Protein 8ZNW (pdb70)

Secondary structure (DSSP, 8-state):
-PPTT-EEEEE--HHHH---TTSTTPPPBHHHHHHTSTTSSTTS--SSSTT-HHHHHHHHHHHHHHHT-SEEEEE--HHHH-TTSSSSPPHHHHHHHHHHHHHHHHTT-EEEEEEESS--BHHHHHTTGGGSTHHHHHHHHHHHHHHHHHTTT-SEEEEEB-HHHIIIIIIIS-SSTT----GGGGHHHHHHHHHHHHHHHHHHHHTT-SEE--BEE---EEESSS-HHHHHHHHHHHIIIIIHHHHHHHHSSPSTTTGGGS-S-HHHHHHHHT---S-EEEE----EEE----EEPPTTS-B-TTS-B--THHHHHHHHHHHHH-TT---EEEEEE---------TTS----HHHHHHHHHHHHHHHHHHTTT--EEEEEEE-SB----GGGTTS----SEEE-TTT--EEE-HHHHHHHHHHHHH-

Nearest PDB structures (foldseek):
  1np2-assembly2_B  TM=9.410E-01  e=2.659E-54  Thermus nonproteolyticus
  3zjk-assembly1_A  TM=9.354E-01  e=8.718E-53  Thermus thermophilus
  1ug6-assembly1_A  TM=9.437E-01  e=4.582E-52  Thermus thermophilus
  4bce-assembly2_B  TM=9.418E-01  e=5.137E-52  Thermus thermophilus 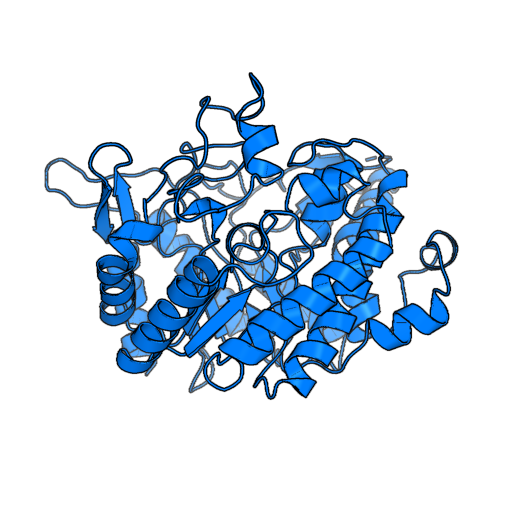HB8
  5n6s-assembly3_C  TM=9.343E-01  e=1.661E-49  Thermotoga maritima

B-factor: mean 19.06, std 11.12, range [1.97, 94.29]

Organism: NCBI:txid1709

Solvent-accessible surface area: 15293 Å² total; per-residue (Å²): 102,30,29,132,64,5,51,1,0,0,0,0,0,2,9,1,4,7,3,10,18,124,69,80,46,22,4,84,0,6,1,32,58,4,19,84,68,136,79,80,8,103,66,72,19,36,0,50,77,3,0,14,5,22,97,85,40,70,78,0,7,12,9,1,124,150,1,27,6,28,0,2,0,5,2,0,1,0,0,5,0,3,40,72,0,48,42,130,35,35,115,36,2,21,64,17,1,40,159,3,0,68,25,0,73,164,27,64,4,30,0,0,0,0,0,1,4,23,0,0,0,35,45,25,8,112,63,24,0,0,62,68,93,24,4,0,46,74,0,18,74,0,0,44,42,0,1,123,45,0,4,128,48,0,6,10,0,0,0,6,1,11,7,0,14,11,4,36,32,0,1,8,107,8,49,26,8,26,22,74,56,66,118,101,40,3,20,30,0,0,0,6,0,4,7,0,8,0,49,0,1,80,18,0,87,97,39,48,16,137,72,0,0,6,0,7,20,1,2,26,23,63,58,44,64,63,54,131,76,17,66,90,6,6,68,61,10,17,25,10,23,6,83,1,1,0,10,0,11,35,66,28,139,10,15,149,60,23,40,145,54,15,54,51,63,22,80,115,4,18,139,29,0,33,31,108,23,52,2,1,0,0,0,0,27,11,5,48,0,0,118,124,54,80,66,30,61,10,107,88,84,99,74,8,87,42,40,78,5,25,1,34,64,5,0,14,80,9,0,28,74,6,42,128,61,5,100,163,24,22,34,2,5,0,0,10,0,2,1,1,27,40,61,29,61,78,114,127,38,81,1,83,0,74,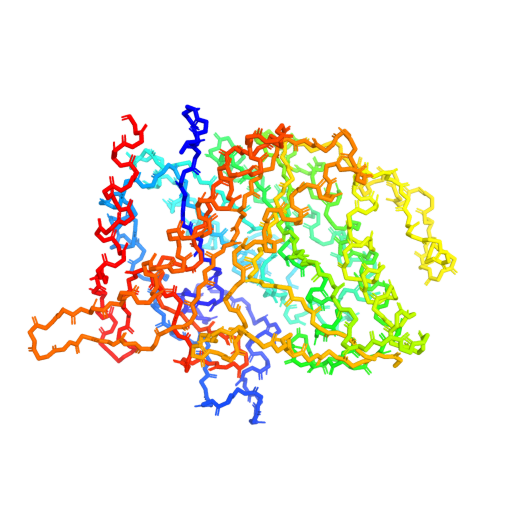46,2,14,80,5,1,79,39,0,12,33,4,0,16,83,0,38,88,155,63,5,70,1,113,0,0,0,0,9,0,1,0,0,3,0,22,15,18,38,0,44,70,25,41,6,0,0,0,11,0,50,40,138,84,22,85,18,28,53,1,131,0,10,86,46,0,7,82,38,3,143,88,56,162

Foldseek 3Di:
DDDFQFFEAFEDECLWAAACCPPLQQAAFLQNVQLPDPPLFPVSDGSNPWLNCNVVVVVVLVLRLLLVGQAYEYEQQCSQQPNLLDDHGRVVSLVSVLVSLVSNVVSNHAYEYEHDPPGHRVNCVVVPHLLDLVSLVSLLVSLLVNLQSCAVRHAEYAHYAALLCCQCCDACCQSFPPRHHPNCSSLQSSLSSLLSLLSSVVSNVVSNHHFYEHEHEAFQEAQQDDDCCRVVQSVVCNLSRPQQNCCLQQVLDHPPPSLVVYDDPSSVSSVSSNDDGQEYEYEYEYHWYWNCTDIDERPDADAAPVRHGLDLLRLLVGLVVCCVVRVPHHAYEHQEYWTFHDFAQDPVGAGAPVVRLVSVVSNVVSVVVNVVVPRRHRYYYYHHQEQTQPGSHGNRTGTHCWYADRVVSDTRRHVSSVVSSVVVVVSD

Sequence (428 aa):
GLPPGFLFGASTASYQIEGATTEDGRGPSIWDTFTAEPGRVVDGSSGAVTCDHYHRWPEDVALLRRLGVDGYRFSIAWPRIQPTGSGPANQAGLDFYDRLVDALLEAGIAPMATLYHWDLPQALEDGGGWLDRGTASRFAEYAAIMGDLLGDRVAHWCPVNEPNVVTLNGYGEGSLAPGKALEFGALPVAHHLLLGHGLAVQALRAAGARQVGTATNHAPVLPLSGSEADVTAASLFDALWNRLFADPVLLGRYPDGIADAMPGPVAEDLLTIAQPLDFYGLNYYNPQGVRPFDVAAVPGYPTTDFGWPVAPSGLTDLLVEMTERYPQIPPILITENGCSYGMGPDADGVVDDQPRIDYLDSHLGAVADAVARGVDVRGYYCWSLLDNFEWADGFTQRFGLVHVDYDTLVRTPKRSFDWYADVIRAHR

Structure (mmCIF, N/CA/C/O backbone):
data_8ZNW
#
_entry.id   8ZNW
#
_cell.length_a   87.080
_cell.length_b   72.354
_cell.length_c   78.381
_cell.angle_alpha   90.00
_cell.angle_beta   108.14
_cell.angle_gamma   90.00
#
_symmetry.space_group_name_H-M   'C 1 2 1'
#
loop_
_entity.id
_entity.type
_entity.pdbx_description
1 polymer Beta-glucosidase
2 non-polymer beta-D-glucopyranose
3 water water
#
loop_
_atom_site.group_PDB
_atom_site.id
_atom_site.type_symbol
_atom_site.label_atom_id
_atom_site.label_alt_id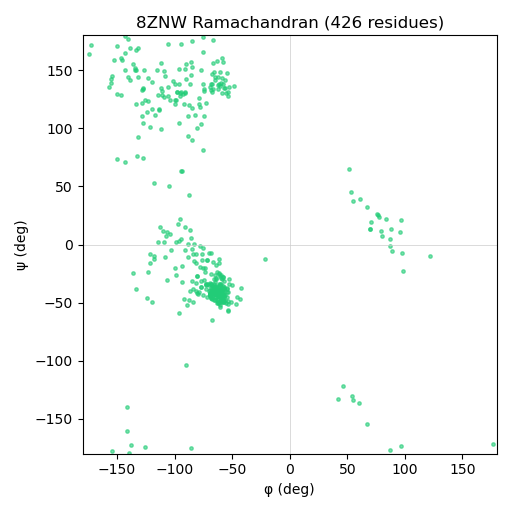
_atom_site.label_comp_id
_atom_site.label_asym_id
_atom_site.label_entity_id
_atom_site.label_seq_id
_atom_site.pdbx_PDB_ins_code
_atom_site.Cartn_x
_atom_site.Cartn_y
_atom_site.Cartn_z
_atom_site.occupancy
_atom_site.B_iso_or_equiv
_atom_site.auth_seq_id
_atom_site.auth_comp_id
_atom_site.auth_asym_id
_atom_site.auth_atom_id
_atom_site.pdbx_PDB_model_num
ATOM 1 N N . GLY A 1 8 ? 8.468 7.420 -4.164 1.00 29.20 8 GLY A N 1
ATOM 2 C CA . GLY A 1 8 ? 9.182 8.636 -4.647 1.00 28.42 8 GLY A CA 1
ATOM 3 C C . GLY A 1 8 ? 10.558 8.828 -3.994 1.00 24.58 8 GLY A C 1
ATOM 4 O O . GLY A 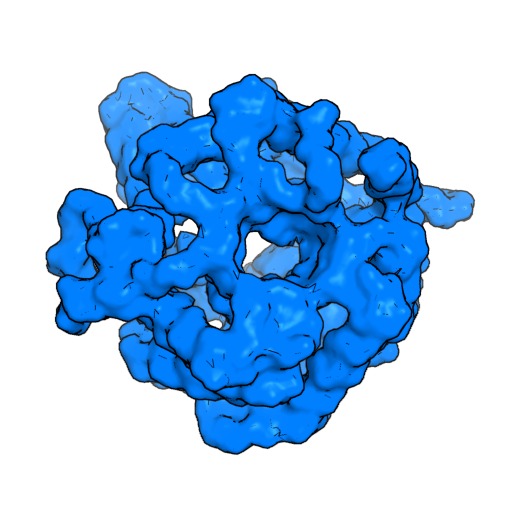1 8 ? 10.886 9.901 -3.488 1.00 24.43 8 GLY A O 1
ATOM 5 N N . LEU A 1 9 ? 11.375 7.772 -4.044 1.00 20.07 9 LEU A N 1
ATOM 6 C CA . LEU A 1 9 ? 12.684 7.747 -3.414 1.00 17.62 9 LEU A CA 1
ATOM 7 C C . LEU A 1 9 ? 13.727 8.228 -4.413 1.00 15.62 9 LEU A C 1
ATOM 8 O O . LEU A 1 9 ? 13.613 8.008 -5.614 1.00 15.92 9 LEU A O 1
ATOM 13 N N . PRO A 1 10 ? 14.819 8.834 -3.926 1.00 14.22 10 PRO A N 1
ATOM 14 C CA . PRO A 1 10 ? 15.883 9.292 -4.797 1.00 14.08 10 PRO A CA 1
ATOM 15 C C . PRO A 1 10 ? 16.444 8.220 -5.721 1.00 15.84 10 PRO A C 1
ATOM 16 O O . PRO A 1 10 ? 16.588 7.051 -5.366 1.00 14.62 10 PRO A O 1
ATOM 20 N N . PRO A 1 11 ? 16.881 8.605 -6.925 1.00 17.08 11 PRO A N 1
ATOM 21 C CA . PRO A 1 11 ? 17.504 7.652 -7.824 1.00 18.36 11 PRO A CA 1
ATOM 22 C C . PRO A 1 11 ? 18.769 7.107 -7.168 1.00 20.09 11 PRO A C 1
ATOM 23 O O . PRO A 1 11 ? 19.501 7.815 -6.497 1.00 20.46 11 PRO A O 1
ATOM 27 N N . GLY A 1 12 ? 19.030 5.812 -7.275 1.00 19.25 12 GLY A N 1
ATOM 28 C CA . GLY A 1 12 ? 20.202 5.329 -6.546 1.00 21.77 12 GLY A CA 1
ATOM 29 C C . GLY A 1 12 ? 20.066 5.316 -5.004 1.00 19.23 12 GLY A C 1
ATOM 30 O O . GLY A 1 12 ? 21.044 5.094 -4.290 1.00 18.36 12 GLY A O 1
ATOM 31 N N . PHE A 1 13 ? 18.854 5.479 -4.462 1.00 17.12 13 PHE A N 1
ATOM 32 C CA . PHE A 1 13 ? 18.606 5.165 -3.055 1.00 15.29 13 PHE A CA 1
ATOM 33 C C . PHE A 1 13 ? 19.079 3.728 -2.774 1.00 14.56 13 PHE A C 1
ATOM 34 O O . PHE A 1 13 ? 18.821 2.851 -3.581 1.00 13.09 13 PHE A O 1
ATOM 42 N N . LEU A 1 14 ? 19.790 3.507 -1.656 1.00 12.95 14 LEU A N 1
ATOM 43 C CA . LEU A 1 14 ? 20.306 2.204 -1.284 1.00 13.66 14 LEU A CA 1
ATOM 44 C C . LEU A 1 14 ? 19.306 1.450 -0.405 1.00 12.82 14 LEU A C 1
ATOM 45 O O . LEU A 1 14 ? 18.826 1.971 0.586 1.00 12.87 14 LEU A O 1
ATOM 50 N N . PHE A 1 15 ? 19.033 0.190 -0.763 1.00 11.96 15 PHE A N 1
ATOM 51 C CA . PHE A 1 15 ? 18.193 -0.709 0.007 1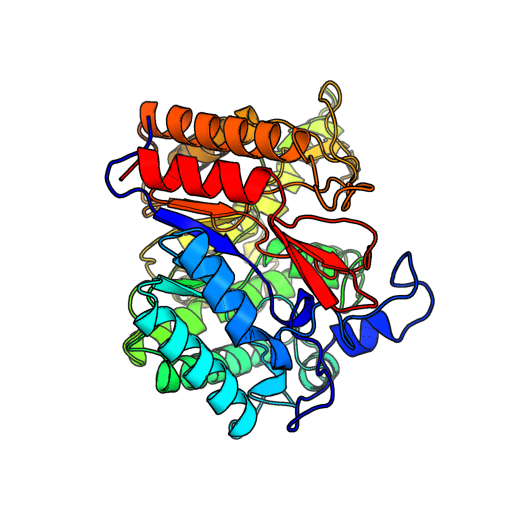.00 10.14 15 PHE A CA 1
ATOM 52 C C . PHE A 1 15 ? 19.095 -1.762 0.608 1.00 9.59 15 PHE A C 1
ATOM 53 O O . PHE A 1 15 ? 19.897 -2.361 -0.119 1.00 8.98 15 PHE A O 1
ATOM 61 N N . GLY A 1 16 ? 19.003 -1.951 1.934 1.00 8.67 16 GLY A N 1
ATOM 62 C CA . GLY A 1 16 ? 19.692 -3.068 2.535 1.00 8.70 16 GLY A CA 1
ATOM 63 C C . GLY A 1 16 ? 18.922 -3.845 3.593 1.00 8.38 16 GLY A C 1
ATOM 64 O O . GLY A 1 16 ? 17.700 -3.717 3.750 1.00 8.52 16 GLY A O 1
ATOM 65 N N . ALA A 1 17 ? 19.659 -4.753 4.224 1.00 8.29 17 ALA A N 1
ATOM 66 C CA . ALA A 1 17 ? 19.195 -5.510 5.372 1.00 8.69 17 ALA A CA 1
ATOM 67 C C . ALA A 1 17 ? 20.304 -5.562 6.426 1.00 8.63 17 ALA A C 1
ATOM 68 O O . ALA A 1 17 ? 21.499 -5.483 6.104 1.00 8.38 17 ALA A O 1
ATOM 70 N N . SER A 1 18 ? 19.916 -5.751 7.686 1.00 8.71 18 SER A N 1
ATOM 71 C CA . SER A 1 18 ? 20.813 -5.607 8.820 1.00 9.44 18 SER A CA 1
ATOM 72 C C . SER A 1 18 ? 20.695 -6.807 9.778 1.00 9.29 18 SER A C 1
ATOM 73 O O . SER A 1 18 ? 19.624 -7.410 9.924 1.00 8.77 18 SER A O 1
ATOM 76 N N . THR A 1 19 ? 21.834 -7.179 10.352 1.00 8.68 19 THR A N 1
ATOM 77 C CA . THR A 1 19 ? 21.952 -8.144 11.452 1.00 7.88 19 THR A CA 1
ATOM 78 C C . THR A 1 19 ? 22.990 -7.693 12.487 1.00 8.07 19 THR A C 1
ATOM 79 O O . THR A 1 19 ? 23.600 -6.645 12.341 1.00 7.65 19 THR A O 1
ATOM 83 N N . ALA A 1 20 ? 23.195 -8.509 13.529 1.00 8.20 20 ALA A N 1
ATOM 84 C CA . ALA A 1 20 ? 24.226 -8.312 14.528 1.00 9.04 20 ALA A CA 1
ATOM 85 C C . ALA A 1 20 ? 24.792 -9.664 14.961 1.00 9.16 20 ALA A C 1
ATOM 86 O O . ALA A 1 20 ? 24.124 -10.707 14.945 1.00 7.98 20 ALA A O 1
ATOM 88 N N . SER A 1 21 ? 26.078 -9.618 15.338 1.00 9.53 21 SER A N 1
ATOM 89 C CA . SER A 1 21 ? 26.885 -10.824 15.469 1.00 10.50 21 SER A CA 1
ATOM 90 C C . SER A 1 21 ? 26.313 -11.772 16.513 1.00 9.05 21 SER A C 1
ATOM 91 O O . SER A 1 21 ? 26.085 -12.960 16.248 1.00 8.72 21 SER A O 1
ATOM 94 N N . TYR A 1 22 ? 26.086 -11.266 17.722 1.00 8.80 22 TYR A N 1
ATOM 95 C CA . TYR A 1 22 ? 25.634 -12.140 18.797 1.00 8.71 22 TYR A CA 1
ATOM 96 C C . TYR A 1 22 ? 24.251 -12.685 18.470 1.00 8.16 22 TYR A C 1
ATOM 97 O O . TYR A 1 22 ? 23.886 -13.785 18.898 1.00 7.90 22 TYR A O 1
ATOM 106 N N . GLN A 1 23 ? 23.450 -11.873 17.766 1.00 8.24 23 GLN A N 1
ATOM 107 C CA . GLN A 1 23 ? 22.059 -12.215 17.507 1.00 7.89 23 GLN A CA 1
ATOM 108 C C . GLN A 1 23 ? 21.927 -13.316 16.454 1.00 7.86 23 GLN A C 1
ATOM 109 O O . GLN A 1 23 ? 20.936 -14.029 16.539 1.00 7.42 23 GLN A O 1
ATOM 115 N N . ILE A 1 24 ? 22.926 -13.527 15.554 1.00 7.79 24 ILE A N 1
ATOM 116 C CA . ILE A 1 24 ? 22.794 -14.528 14.502 1.00 7.42 24 ILE A CA 1
ATOM 117 C C . ILE A 1 24 ? 23.894 -15.606 14.459 1.00 7.72 24 ILE A C 1
ATOM 118 O O . ILE A 1 24 ? 23.712 -16.611 13.759 1.00 7.73 24 ILE A O 1
ATOM 123 N N . GLU A 1 25 ? 25.101 -15.358 14.984 1.00 7.85 25 GLU A N 1
ATOM 124 C CA . GLU A 1 25 ? 26.239 -16.195 14.603 1.00 8.00 25 GLU A CA 1
ATOM 125 C C . GLU A 1 25 ? 26.204 -17.563 15.274 1.00 7.70 25 GLU A C 1
ATOM 126 O O . GLU A 1 25 ? 26.471 -18.560 14.627 1.00 8.00 25 GLU A O 1
ATOM 132 N N . GLY A 1 26 ? 25.888 -17.643 16.556 1.00 8.80 26 GLY A N 1
ATOM 133 C CA . GLY A 1 26 ? 26.115 -18.872 17.310 1.00 9.91 26 GLY A CA 1
ATOM 134 C C . GLY A 1 26 ? 27.613 -19.139 17.444 1.00 11.00 26 GLY A C 1
ATOM 135 O O . GLY A 1 26 ? 28.421 -18.188 17.438 1.00 11.25 26 GLY A O 1
ATOM 136 N N . ALA A 1 27 ? 27.980 -20.420 17.611 1.00 11.71 27 ALA A N 1
ATOM 137 C CA . ALA A 1 27 ? 29.389 -20.814 17.662 1.00 11.89 27 ALA A CA 1
ATOM 138 C C . ALA A 1 27 ? 30.130 -19.995 18.704 1.00 12.27 27 ALA A C 1
ATOM 139 O O . ALA A 1 27 ? 31.200 -19.456 18.398 1.00 13.11 27 ALA A O 1
ATOM 141 N N . THR A 1 28 ? 29.516 -19.852 19.890 1.00 12.73 28 THR A N 1
ATOM 142 C CA . THR A 1 28 ? 29.991 -18.923 20.906 1.00 12.59 28 THR A CA 1
ATOM 143 C C . THR A 1 28 ? 31.328 -19.380 21.492 1.00 15.11 28 THR A C 1
ATOM 144 O O . THR A 1 28 ? 32.078 -18.535 21.965 1.00 14.28 28 THR A O 1
ATOM 148 N N . THR A 1 29 ? 31.627 -20.684 21.452 1.00 14.97 29 THR A N 1
ATOM 149 C CA . THR A 1 29 ? 32.854 -21.175 22.050 1.00 19.08 29 THR A CA 1
ATOM 150 C C . THR A 1 29 ? 33.819 -21.701 20.993 1.00 21.98 29 THR A C 1
ATOM 151 O O . THR A 1 29 ? 34.800 -22.371 21.330 1.00 26.89 29 THR A O 1
ATOM 155 N N . GLU A 1 30 ? 33.596 -21.386 19.721 1.00 19.14 30 GLU A N 1
ATOM 156 C CA . GLU A 1 30 ? 34.385 -21.999 18.669 1.00 21.41 30 GLU A CA 1
ATOM 157 C C . GLU A 1 30 ? 35.546 -21.087 18.286 1.00 19.63 30 GLU A C 1
ATOM 158 O O . GLU A 1 30 ? 35.413 -19.876 18.403 1.00 17.48 30 GLU A O 1
ATOM 164 N N . ASP A 1 31 ? 36.656 -21.685 17.826 1.00 18.47 31 ASP A N 1
ATOM 165 C CA . ASP A 1 31 ? 37.762 -20.955 17.206 1.00 18.91 31 ASP A CA 1
ATOM 166 C C . ASP A 1 31 ? 38.313 -19.839 18.094 1.00 18.13 31 ASP A C 1
ATOM 167 O O . ASP A 1 31 ? 38.730 -18.804 17.581 1.00 18.71 31 ASP A O 1
ATOM 172 N N . GLY A 1 32 ? 38.372 -20.083 19.402 1.00 17.34 32 GLY A N 1
ATOM 173 C CA . GLY A 1 32 ? 39.054 -19.191 20.328 1.00 18.43 32 GLY A CA 1
ATOM 174 C C . GLY A 1 32 ? 38.244 -17.956 20.723 1.00 17.90 32 GLY A C 1
ATOM 175 O O . GLY A 1 32 ? 38.749 -17.118 21.477 1.00 18.12 32 GLY A O 1
ATOM 176 N N . ARG A 1 33 ? 36.959 -17.886 20.311 1.00 15.37 33 ARG A N 1
ATOM 177 C CA . ARG A 1 33 ? 36.100 -16.774 20.710 1.00 14.38 33 ARG A CA 1
ATOM 178 C C . ARG A 1 33 ? 36.106 -16.650 22.228 1.00 12.95 33 ARG A C 1
ATOM 179 O O . ARG A 1 33 ? 35.916 -17.623 22.960 1.00 13.66 33 ARG A O 1
ATOM 187 N N . GLY A 1 34 ? 36.320 -15.434 22.698 1.00 12.55 34 GLY A N 1
ATOM 188 C CA . GLY A 1 34 ? 36.286 -15.151 24.123 1.00 13.18 34 GLY A CA 1
ATOM 189 C C . GLY A 1 34 ? 34.860 -14.869 24.582 1.00 13.97 34 GLY A C 1
ATOM 190 O O . GLY A 1 34 ? 34.016 -14.495 23.783 1.00 15.23 34 GLY A O 1
ATOM 191 N N . PRO A 1 35 ? 34.558 -15.040 25.882 1.00 14.55 35 PRO A N 1
ATOM 192 C CA . PRO A 1 35 ? 33.247 -14.691 26.425 1.00 14.81 35 PRO A CA 1
ATOM 193 C C . PRO A 1 35 ? 32.960 -13.188 26.347 1.00 14.73 35 PRO A C 1
ATOM 194 O O . PRO A 1 35 ? 33.866 -12.348 26.496 1.00 12.75 35 PRO A O 1
ATOM 198 N N . SER A 1 36 ? 31.690 -12.869 26.028 1.00 13.77 36 SER A N 1
ATOM 199 C CA . SER A 1 36 ? 31.226 -11.499 26.025 1.00 13.57 36 SER A CA 1
ATOM 200 C C . SER A 1 36 ? 30.341 -11.266 27.235 1.00 12.83 36 SER A C 1
ATOM 201 O O . SER A 1 36 ? 29.907 -12.214 27.891 1.00 12.35 36 SER A O 1
ATOM 204 N N . ILE A 1 37 ? 29.965 -10.006 27.444 1.00 12.55 37 ILE A N 1
ATOM 205 C CA . ILE A 1 37 ? 29.026 -9.673 28.497 1.00 11.81 37 ILE A CA 1
ATOM 206 C C . ILE A 1 37 ? 27.674 -10.337 28.236 1.00 12.21 37 ILE A C 1
ATOM 207 O O . ILE A 1 37 ? 26.895 -10.519 29.154 1.00 12.62 37 ILE A O 1
ATOM 212 N N . TRP A 1 38 ? 27.371 -10.670 26.971 1.00 13.47 38 TRP A N 1
ATOM 213 C CA . TRP A 1 38 ? 26.112 -11.308 26.638 1.00 12.28 38 TRP A CA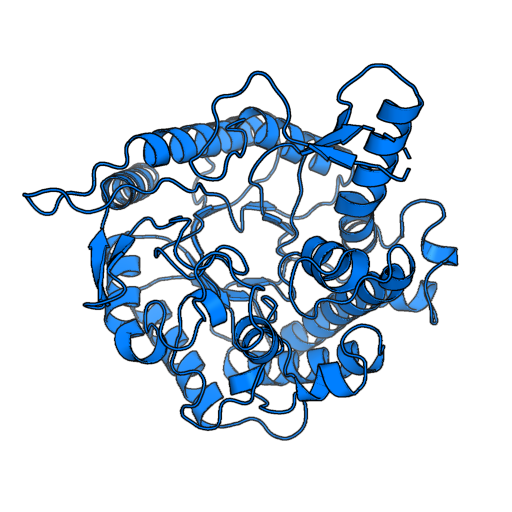 1
ATOM 214 C C . TRP A 1 38 ? 26.132 -12.803 26.923 1.00 13.61 38 TRP A C 1
ATOM 215 O O . TRP A 1 38 ? 25.075 -13.382 27.187 1.00 14.24 38 TRP A O 1
ATOM 226 N N . ASP A 1 39 ? 27.314 -13.418 26.881 1.00 15.39 39 ASP A N 1
ATOM 227 C CA . ASP A 1 39 ? 27.466 -14.792 27.347 1.00 15.16 39 ASP A CA 1
ATOM 228 C C . ASP A 1 39 ? 27.174 -14.818 28.847 1.00 17.50 39 ASP A C 1
ATOM 229 O O . ASP A 1 39 ? 26.375 -15.638 29.298 1.00 16.46 39 ASP A O 1
ATOM 234 N N . THR A 1 40 ? 27.740 -13.841 29.580 1.00 17.03 40 THR A N 1
ATOM 235 C CA . THR A 1 40 ? 27.532 -13.730 31.024 1.00 17.85 40 THR A CA 1
ATOM 236 C C . THR A 1 40 ? 26.055 -13.485 31.346 1.00 16.53 40 THR A C 1
ATOM 237 O O . THR A 1 40 ? 25.489 -14.138 32.202 1.00 15.34 40 THR A O 1
ATOM 241 N N . PHE A 1 41 ? 25.423 -12.552 30.638 1.00 15.62 41 PHE A N 1
ATOM 242 C CA . PHE A 1 41 ? 24.060 -12.140 30.936 1.00 16.46 41 PHE A CA 1
ATOM 243 C C . PHE A 1 41 ? 23.091 -13.288 30.708 1.00 16.51 41 PHE A C 1
ATOM 244 O O . PHE A 1 41 ? 22.158 -13.462 31.477 1.00 17.13 41 PHE A O 1
ATOM 252 N N . THR A 1 42 ? 23.285 -14.027 29.610 1.00 17.39 42 THR A N 1
ATOM 253 C CA . THR A 1 42 ? 22.351 -15.072 29.236 1.00 16.50 42 THR A CA 1
ATOM 254 C C . THR A 1 42 ? 22.548 -16.343 30.072 1.00 19.44 42 THR A C 1
ATOM 255 O O . THR A 1 42 ? 21.629 -17.156 30.107 1.00 19.09 42 THR A O 1
ATOM 259 N N . ALA A 1 43 ? 23.718 -16.520 30.711 1.00 20.65 43 ALA A N 1
ATOM 260 C CA . ALA A 1 43 ? 23.969 -17.630 31.636 1.00 23.93 43 ALA A CA 1
ATOM 261 C C . ALA A 1 43 ? 23.300 -17.398 32.993 1.00 27.08 43 ALA A C 1
ATOM 262 O O . ALA A 1 43 ? 23.322 -18.286 33.831 1.00 30.34 43 ALA A O 1
ATOM 264 N N . GLU A 1 44 ? 22.740 -16.209 33.233 1.00 29.69 44 GLU A N 1
ATOM 265 C CA . GLU A 1 44 ? 22.097 -15.916 34.502 1.00 35.11 44 GLU A CA 1
ATOM 266 C C . GLU A 1 44 ? 20.619 -16.272 34.426 1.00 36.25 44 GLU A C 1
ATOM 267 O O . GLU A 1 44 ? 19.909 -15.839 33.519 1.00 32.92 44 GLU A O 1
ATOM 273 N N . PRO A 1 45 ? 20.104 -17.021 35.422 1.00 42.08 45 PRO A N 1
ATOM 274 C CA . PRO A 1 45 ? 18.669 -17.302 35.533 1.00 40.74 45 PRO A CA 1
ATOM 275 C C . PRO A 1 45 ? 17.779 -16.066 35.523 1.00 36.25 45 PRO A C 1
ATOM 276 O O . PRO A 1 45 ? 18.013 -15.142 36.304 1.00 36.34 45 PRO A O 1
ATOM 280 N N . GLY A 1 46 ? 16.771 -16.068 34.631 1.00 33.37 46 GLY A N 1
ATOM 281 C CA . GLY A 1 46 ? 15.693 -15.090 34.658 1.00 30.63 46 GLY A CA 1
ATOM 282 C C . GLY A 1 46 ? 16.007 -13.809 33.891 1.00 28.71 46 GLY A C 1
ATOM 283 O O . GLY A 1 46 ? 15.165 -12.929 33.822 1.00 32.58 46 GLY A O 1
ATOM 284 N N . ARG A 1 47 ? 17.206 -13.698 33.310 1.00 25.69 47 ARG A N 1
ATOM 285 C CA . ARG A 1 47 ? 17.570 -12.534 32.517 1.00 26.52 47 ARG A CA 1
ATOM 286 C C . ARG A 1 47 ? 16.845 -12.529 31.155 1.00 24.73 47 ARG A C 1
ATOM 287 O O . ARG A 1 47 ? 16.504 -11.458 30.624 1.00 23.70 47 ARG A O 1
ATOM 295 N N . VAL A 1 48 ? 16.605 -13.720 30.584 1.00 21.80 48 VAL A N 1
ATOM 296 C CA . VAL A 1 48 ? 16.028 -13.843 29.256 1.00 22.49 48 VAL A CA 1
ATOM 297 C C . VAL A 1 48 ? 14.649 -14.488 29.391 1.00 24.73 48 VAL A C 1
ATOM 298 O O . VAL A 1 48 ? 14.542 -15.576 29.965 1.00 23.56 48 VAL A O 1
ATOM 302 N N . VAL A 1 49 ? 13.620 -13.867 28.799 1.00 23.58 49 VAL A N 1
ATOM 303 C CA . VAL A 1 49 ? 12.236 -14.242 29.080 1.00 25.66 49 VAL A CA 1
ATOM 304 C C . VAL A 1 49 ? 12.016 -15.731 28.838 1.00 25.00 49 VAL A C 1
ATOM 305 O O . VAL A 1 49 ? 11.216 -16.318 29.547 1.00 25.62 49 VAL A O 1
ATOM 309 N N . ASP A 1 50 ? 12.642 -16.315 27.808 1.00 21.30 50 ASP A N 1
ATOM 310 C CA . ASP A 1 50 ? 12.356 -17.702 27.452 1.00 21.35 50 ASP A CA 1
ATOM 311 C C . ASP A 1 50 ? 13.515 -18.610 27.867 1.00 20.99 50 ASP A C 1
ATOM 312 O O . ASP A 1 50 ? 13.578 -19.759 27.459 1.00 20.91 50 ASP A O 1
ATOM 317 N N . GLY A 1 51 ? 14.463 -18.096 28.645 1.00 19.79 51 GLY A N 1
ATOM 318 C CA . GLY A 1 51 ? 15.581 -18.913 29.077 1.00 19.60 51 GLY A CA 1
ATOM 319 C C . GLY A 1 51 ? 16.571 -19.271 27.968 1.00 20.50 51 GLY A C 1
ATOM 320 O O . GLY A 1 51 ? 17.398 -20.143 28.191 1.00 18.89 51 GLY A O 1
ATOM 321 N N . SER A 1 52 ? 16.577 -18.529 26.837 1.00 18.94 52 SER A N 1
ATOM 322 C CA . SER A 1 52 ? 17.449 -18.845 25.723 1.00 18.52 52 SER A CA 1
ATOM 323 C C . SER A 1 52 ? 18.753 -18.033 25.788 1.00 16.94 52 SER A C 1
ATOM 324 O O . SER A 1 52 ? 18.930 -17.185 26.656 1.00 17.20 52 SER A O 1
ATOM 327 N N . SER A 1 53 ? 19.691 -18.353 24.891 1.00 15.21 53 SER A N 1
ATOM 328 C CA . SER A 1 53 ? 20.951 -17.651 24.711 1.00 13.94 53 SER A CA 1
ATOM 329 C C . SER A 1 53 ? 21.301 -17.615 23.219 1.00 13.36 53 SER A C 1
ATOM 330 O O . SER A 1 53 ? 20.626 -18.235 22.388 1.00 13.82 53 SER A O 1
ATOM 333 N N . GLY A 1 54 ? 22.438 -16.980 22.900 1.00 13.34 54 GLY A N 1
ATOM 334 C CA . GLY A 1 54 ? 22.962 -16.946 21.540 1.00 13.32 54 GLY A CA 1
ATOM 335 C C . GLY A 1 54 ? 24.008 -18.027 21.275 1.00 13.10 54 GLY A C 1
ATOM 336 O O . GLY A 1 54 ? 24.726 -17.938 20.281 1.00 12.68 54 GLY A O 1
ATOM 337 N N . ALA A 1 55 ? 23.977 -19.100 22.088 1.00 12.32 55 ALA A N 1
ATOM 338 C CA . ALA A 1 55 ? 24.800 -20.286 21.884 1.00 12.42 55 ALA A CA 1
ATOM 339 C C . ALA A 1 55 ? 24.771 -20.760 20.436 1.00 11.49 55 ALA A C 1
ATOM 340 O O . ALA A 1 55 ? 25.839 -21.047 19.911 1.00 12.05 55 ALA A O 1
ATOM 342 N N . VAL A 1 56 ? 23.578 -20.927 19.859 1.00 11.28 56 VAL A N 1
ATOM 343 C CA . VAL A 1 56 ? 23.418 -21.415 18.490 1.00 10.76 56 VAL A CA 1
ATOM 344 C C . VAL A 1 56 ? 22.702 -20.373 17.617 1.00 10.98 56 VAL A C 1
ATOM 345 O O . VAL A 1 56 ? 23.116 -20.096 16.488 1.00 10.67 56 VAL A O 1
ATOM 349 N N . THR A 1 57 ? 21.569 -19.854 18.107 1.00 11.61 57 THR A N 1
ATOM 350 C CA . THR A 1 57 ? 20.700 -18.950 17.352 1.00 11.57 57 THR A CA 1
ATOM 351 C C . THR A 1 57 ? 20.569 -19.439 15.896 1.00 10.87 57 THR A C 1
ATOM 352 O O . THR A 1 57 ? 20.309 -20.617 15.660 1.00 9.79 57 THR A O 1
ATOM 356 N N . CYS A 1 58 ? 20.715 -18.545 14.901 1.00 10.26 58 CYS A N 1
ATOM 357 C CA . CYS A 1 58 ? 20.611 -18.889 13.492 1.00 10.58 58 CYS A CA 1
ATOM 358 C C . CYS A 1 58 ? 21.784 -19.711 12.948 1.00 10.90 58 CYS A C 1
ATOM 359 O O . CYS A 1 58 ? 21.736 -20.152 11.779 1.00 10.55 58 CYS A O 1
ATOM 362 N N . ASP A 1 59 ? 22.884 -19.781 13.725 1.00 11.26 59 ASP A N 1
ATOM 363 C CA . ASP A 1 59 ? 24.064 -20.547 13.350 1.00 10.52 59 ASP A CA 1
ATOM 364 C C . ASP A 1 59 ? 24.653 -20.009 12.043 1.00 10.27 59 ASP A C 1
ATOM 365 O O . ASP A 1 59 ? 25.204 -20.780 11.241 1.00 10.49 59 ASP A O 1
ATOM 370 N N . HIS A 1 60 ? 24.637 -18.669 11.906 1.00 8.98 60 HIS A N 1
ATOM 371 C CA . HIS A 1 60 ? 25.237 -17.980 10.775 1.00 8.85 60 HIS A CA 1
ATOM 372 C C . HIS A 1 60 ? 26.744 -18.244 10.671 1.00 8.77 60 HIS A C 1
ATOM 373 O O . HIS A 1 60 ? 27.290 -18.237 9.579 1.00 9.58 60 HIS A O 1
ATOM 380 N N . TYR A 1 61 ? 27.423 -18.538 11.771 1.00 8.65 61 TYR A N 1
ATOM 381 C CA . TYR A 1 61 ? 28.856 -18.793 11.728 1.00 9.43 61 TYR A CA 1
ATOM 382 C C . TYR A 1 61 ? 29.179 -19.996 10.844 1.00 9.93 61 TYR A C 1
ATOM 383 O O . TYR A 1 61 ? 30.214 -20.001 10.161 1.00 9.07 61 TYR A O 1
ATOM 392 N N . HIS A 1 62 ? 28.291 -21.000 10.826 1.00 9.75 62 HIS A N 1
ATOM 393 C CA . HIS A 1 62 ? 28.498 -22.145 9.938 1.00 11.23 62 HIS A CA 1
ATOM 394 C C . HIS A 1 62 ? 27.667 -22.066 8.648 1.00 10.79 62 HIS A C 1
ATOM 395 O O . HIS A 1 62 ? 27.962 -22.797 7.693 1.00 10.84 62 HIS A O 1
ATOM 402 N N . ARG A 1 63 ? 26.579 -21.261 8.629 1.00 10.12 63 ARG A N 1
ATOM 403 C CA . ARG A 1 63 ? 25.619 -21.267 7.536 1.00 10.04 63 ARG A CA 1
ATOM 404 C C . ARG A 1 63 ? 25.649 -19.995 6.683 1.00 10.15 63 ARG A C 1
ATOM 405 O O . ARG A 1 63 ? 24.797 -19.836 5.824 1.00 9.61 63 ARG A O 1
ATOM 413 N N . TRP A 1 64 ? 26.664 -19.137 6.855 1.00 10.43 64 TRP A N 1
ATOM 414 C CA . TRP A 1 64 ? 26.728 -17.832 6.199 1.00 10.63 64 TRP A CA 1
ATOM 415 C C . TRP A 1 64 ? 26.698 -17.930 4.665 1.00 10.67 64 TRP A C 1
ATOM 416 O O . TRP A 1 64 ? 26.186 -17.029 4.004 1.00 10.38 64 TRP A O 1
ATOM 427 N N . PRO A 1 65 ? 27.184 -18.990 3.980 1.00 10.96 65 PRO A N 1
ATOM 428 C CA . PRO A 1 65 ? 27.009 -19.042 2.524 1.00 10.62 65 PRO A CA 1
ATOM 429 C C . PRO A 1 65 ? 25.541 -18.989 2.070 1.00 10.97 65 PRO A C 1
ATOM 430 O O . PRO A 1 65 ? 25.169 -18.259 1.129 1.00 9.94 65 PRO A O 1
ATOM 434 N N . GLU A 1 66 ? 24.706 -19.752 2.753 1.00 10.08 66 GLU A N 1
ATOM 435 C CA . GLU A 1 66 ? 23.277 -19.756 2.505 1.00 11.27 66 GLU A CA 1
ATOM 436 C C . GLU A 1 66 ? 22.698 -18.346 2.671 1.00 9.73 66 GLU A C 1
ATOM 437 O O . GLU A 1 66 ? 21.929 -17.891 1.837 1.00 8.66 66 GLU A O 1
ATOM 443 N N . ASP A 1 67 ? 23.144 -17.633 3.710 1.00 9.67 67 ASP A N 1
ATOM 444 C CA . ASP A 1 67 ? 22.661 -16.287 4.036 1.00 9.32 67 ASP A CA 1
ATOM 445 C C . ASP A 1 67 ? 23.116 -15.249 3.007 1.00 8.91 67 ASP A C 1
ATOM 446 O O . ASP A 1 67 ? 22.339 -14.365 2.597 1.00 8.02 67 ASP A O 1
ATOM 451 N N . VAL A 1 68 ? 24.378 -15.347 2.566 1.00 9.10 68 VAL A N 1
ATOM 452 C CA . VAL A 1 68 ? 24.862 -14.476 1.503 1.00 9.10 68 VAL A CA 1
ATOM 453 C C . VAL A 1 68 ? 24.009 -14.690 0.263 1.00 8.51 68 VAL A C 1
ATOM 454 O O . VAL A 1 68 ? 23.653 -13.729 -0.424 1.00 8.21 68 VAL A O 1
ATOM 458 N N . ALA A 1 69 ? 23.688 -15.958 -0.031 1.00 8.29 69 ALA A N 1
ATOM 459 C CA . ALA A 1 69 ? 22.870 -16.272 -1.203 1.00 8.39 69 ALA A CA 1
ATOM 460 C C . ALA A 1 69 ? 21.465 -15.688 -1.036 1.00 8.57 69 ALA A C 1
ATOM 461 O O . ALA A 1 69 ? 20.904 -15.164 -1.996 1.00 8.69 69 ALA A O 1
ATOM 463 N N . LEU A 1 70 ? 20.913 -15.680 0.177 1.00 8.56 70 LEU A N 1
ATOM 464 C CA . LEU A 1 70 ? 19.612 -15.041 0.373 1.00 8.94 70 LEU A CA 1
ATOM 465 C C . LEU A 1 70 ? 19.690 -13.540 0.074 1.00 9.42 70 LEU A C 1
ATOM 466 O O . LEU A 1 70 ? 18.776 -12.988 -0.546 1.00 8.66 70 LEU A O 1
ATOM 471 N N . LEU A 1 71 ? 20.775 -12.872 0.519 1.00 9.77 71 LEU A N 1
ATOM 472 C CA . LEU A 1 71 ? 20.976 -11.453 0.261 1.00 9.40 71 LEU A CA 1
ATOM 473 C C . LEU A 1 71 ? 21.079 -11.210 -1.236 1.00 9.56 71 LEU A C 1
ATOM 474 O O . LEU A 1 71 ? 20.495 -10.261 -1.727 1.00 9.11 71 LEU A O 1
ATOM 479 N N . ARG A 1 72 ? 21.839 -12.067 -1.938 1.00 9.49 72 ARG A N 1
ATOM 480 C CA . ARG A 1 72 ? 21.961 -12.000 -3.386 1.00 10.57 72 ARG A CA 1
ATOM 481 C C . ARG A 1 72 ? 20.590 -12.135 -4.052 1.00 10.59 72 ARG A C 1
ATOM 482 O O . ARG A 1 72 ? 20.247 -11.321 -4.894 1.00 9.52 72 ARG A O 1
ATOM 490 N N . ARG A 1 73 ? 19.782 -13.110 -3.627 1.00 10.47 73 ARG A N 1
ATOM 491 C CA . ARG A 1 73 ? 18.460 -13.298 -4.203 1.00 11.34 73 ARG A CA 1
ATOM 492 C C . ARG A 1 73 ? 17.555 -12.106 -3.893 1.00 11.00 73 ARG A C 1
ATOM 493 O O . ARG A 1 73 ? 16.740 -11.741 -4.723 1.00 10.42 73 ARG A O 1
ATOM 501 N N . LEU A 1 74 ? 17.649 -11.551 -2.678 1.00 10.54 74 LEU A N 1
ATOM 502 C CA . LEU A 1 74 ? 16.882 -10.368 -2.300 1.00 9.89 74 LEU A CA 1
ATOM 503 C C . LEU A 1 74 ? 17.221 -9.198 -3.225 1.00 10.09 74 LEU A C 1
ATOM 504 O O . LEU A 1 74 ? 16.351 -8.377 -3.519 1.00 9.37 74 LEU A O 1
ATOM 509 N N . GLY A 1 75 ? 18.501 -9.068 -3.590 1.00 10.01 75 GLY A N 1
ATOM 510 C CA . GLY A 1 75 ? 18.956 -8.023 -4.499 1.00 10.47 75 GLY A CA 1
ATOM 511 C C . GLY A 1 75 ? 19.219 -6.699 -3.787 1.00 10.45 75 GLY A C 1
ATOM 512 O O . GLY A 1 75 ? 19.268 -5.659 -4.422 1.00 9.71 75 GLY A O 1
ATOM 513 N N . VAL A 1 76 ? 19.445 -6.744 -2.472 1.00 9.76 76 VAL A N 1
ATOM 514 C CA . VAL A 1 76 ? 19.801 -5.550 -1.732 1.00 9.47 76 VAL A CA 1
ATOM 515 C C . VAL A 1 76 ? 21.100 -4.993 -2.296 1.00 10.01 76 VAL A C 1
ATOM 516 O O . VAL A 1 76 ? 21.974 -5.755 -2.711 1.00 9.48 76 VAL A O 1
ATOM 520 N N . ASP A 1 77 ? 21.238 -3.670 -2.233 1.00 9.75 77 ASP A N 1
ATOM 521 C CA . ASP A 1 77 ? 22.494 -2.983 -2.500 1.00 11.22 77 ASP A CA 1
ATOM 522 C C . ASP A 1 77 ? 23.501 -3.184 -1.365 1.00 9.69 77 ASP A C 1
ATOM 523 O O . ASP A 1 77 ? 24.707 -3.160 -1.602 1.00 10.07 77 ASP A O 1
ATOM 528 N N . GLY A 1 78 ? 23.015 -3.273 -0.127 1.00 9.36 78 GLY A N 1
ATOM 529 C CA . GLY A 1 78 ? 23.874 -3.216 1.048 1.00 8.79 78 GLY A CA 1
ATOM 530 C C . GLY A 1 78 ? 23.499 -4.298 2.045 1.00 8.25 78 GLY A C 1
ATOM 531 O O . GLY A 1 78 ? 22.356 -4.685 2.095 1.00 8.39 78 GLY A O 1
ATOM 532 N N . TYR A 1 79 ? 24.461 -4.748 2.841 1.00 7.89 79 TYR A N 1
ATOM 533 C CA . TYR A 1 79 ? 24.218 -5.661 3.951 1.00 7.83 79 TYR A CA 1
ATOM 534 C C . TYR A 1 79 ? 24.966 -5.098 5.139 1.00 7.96 79 TYR A C 1
ATOM 535 O O . TYR A 1 79 ? 26.176 -4.881 5.043 1.00 7.56 79 TYR A O 1
ATOM 544 N N . ARG A 1 80 ? 24.218 -4.816 6.210 1.00 7.67 80 ARG A N 1
ATOM 545 C CA . ARG A 1 80 ? 24.818 -4.349 7.445 1.00 8.11 80 ARG A CA 1
ATOM 546 C C . ARG A 1 80 ? 24.943 -5.524 8.409 1.00 7.53 80 ARG A C 1
ATOM 547 O O . ARG A 1 80 ? 23.950 -6.146 8.759 1.00 6.91 80 ARG A O 1
ATOM 555 N N . PHE A 1 81 ? 26.165 -5.767 8.873 1.00 7.34 81 PHE A N 1
ATOM 556 C CA . PHE A 1 81 ? 26.454 -6.816 9.840 1.00 7.83 81 PHE A CA 1
ATOM 557 C C . PHE A 1 81 ? 27.358 -6.237 10.921 1.00 8.03 81 PHE A C 1
ATOM 558 O O . PHE A 1 81 ? 27.862 -5.133 10.753 1.00 7.86 81 PHE A O 1
ATOM 566 N N . SER A 1 82 ? 27.544 -6.952 12.036 1.00 8.86 82 SER A N 1
ATOM 567 C CA . SER A 1 82 ? 28.475 -6.507 13.083 1.00 9.03 82 SER A CA 1
ATOM 568 C C . SER A 1 82 ? 29.613 -7.509 13.195 1.00 9.08 82 SER A C 1
ATOM 569 O O . SER A 1 82 ? 29.410 -8.682 12.907 1.00 10.05 82 SER A O 1
ATOM 572 N N . ILE A 1 83 ? 30.792 -7.019 13.593 1.00 9.21 83 ILE A N 1
ATOM 573 C CA . ILE A 1 83 ? 31.971 -7.830 13.890 1.00 8.36 83 ILE A CA 1
ATOM 574 C C . ILE A 1 83 ? 31.946 -8.132 15.380 1.00 8.00 83 ILE A C 1
ATOM 575 O O . ILE A 1 83 ? 31.811 -7.212 16.196 1.00 8.17 83 ILE A O 1
ATOM 580 N N . ALA A 1 84 ? 32.089 -9.408 15.753 1.00 8.06 84 ALA A N 1
ATOM 581 C CA . ALA A 1 84 ? 32.210 -9.771 17.172 1.00 8.24 84 ALA A CA 1
ATOM 582 C C . ALA A 1 84 ? 33.626 -9.461 17.667 1.00 8.72 84 ALA A C 1
ATOM 583 O O . ALA A 1 84 ? 34.579 -10.207 17.375 1.00 8.90 84 ALA A O 1
ATOM 585 N N . TRP A 1 85 ? 33.756 -8.374 18.423 1.00 9.27 85 TRP A N 1
ATOM 586 C CA . TRP A 1 85 ? 35.007 -8.073 19.100 1.00 10.69 85 TRP A CA 1
ATOM 587 C C . TRP A 1 85 ? 35.591 -9.304 19.810 1.00 11.15 85 TRP A C 1
ATOM 588 O O . TRP A 1 85 ? 36.788 -9.598 19.681 1.00 11.39 85 TRP A O 1
ATOM 599 N N . PRO A 1 86 ? 34.809 -10.118 20.550 1.00 14.11 86 PRO A N 1
ATOM 600 C CA . PRO A 1 86 ? 35.397 -11.292 21.226 1.00 13.78 86 PRO A CA 1
ATOM 601 C C . PRO A 1 86 ? 35.964 -12.366 20.302 1.00 12.34 86 PRO A C 1
ATOM 602 O O . PRO A 1 86 ? 36.718 -13.206 20.773 1.00 12.48 86 PRO A O 1
ATOM 606 N N . ARG A 1 87 ? 35.609 -12.391 19.000 1.00 11.50 87 ARG A N 1
ATOM 607 C CA . ARG A 1 87 ? 36.279 -13.303 18.085 1.00 11.25 87 ARG A CA 1
ATOM 608 C C . ARG A 1 87 ? 37.622 -12.724 17.641 1.00 11.74 87 ARG A C 1
ATOM 609 O O . ARG A 1 87 ? 38.525 -13.461 17.246 1.00 12.18 87 ARG A O 1
ATOM 617 N N . ILE A 1 88 ? 37.727 -11.389 17.640 1.00 12.50 88 ILE A N 1
ATOM 618 C CA . ILE A 1 88 ? 38.923 -10.699 17.178 1.00 13.31 88 ILE A CA 1
ATOM 619 C C . ILE A 1 88 ? 39.971 -10.608 18.278 1.00 12.31 88 ILE A C 1
ATOM 620 O O . ILE A 1 88 ? 41.124 -10.950 18.058 1.00 13.90 88 ILE A O 1
ATOM 625 N N . GLN A 1 89 ? 39.551 -10.167 19.448 1.00 12.86 89 GLN A N 1
ATOM 626 C CA . GLN A 1 89 ? 40.371 -10.104 20.643 1.00 13.47 89 GLN A CA 1
ATOM 627 C C . GLN A 1 89 ? 39.582 -10.722 21.779 1.00 13.28 89 GLN A C 1
ATOM 628 O O . GLN A 1 89 ? 38.817 -10.033 22.440 1.00 13.60 89 GLN A O 1
ATOM 634 N N . PRO A 1 90 ? 39.742 -12.037 22.032 1.00 13.88 90 PRO A N 1
ATOM 635 C CA . PRO A 1 90 ? 39.026 -12.710 23.110 1.00 14.67 90 PRO A CA 1
ATOM 636 C C . PRO A 1 90 ? 38.933 -11.944 24.425 1.00 14.22 90 PRO A C 1
ATOM 637 O O . PRO A 1 90 ? 37.872 -11.997 25.069 1.00 14.17 90 PRO A O 1
ATOM 641 N N . THR A 1 91 ? 40.004 -11.228 24.794 1.00 14.10 91 THR A N 1
ATOM 642 C CA . THR A 1 91 ? 40.031 -10.484 26.060 1.00 16.21 91 THR A CA 1
ATOM 643 C C . THR A 1 91 ? 39.817 -8.983 25.866 1.00 16.87 91 THR A C 1
ATOM 644 O O . THR A 1 91 ? 39.782 -8.217 26.845 1.00 18.53 91 THR A O 1
ATOM 648 N N . GLY A 1 92 ? 39.745 -8.546 24.603 1.00 15.42 92 GLY A N 1
ATOM 649 C CA . GLY A 1 92 ? 39.617 -7.137 24.276 1.00 16.99 92 GLY A CA 1
ATOM 650 C C . GLY A 1 92 ? 40.956 -6.408 24.168 1.00 17.74 92 GLY A C 1
ATOM 651 O O . GLY A 1 92 ? 40.983 -5.202 23.982 1.00 19.25 92 GLY A O 1
ATOM 652 N N . SER A 1 93 ? 42.078 -7.122 24.276 1.00 19.60 93 SER A N 1
ATOM 653 C CA . SER A 1 93 ? 43.376 -6.502 24.046 1.00 20.43 93 SER A CA 1
ATOM 654 C C . SER A 1 93 ? 44.324 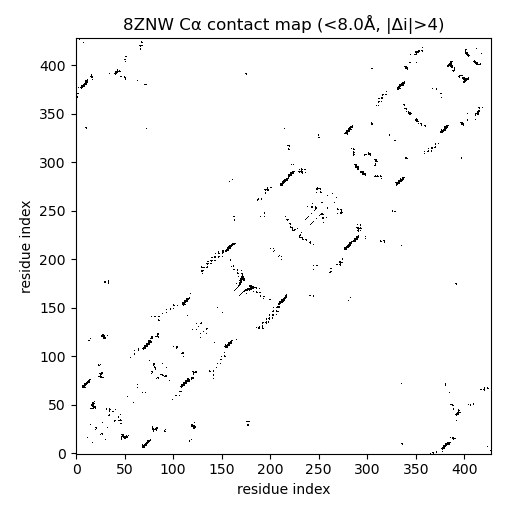-7.554 23.507 1.00 21.07 93 SER A C 1
ATOM 655 O O . SER A 1 93 ? 44.000 -8.739 23.486 1.00 21.14 93 SER A O 1
ATOM 658 N N . GLY A 1 94 ? 45.493 -7.104 23.061 1.00 22.06 94 GLY A N 1
ATOM 659 C CA . GLY A 1 94 ? 46.503 -8.031 22.600 1.00 21.98 94 GLY A CA 1
ATOM 660 C C . GLY A 1 94 ? 46.324 -8.372 21.126 1.00 22.78 94 GLY A C 1
ATOM 661 O O . GLY A 1 94 ? 45.432 -7.858 20.458 1.00 19.81 94 GLY A O 1
ATOM 662 N N . PRO A 1 95 ? 47.162 -9.286 20.599 1.00 26.43 95 PRO A N 1
ATOM 663 C CA . PRO A 1 95 ? 47.171 -9.613 19.173 1.00 26.00 95 PRO A CA 1
ATOM 664 C C . PRO A 1 95 ? 45.872 -10.280 18.731 1.00 22.60 95 PRO A C 1
ATOM 665 O O . PRO A 1 95 ? 45.241 -10.989 19.508 1.00 19.23 95 PRO A O 1
ATOM 669 N N . ALA A 1 96 ? 45.496 -10.031 17.471 1.00 20.47 96 ALA A N 1
ATOM 670 C CA . ALA A 1 96 ? 44.252 -10.529 16.920 1.00 19.61 96 ALA A CA 1
ATOM 671 C C . ALA A 1 96 ? 44.283 -12.053 16.799 1.00 20.34 96 ALA A C 1
ATOM 672 O O . ALA A 1 96 ? 45.322 -12.650 16.556 1.00 20.60 96 ALA A O 1
ATOM 674 N N . ASN A 1 97 ? 43.116 -12.668 16.988 1.00 19.11 97 ASN A N 1
ATOM 675 C CA . ASN A 1 97 ? 42.862 -14.074 16.715 1.00 18.00 97 ASN A CA 1
ATOM 676 C C . ASN A 1 97 ? 42.667 -14.268 15.215 1.00 17.28 97 ASN A C 1
ATOM 677 O O . ASN A 1 97 ? 41.710 -13.740 14.636 1.00 16.93 97 ASN A O 1
ATOM 682 N N . GLN A 1 98 ? 43.542 -15.060 14.588 1.00 17.40 98 GLN A N 1
ATOM 683 C CA . GLN A 1 98 ? 43.536 -15.250 13.141 1.00 17.03 98 GLN A CA 1
ATOM 684 C C . GLN A 1 98 ? 42.188 -15.822 12.664 1.00 15.86 98 GLN A C 1
ATOM 685 O O . GLN A 1 98 ? 41.668 -15.421 11.616 1.00 15.40 98 GLN A O 1
ATOM 691 N N . ALA A 1 99 ? 41.650 -16.817 13.377 1.00 13.70 99 ALA A N 1
ATOM 692 C CA . ALA A 1 99 ? 40.407 -17.462 12.971 1.00 13.26 99 ALA A CA 1
ATOM 693 C C . ALA A 1 99 ? 39.252 -16.452 12.926 1.00 12.74 99 ALA A C 1
ATOM 694 O O . ALA A 1 99 ? 38.403 -16.520 12.044 1.00 11.82 99 ALA A O 1
ATOM 696 N N . GLY A 1 100 ? 39.266 -15.466 13.833 1.00 13.48 100 GLY A N 1
ATOM 697 C CA . GLY A 1 100 ? 38.281 -14.401 13.868 1.00 12.10 100 GLY A CA 1
ATOM 698 C C . GLY A 1 100 ? 38.377 -13.528 12.634 1.00 12.23 100 GLY A C 1
ATOM 699 O O . GLY A 1 100 ? 37.371 -13.264 11.998 1.00 12.16 100 GLY A O 1
ATOM 700 N N . LEU A 1 101 ? 39.607 -13.130 12.312 1.00 12.36 101 LEU A N 1
ATOM 701 C CA . LEU A 1 101 ? 39.942 -12.304 11.168 1.00 13.42 101 LEU A CA 1
ATOM 702 C C . LEU A 1 101 ? 39.506 -13.011 9.875 1.00 13.38 101 LEU A C 1
ATOM 703 O O . LEU A 1 101 ? 38.813 -12.407 9.041 1.00 12.55 101 LEU A O 1
ATOM 708 N N . ASP A 1 102 ? 39.833 -14.318 9.788 1.00 12.59 102 ASP A N 1
ATOM 709 C CA . ASP A 1 102 ? 39.531 -15.150 8.631 1.00 13.44 102 ASP A CA 1
ATOM 710 C C . ASP A 1 102 ? 38.031 -15.174 8.332 1.00 12.25 102 ASP A C 1
ATOM 711 O O . ASP A 1 102 ? 37.633 -15.125 7.177 1.00 12.00 102 ASP A O 1
ATOM 716 N N . PHE A 1 103 ? 37.208 -15.290 9.367 1.00 11.74 103 PHE A N 1
ATOM 717 C CA . PHE A 1 103 ? 35.772 -15.394 9.183 1.00 12.10 103 PHE A CA 1
ATOM 718 C C . PHE A 1 103 ? 35.237 -14.145 8.476 1.00 11.27 103 PHE A C 1
ATOM 719 O O . PHE A 1 103 ? 34.558 -14.275 7.444 1.00 11.55 103 PHE A O 1
ATOM 727 N N . TYR A 1 104 ? 35.574 -12.942 8.999 1.00 10.78 104 TYR A N 1
ATOM 728 C CA . TYR A 1 104 ? 35.064 -11.698 8.440 1.00 10.31 104 TYR A CA 1
ATOM 729 C C . TYR A 1 104 ? 35.695 -11.430 7.082 1.00 11.63 104 TYR A C 1
ATOM 730 O O . TYR A 1 104 ? 35.077 -10.870 6.192 1.00 11.27 104 TYR A O 1
ATOM 739 N N . ASP A 1 105 ? 36.959 -11.812 6.926 1.00 13.24 105 ASP A N 1
ATOM 740 C CA . ASP A 1 105 ? 37.670 -11.617 5.685 1.00 13.28 105 ASP A CA 1
ATOM 741 C C . ASP A 1 105 ? 36.947 -12.360 4.561 1.00 12.71 105 ASP A C 1
ATOM 742 O O . ASP A 1 105 ? 36.733 -11.801 3.475 1.00 10.95 105 ASP A O 1
ATOM 747 N N . ARG A 1 106 ? 36.599 -13.633 4.830 1.00 12.01 106 ARG A N 1
ATOM 748 C CA . ARG A 1 106 ? 35.933 -14.465 3.842 1.00 13.94 106 ARG A CA 1
ATOM 749 C C . ARG A 1 106 ? 34.503 -13.965 3.586 1.00 11.88 106 ARG A C 1
ATOM 750 O O . ARG A 1 106 ? 34.064 -13.899 2.439 1.00 9.66 106 ARG A O 1
ATOM 758 N N . LEU A 1 107 ? 33.783 -13.617 4.659 1.00 11.18 107 LEU A N 1
ATOM 759 C CA . LEU A 1 107 ? 32.438 -13.084 4.499 1.00 11.75 107 LEU A CA 1
ATOM 760 C C . LEU A 1 107 ? 32.447 -11.869 3.574 1.00 10.98 107 LEU A C 1
ATOM 761 O O . LEU A 1 107 ? 31.669 -11.800 2.643 1.00 9.84 107 LEU A O 1
ATOM 766 N N . VAL A 1 108 ? 33.332 -10.906 3.839 1.00 11.19 108 VAL A N 1
ATOM 767 C CA . VAL A 1 108 ? 33.355 -9.682 3.055 1.00 11.86 108 VAL A CA 1
ATOM 768 C C . VAL A 1 108 ? 33.713 -9.977 1.595 1.00 11.23 108 VAL A C 1
ATOM 769 O O . VAL A 1 108 ? 33.084 -9.391 0.704 1.00 10.74 108 VAL A O 1
ATOM 773 N N . ASP A 1 109 ? 34.645 -10.913 1.328 1.00 11.43 109 ASP A N 1
ATOM 774 C CA . ASP A 1 109 ? 34.970 -11.238 -0.057 1.00 11.61 109 ASP A CA 1
ATOM 775 C C . ASP A 1 109 ? 33.768 -11.851 -0.784 1.00 10.88 109 ASP A C 1
ATOM 776 O O . ASP A 1 109 ? 33.525 -11.564 -1.965 1.00 10.30 109 ASP A O 1
ATOM 781 N N . ALA A 1 110 ? 32.985 -12.674 -0.080 1.00 10.67 110 ALA A N 1
ATOM 782 C CA . ALA A 1 110 ? 31.769 -13.252 -0.657 1.00 10.87 110 ALA A CA 1
ATOM 783 C C . ALA A 1 110 ? 30.706 -12.188 -0.937 1.00 11.17 110 ALA A C 1
ATOM 784 O O . ALA A 1 110 ? 30.093 -12.203 -2.008 1.00 11.27 110 ALA A O 1
ATOM 786 N N . LEU A 1 111 ? 30.548 -11.202 -0.039 1.00 11.67 111 LEU A N 1
ATOM 787 C CA . LEU A 1 111 ? 29.587 -10.136 -0.267 1.00 11.01 111 LEU A CA 1
ATOM 788 C C . LEU A 1 111 ? 29.960 -9.364 -1.518 1.00 11.42 111 LEU A C 1
ATOM 789 O O . LEU A 1 111 ? 29.065 -9.016 -2.292 1.00 12.16 111 LEU A O 1
ATOM 794 N N . LEU A 1 112 ? 31.270 -9.092 -1.703 1.00 12.35 112 LEU A N 1
ATOM 795 C CA . LEU A 1 112 ? 31.726 -8.347 -2.867 1.00 12.44 112 LEU A CA 1
ATOM 796 C C . LEU A 1 112 ? 31.535 -9.156 -4.152 1.00 11.80 112 LEU A C 1
ATOM 797 O O . LEU A 1 112 ? 31.182 -8.555 -5.161 1.00 11.47 112 LEU A O 1
ATOM 802 N N . GLU A 1 113 ? 31.715 -10.483 -4.121 1.00 11.52 113 GLU A N 1
ATOM 803 C CA . GLU A 1 113 ? 31.486 -11.294 -5.316 1.00 13.32 113 GLU A CA 1
ATOM 804 C C . GLU A 1 113 ? 30.012 -11.221 -5.720 1.00 13.46 113 GLU A C 1
ATOM 805 O O . GLU A 1 113 ? 29.708 -11.203 -6.919 1.00 12.19 113 GLU A O 1
ATOM 811 N N . ALA A 1 114 ? 29.124 -11.174 -4.712 1.00 12.82 114 ALA A N 1
ATOM 812 C CA . ALA A 1 114 ? 27.685 -11.069 -4.928 1.00 13.33 114 ALA A CA 1
ATOM 813 C C . ALA A 1 114 ? 27.249 -9.651 -5.289 1.00 14.77 114 ALA A C 1
ATOM 814 O O . ALA A 1 114 ? 26.063 -9.446 -5.523 1.00 16.94 114 ALA A O 1
ATOM 816 N N . GLY A 1 115 ? 28.169 -8.683 -5.342 1.00 14.02 115 GLY A N 1
ATOM 817 C CA . GLY A 1 115 ? 27.826 -7.325 -5.719 1.00 13.23 115 GLY A CA 1
ATOM 818 C C . GLY A 1 115 ? 27.117 -6.549 -4.614 1.00 13.20 115 GLY A C 1
ATOM 819 O O . GLY A 1 115 ? 26.395 -5.620 -4.905 1.00 13.99 115 GLY A O 1
ATOM 820 N N . ILE A 1 116 ? 27.353 -6.907 -3.341 1.00 12.33 116 ILE A N 1
ATOM 821 C CA . ILE A 1 116 ? 26.728 -6.258 -2.198 1.00 11.54 116 ILE A CA 1
ATOM 822 C C . ILE A 1 116 ? 27.757 -5.363 -1.507 1.00 11.56 116 ILE A C 1
ATOM 823 O O . ILE A 1 116 ? 28.899 -5.796 -1.316 1.00 11.72 116 ILE A O 1
ATOM 828 N N . ALA A 1 117 ? 27.328 -4.134 -1.160 1.00 10.74 117 ALA A N 1
ATOM 829 C CA . ALA A 1 117 ? 28.154 -3.157 -0.487 1.00 10.78 117 ALA A CA 1
ATOM 830 C C . ALA A 1 117 ? 28.138 -3.484 1.007 1.00 10.41 117 ALA A C 1
ATOM 831 O O . ALA A 1 117 ? 27.071 -3.415 1.622 1.00 10.90 117 ALA A O 1
ATOM 833 N N . PRO A 1 118 ? 29.257 -3.935 1.613 1.00 8.66 118 PRO A N 1
ATOM 834 C CA . PRO A 1 118 ? 29.259 -4.331 3.019 1.00 9.09 118 PRO A CA 1
ATOM 835 C C . PRO A 1 118 ? 29.209 -3.114 3.926 1.00 8.70 118 PRO A C 1
ATOM 836 O O . PRO A 1 118 ? 29.943 -2.157 3.690 1.00 9.46 118 PRO A O 1
ATOM 840 N N . MET A 1 119 ? 28.339 -3.158 4.944 1.00 9.11 119 MET A N 1
ATOM 841 C CA . MET A 1 119 ? 28.327 -2.141 5.994 1.00 8.84 119 MET A CA 1
ATOM 842 C C . MET A 1 119 ? 28.670 -2.818 7.315 1.00 8.74 119 MET A C 1
ATOM 843 O O . MET A 1 119 ? 27.903 -3.676 7.801 1.00 8.15 119 MET A O 1
ATOM 848 N N . ALA A 1 120 ? 29.857 -2.480 7.848 1.00 8.45 120 ALA A N 1
ATOM 849 C CA . ALA A 1 120 ? 30.389 -3.126 9.051 1.00 8.25 120 ALA A CA 1
ATOM 850 C C . ALA A 1 120 ? 30.142 -2.273 10.298 1.00 8.42 120 ALA A C 1
ATOM 851 O O . ALA A 1 120 ? 30.536 -1.108 10.338 1.00 8.50 120 ALA A O 1
ATOM 853 N N . THR A 1 121 ? 29.477 -2.858 11.317 1.00 8.02 121 THR A N 1
ATOM 854 C CA . THR A 1 121 ? 29.345 -2.263 12.635 1.00 8.90 121 THR A CA 1
ATOM 855 C C . THR A 1 121 ? 30.456 -2.857 13.511 1.00 9.47 121 THR A C 1
ATOM 856 O O . THR A 1 121 ? 30.609 -4.082 13.538 1.00 9.27 121 THR A O 1
ATOM 860 N N . LEU A 1 122 ? 31.267 -2.021 14.186 1.00 10.04 122 LEU A N 1
ATOM 861 C CA . LEU A 1 122 ? 32.369 -2.543 14.998 1.00 11.23 122 LEU A CA 1
ATOM 862 C C . LEU A 1 122 ? 31.865 -3.061 16.346 1.00 10.05 122 LEU A C 1
ATOM 863 O O . LEU A 1 122 ? 32.349 -4.079 16.860 1.00 9.32 122 LEU A O 1
ATOM 868 N N . TYR A 1 123 ? 30.932 -2.304 16.943 1.00 10.23 123 TYR A N 1
ATOM 869 C CA . TYR A 1 123 ? 30.399 -2.616 18.251 1.00 9.82 123 TYR A CA 1
ATOM 870 C C . TYR A 1 123 ? 28.872 -2.670 18.240 1.00 9.79 123 TYR A C 1
ATOM 871 O O . TYR A 1 123 ? 28.191 -1.647 18.312 1.00 9.26 123 TYR A O 1
ATOM 880 N N . HIS A 1 124 ? 28.345 -3.887 18.274 1.00 9.53 124 HIS A N 1
ATOM 881 C CA . HIS A 1 124 ? 26.929 -4.115 18.480 1.00 9.42 124 HIS A CA 1
ATOM 882 C C . HIS A 1 124 ? 26.713 -4.901 19.776 1.00 9.60 124 HIS A C 1
ATOM 883 O O . HIS A 1 124 ? 26.011 -5.918 19.777 1.00 10.61 124 HIS A O 1
ATOM 890 N N . TRP A 1 125 ? 27.285 -4.375 20.873 1.00 10.12 125 TRP A N 1
ATOM 891 C CA . TRP A 1 125 ? 26.898 -4.658 22.256 1.00 10.06 125 TRP A CA 1
ATOM 892 C C . TRP A 1 125 ? 27.628 -5.862 22.884 1.00 11.31 125 TRP A C 1
ATOM 893 O O . TRP A 1 125 ? 27.492 -6.051 24.091 1.00 11.51 125 TRP A O 1
ATOM 904 N N . ASP A 1 126 ? 28.430 -6.605 22.124 1.00 11.97 126 ASP A N 1
ATOM 905 C CA . ASP A 1 126 ? 29.093 -7.805 22.618 1.00 13.73 126 ASP A CA 1
ATOM 906 C C . ASP A 1 126 ? 30.501 -7.478 23.120 1.00 13.40 126 ASP A C 1
ATOM 907 O O . ASP A 1 126 ? 31.480 -7.967 22.572 1.00 14.85 126 ASP A O 1
ATOM 912 N N . LEU A 1 127 ? 30.600 -6.638 24.165 1.00 12.84 127 LEU A N 1
ATOM 913 C CA . LEU A 1 127 ? 31.879 -6.315 24.790 1.00 12.49 127 LEU A CA 1
ATOM 914 C C . LEU A 1 127 ? 32.537 -7.583 25.345 1.00 12.83 127 LEU A C 1
ATOM 915 O O . LEU A 1 127 ? 31.870 -8.402 25.963 1.00 13.62 127 LEU A O 1
ATOM 920 N N . PRO A 1 128 ? 33.850 -7.811 25.160 1.00 13.50 128 PRO A N 1
ATOM 921 C CA . PRO A 1 128 ? 34.528 -8.903 25.854 1.00 13.54 128 PRO A CA 1
ATOM 922 C C . PRO A 1 128 ? 34.363 -8.761 27.376 1.00 14.18 128 PRO A C 1
ATOM 923 O O . PRO A 1 128 ? 34.520 -7.663 27.937 1.00 13.08 128 PRO A O 1
ATOM 927 N N . GLN A 1 129 ? 34.029 -9.880 28.039 1.00 12.98 129 GLN A N 1
ATOM 928 C CA . GLN A 1 129 ? 33.829 -9.889 29.483 1.00 14.16 129 GLN A CA 1
ATOM 929 C C . GLN A 1 129 ? 35.076 -9.395 30.221 1.00 13.41 129 GLN A C 1
ATOM 930 O O . GLN A 1 129 ? 34.973 -8.719 31.258 1.00 13.88 129 GLN A O 1
ATOM 936 N N . ALA A 1 130 ? 36.256 -9.751 29.702 1.00 13.69 130 ALA A N 1
ATOM 937 C CA . ALA A 1 130 ? 37.490 -9.343 30.357 1.00 14.33 130 ALA A CA 1
ATOM 938 C C . ALA A 1 130 ? 37.549 -7.827 30.468 1.00 14.50 130 ALA A C 1
ATOM 939 O O . ALA A 1 130 ? 38.035 -7.337 31.466 1.00 16.62 130 ALA A O 1
ATOM 941 N N . LEU A 1 131 ? 37.044 -7.074 29.479 1.00 13.24 131 LEU A N 1
ATOM 942 C CA . LEU A 1 131 ? 37.023 -5.625 29.591 1.00 13.95 131 LEU A CA 1
ATOM 943 C C . LEU A 1 131 ? 35.973 -5.143 30.592 1.00 14.17 131 LEU A C 1
ATOM 944 O O . LEU A 1 131 ? 36.205 -4.141 31.284 1.00 16.80 131 LEU A O 1
ATOM 949 N N . GLU A 1 132 ? 34.801 -5.799 30.640 1.00 14.20 132 GLU A N 1
ATOM 950 C CA . GLU A 1 132 ? 33.813 -5.451 31.650 1.00 15.83 132 GLU A CA 1
ATOM 951 C C . GLU A 1 132 ? 34.406 -5.692 33.048 1.00 17.96 132 GLU A C 1
ATOM 952 O O . GLU A 1 132 ? 34.156 -4.909 33.963 1.00 17.72 132 GLU A O 1
ATOM 958 N N . ASP A 1 133 ? 35.232 -6.732 33.213 1.00 18.27 133 ASP A N 1
ATOM 959 C CA . ASP A 1 133 ? 35.748 -7.043 34.548 1.00 21.22 133 ASP A CA 1
ATOM 960 C C . ASP A 1 133 ? 36.544 -5.857 35.098 1.00 19.28 133 ASP A C 1
ATOM 961 O O . ASP A 1 133 ? 36.513 -5.618 36.301 1.00 20.58 133 ASP A O 1
ATOM 966 N N . GLY A 1 134 ? 37.232 -5.130 34.213 1.00 16.79 134 GLY A N 1
ATOM 967 C CA . GLY A 1 134 ? 38.012 -3.954 34.583 1.00 16.53 134 GLY A CA 1
ATOM 968 C C . GLY A 1 134 ? 37.208 -2.655 34.708 1.00 16.44 134 GLY A C 1
ATOM 969 O O . GLY A 1 134 ? 37.783 -1.612 35.008 1.00 16.88 134 GLY A O 1
ATOM 970 N N . GLY A 1 135 ? 35.887 -2.714 34.486 1.00 16.09 135 GLY A N 1
ATOM 971 C CA . GLY A 1 135 ? 35.022 -1.542 34.522 1.00 16.88 135 GLY A CA 1
ATOM 972 C C . GLY A 1 135 ? 34.257 -1.288 33.211 1.00 15.60 135 GLY A C 1
ATOM 973 O O . GLY A 1 135 ? 33.389 -0.424 33.162 1.00 16.09 135 GLY A O 1
ATOM 974 N N . GLY A 1 136 ? 34.586 -1.997 32.129 1.00 15.53 136 GLY A N 1
ATOM 975 C CA . GLY A 1 136 ? 33.902 -1.793 30.852 1.00 14.21 136 GLY A CA 1
ATOM 976 C C . GLY A 1 136 ? 33.936 -0.341 30.376 1.00 13.69 136 GLY A C 1
ATOM 977 O O . GLY A 1 136 ? 34.977 0.301 30.367 1.00 13.25 136 GLY A O 1
ATOM 978 N N . TRP A 1 137 ? 32.784 0.188 29.934 1.00 13.37 137 TRP A N 1
ATOM 979 C CA . TRP A 1 137 ? 32.755 1.535 29.361 1.00 12.96 137 TRP A CA 1
ATOM 980 C C . TRP A 1 137 ? 32.865 2.636 30.433 1.00 12.92 137 TRP A C 1
ATOM 981 O O . TRP A 1 137 ? 32.875 3.818 30.102 1.00 12.33 137 TRP A O 1
ATOM 992 N N . LEU A 1 138 ? 32.913 2.273 31.727 1.00 13.71 138 LEU A N 1
ATOM 993 C CA . LEU A 1 138 ? 33.171 3.265 32.765 1.00 15.37 138 LEU A CA 1
ATOM 994 C C . LEU A 1 138 ? 34.647 3.647 32.757 1.00 14.08 138 LEU A C 1
ATOM 995 O O . LEU A 1 138 ? 35.003 4.720 33.231 1.00 13.66 138 LEU A O 1
ATOM 1000 N N . ASP A 1 139 ? 35.478 2.779 32.179 1.00 12.90 139 ASP A N 1
ATOM 1001 C CA . ASP A 1 139 ? 36.894 3.052 32.041 1.00 13.09 139 ASP A CA 1
ATOM 1002 C C . ASP A 1 139 ? 37.152 3.735 30.694 1.00 14.52 139 ASP A C 1
ATOM 1003 O O . ASP A 1 139 ? 36.929 3.126 29.644 1.00 13.17 139 ASP A O 1
ATOM 1008 N N . ARG A 1 140 ? 37.714 4.950 30.749 1.00 14.49 140 ARG A N 1
ATOM 1009 C CA . ARG A 1 140 ? 38.223 5.684 29.591 1.00 16.94 140 ARG A CA 1
ATOM 1010 C C . ARG A 1 140 ? 39.147 4.809 28.742 1.00 17.27 140 ARG A C 1
ATOM 1011 O O . ARG A 1 140 ? 39.160 4.900 27.502 1.00 15.95 140 ARG A O 1
ATOM 1019 N N . GLY A 1 141 ? 39.911 3.929 29.420 1.00 15.60 141 GLY A N 1
ATOM 1020 C CA . GLY A 1 141 ? 40.801 3.005 28.729 1.00 14.94 141 GLY A CA 1
ATOM 1021 C C . GLY A 1 141 ? 40.077 2.072 27.756 1.00 14.19 141 GLY A C 1
ATOM 1022 O O . GLY A 1 141 ? 40.673 1.600 26.802 1.00 14.27 141 GLY A O 1
ATOM 1023 N N . THR A 1 142 ? 38.796 1.782 27.990 1.00 13.62 142 THR A N 1
ATOM 1024 C CA . THR A 1 142 ? 38.038 0.961 27.058 1.00 14.21 142 THR A CA 1
ATOM 1025 C C . THR A 1 142 ? 37.900 1.669 25.693 1.00 14.03 142 THR A C 1
ATOM 1026 O O . THR A 1 142 ? 37.835 1.003 24.659 1.00 13.05 142 THR A O 1
ATOM 1030 N N . ALA A 1 143 ? 37.880 3.017 25.669 1.00 13.46 143 ALA A N 1
ATOM 1031 C CA . ALA A 1 143 ? 37.755 3.707 24.401 1.00 14.01 143 ALA A CA 1
ATOM 1032 C C . ALA A 1 143 ? 39.040 3.487 23.598 1.00 15.05 143 ALA A C 1
ATOM 1033 O O . ALA A 1 143 ? 38.983 3.340 22.384 1.00 16.91 143 ALA A O 1
ATOM 1035 N N . SER A 1 144 ? 40.194 3.474 24.265 1.00 14.91 144 SER A N 1
ATOM 1036 C CA . SER A 1 144 ? 41.461 3.184 23.622 1.00 16.53 144 SER A CA 1
ATOM 1037 C C . SER A 1 144 ? 41.554 1.728 23.141 1.00 14.69 144 SER A C 1
ATOM 1038 O O . SER A 1 144 ? 42.118 1.457 22.075 1.00 14.60 144 SER A O 1
ATOM 1041 N N . ARG A 1 145 ? 41.061 0.770 23.933 1.00 14.10 145 ARG A N 1
ATOM 1042 C CA . ARG A 1 145 ? 41.064 -0.611 23.481 1.00 13.93 145 ARG A CA 1
ATOM 1043 C C . ARG A 1 145 ? 40.208 -0.717 22.214 1.00 12.72 145 ARG A C 1
ATOM 1044 O O . ARG A 1 145 ? 40.584 -1.400 21.262 1.00 10.08 145 ARG A O 1
ATOM 1052 N N . PHE A 1 146 ? 39.090 0.017 22.188 1.00 12.90 146 PHE A N 1
ATOM 1053 C CA . PHE A 1 146 ? 38.169 -0.015 21.057 1.00 12.78 146 PHE A CA 1
ATOM 1054 C C . PHE A 1 146 ? 38.843 0.558 19.803 1.00 12.31 146 PHE A C 1
ATOM 1055 O O . PHE A 1 146 ? 38.804 -0.040 18.726 1.00 11.51 146 PHE A O 1
ATOM 1063 N N . ALA A 1 147 ? 39.594 1.652 19.987 1.00 12.01 147 ALA A N 1
ATOM 1064 C CA . ALA A 1 147 ? 40.338 2.277 18.904 1.00 12.97 147 ALA A CA 1
ATOM 1065 C C . ALA A 1 147 ? 41.364 1.315 18.313 1.00 13.04 147 ALA A C 1
ATOM 1066 O O . ALA A 1 147 ? 41.573 1.319 17.093 1.00 13.13 147 ALA A O 1
ATOM 1068 N N . GLU A 1 148 ? 42.002 0.516 19.172 1.00 13.65 148 GLU A N 1
ATOM 1069 C CA . GLU A 1 148 ? 42.962 -0.481 18.711 1.00 14.99 148 GLU A CA 1
ATOM 1070 C C . GLU A 1 148 ? 42.250 -1.566 17.890 1.00 14.23 148 GLU A C 1
ATOM 1071 O O . GLU A 1 148 ? 42.806 -2.021 16.894 1.00 12.74 148 GLU A O 1
ATOM 1077 N N . TYR A 1 149 ? 41.068 -2.015 18.352 1.00 12.24 149 TYR A N 1
ATOM 1078 C CA . TYR A 1 149 ? 40.268 -3.002 17.642 1.00 11.69 149 TYR A CA 1
ATOM 1079 C C . TYR A 1 149 ? 39.842 -2.459 16.277 1.00 11.44 149 TYR A C 1
ATOM 1080 O O . TYR A 1 149 ? 39.858 -3.198 15.307 1.00 10.37 149 TYR A O 1
ATOM 1089 N N . ALA A 1 150 ? 39.413 -1.183 16.231 1.00 10.86 150 ALA A N 1
ATOM 1090 C CA . ALA A 1 150 ? 39.091 -0.526 14.981 1.00 11.42 150 ALA A CA 1
ATOM 1091 C C . ALA A 1 150 ? 40.251 -0.615 14.007 1.00 11.72 150 ALA A C 1
ATOM 1092 O O . ALA A 1 150 ? 40.031 -0.885 12.835 1.00 13.37 150 ALA A O 1
ATOM 1094 N N . ALA A 1 151 ? 41.459 -0.284 14.463 1.00 12.05 151 ALA A N 1
ATOM 1095 C CA . ALA A 1 151 ? 42.644 -0.315 13.608 1.00 12.52 151 ALA A CA 1
ATOM 1096 C C . ALA A 1 151 ? 42.888 -1.708 13.043 1.00 12.26 151 ALA A C 1
ATOM 1097 O O . ALA A 1 151 ? 43.245 -1.830 11.878 1.00 11.96 151 ALA A O 1
ATOM 1099 N N . ILE A 1 152 ? 42.712 -2.755 13.871 1.00 12.95 152 ILE A N 1
ATOM 1100 C CA . ILE A 1 152 ? 42.851 -4.130 13.409 1.00 12.98 152 ILE A CA 1
ATOM 1101 C C . ILE A 1 152 ? 41.842 -4.436 12.294 1.00 12.30 152 ILE A C 1
ATOM 1102 O O . ILE A 1 152 ? 42.193 -5.038 11.277 1.00 11.57 152 ILE A O 1
ATOM 1107 N N . MET A 1 153 ? 40.572 -4.027 12.470 1.00 11.99 153 MET A N 1
ATOM 1108 C CA . MET A 1 153 ? 39.537 -4.390 11.516 1.00 11.59 153 MET A CA 1
ATOM 1109 C C . MET A 1 153 ? 39.678 -3.513 10.266 1.00 12.06 153 MET A C 1
ATOM 1110 O O . MET A 1 153 ? 39.561 -4.014 9.150 1.00 10.40 153 MET A O 1
ATOM 1115 N N . GLY A 1 154 ? 40.060 -2.243 10.455 1.00 13.66 154 GLY A N 1
ATOM 1116 C CA . GLY A 1 154 ? 40.443 -1.367 9.349 1.00 15.02 154 GLY A CA 1
ATOM 1117 C C . GLY A 1 154 ? 41.599 -1.926 8.512 1.00 16.97 154 GLY A C 1
ATOM 1118 O O . GLY A 1 154 ? 41.567 -1.925 7.271 1.00 15.20 154 GLY A O 1
ATOM 1119 N N . ASP A 1 155 ? 42.618 -2.449 9.196 1.00 18.32 155 ASP A N 1
ATOM 1120 C CA . ASP A 1 155 ? 43.765 -2.997 8.486 1.00 20.30 155 ASP A CA 1
ATOM 1121 C C . ASP A 1 155 ? 43.323 -4.211 7.665 1.00 18.30 155 ASP A C 1
ATOM 1122 O O . ASP A 1 155 ? 43.717 -4.358 6.525 1.00 16.86 155 ASP A O 1
ATOM 1127 N N . LEU A 1 156 ? 42.472 -5.081 8.209 1.00 16.06 156 LEU A N 1
ATOM 1128 C CA . LEU A 1 156 ? 42.088 -6.276 7.469 1.00 16.85 156 LEU A CA 1
ATOM 1129 C C . LEU A 1 156 ? 41.155 -5.926 6.295 1.00 16.90 156 LEU A C 1
ATOM 1130 O O . LEU A 1 156 ? 41.327 -6.463 5.202 1.00 16.13 156 LEU A O 1
ATOM 1135 N N . LEU A 1 157 ? 40.145 -5.073 6.544 1.00 16.66 157 LEU A N 1
ATOM 1136 C CA . LEU A 1 157 ? 38.973 -4.961 5.693 1.00 18.16 157 LEU A CA 1
ATOM 1137 C C . LEU A 1 157 ? 38.866 -3.608 4.999 1.00 22.59 157 LEU A C 1
ATOM 1138 O O . LEU A 1 157 ? 37.844 -3.342 4.365 1.00 25.64 157 LEU A O 1
ATOM 1143 N N . GLY A 1 158 ? 39.845 -2.716 5.202 1.00 23.99 158 GLY A N 1
ATOM 1144 C CA . GLY A 1 158 ? 39.622 -1.292 4.958 1.00 26.44 158 GLY A CA 1
ATOM 1145 C C . GLY A 1 158 ? 39.240 -0.960 3.519 1.00 24.42 158 GLY A C 1
ATOM 1146 O O . GLY A 1 158 ? 38.510 -0.016 3.261 1.00 29.05 158 GLY A O 1
ATOM 1147 N N . ASP A 1 159 ? 39.829 -1.703 2.598 1.00 25.23 159 ASP A N 1
ATOM 1148 C CA . ASP A 1 159 ? 39.753 -1.451 1.173 1.00 31.18 159 ASP A CA 1
ATOM 1149 C C . ASP A 1 159 ? 38.502 -2.083 0.551 1.00 25.17 159 ASP A C 1
ATOM 1150 O O . ASP A 1 159 ? 38.398 -2.089 -0.667 1.00 29.95 159 ASP A O 1
ATOM 1155 N N . ARG A 1 160 ? 37.598 -2.671 1.348 1.00 17.30 160 ARG A N 1
ATOM 1156 C CA . ARG A 1 160 ? 36.570 -3.578 0.835 1.00 15.52 160 ARG A CA 1
ATOM 1157 C C . ARG A 1 160 ? 35.186 -3.249 1.414 1.00 13.56 160 ARG A C 1
ATOM 1158 O O . ARG A 1 160 ? 34.178 -3.406 0.738 1.00 12.94 160 ARG A O 1
ATOM 1166 N N . VAL A 1 161 ? 35.129 -2.876 2.693 1.00 12.01 161 VAL A N 1
ATOM 1167 C CA . VAL A 1 161 ? 33.903 -2.431 3.336 1.00 11.78 161 VAL A CA 1
ATOM 1168 C C . VAL A 1 161 ? 33.487 -1.093 2.742 1.00 12.17 161 VAL A C 1
ATO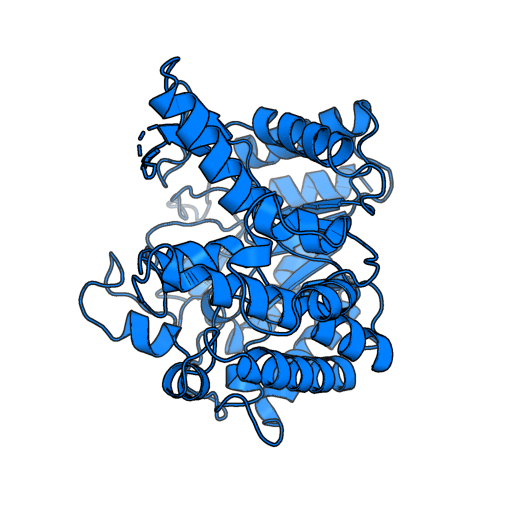M 1169 O O . VAL A 1 161 ? 34.313 -0.206 2.624 1.00 12.36 161 VAL A O 1
ATOM 1173 N N . ALA A 1 162 ? 32.211 -0.953 2.380 1.00 11.68 162 ALA A N 1
ATOM 1174 C CA . ALA A 1 162 ? 31.702 0.255 1.753 1.00 11.90 162 ALA A CA 1
ATOM 1175 C C . ALA A 1 162 ? 31.402 1.311 2.813 1.00 12.13 162 ALA A C 1
ATOM 1176 O O . ALA A 1 162 ? 31.676 2.503 2.577 1.00 12.13 162 ALA A O 1
ATOM 1178 N N . HIS A 1 163 ? 30.831 0.871 3.951 1.00 10.99 163 HIS A N 1
ATOM 1179 C CA . HIS A 1 163 ? 30.351 1.757 4.995 1.00 10.96 163 HIS A CA 1
ATOM 1180 C C . HIS A 1 163 ? 30.713 1.186 6.353 1.00 10.02 163 HIS A C 1
ATOM 1181 O O . HIS A 1 163 ? 30.537 -0.003 6.562 1.00 10.06 163 HIS A O 1
ATOM 1188 N N . TRP A 1 164 ? 31.096 2.066 7.298 1.00 8.98 164 TRP A N 1
ATOM 1189 C CA . TRP A 1 164 ? 31.326 1.695 8.679 1.00 8.64 164 TRP A CA 1
ATOM 1190 C C . TRP A 1 164 ? 30.414 2.436 9.665 1.00 8.91 164 TRP A C 1
ATOM 1191 O O . TRP A 1 164 ? 30.256 3.651 9.571 1.00 8.67 164 TRP A O 1
ATOM 1202 N N . CYS A 1 165 ? 29.938 1.699 10.675 1.00 9.34 165 CYS A N 1
ATOM 1203 C CA . CYS A 1 165 ? 29.236 2.208 11.835 1.00 10.55 165 CYS A CA 1
ATOM 1204 C C . CYS A 1 165 ? 29.997 1.795 13.106 1.00 10.88 165 CYS A C 1
ATOM 1205 O O . CYS A 1 165 ? 29.921 0.643 13.553 1.00 10.59 165 CYS A O 1
ATOM 1208 N N . PRO A 1 166 ? 30.790 2.681 13.744 1.00 11.36 166 PRO A N 1
ATOM 1209 C CA . PRO A 1 166 ? 31.548 2.268 14.932 1.00 11.19 166 PRO A CA 1
ATOM 1210 C C . PRO A 1 166 ? 30.686 1.635 16.020 1.00 11.33 166 PRO A C 1
ATOM 1211 O O . PRO A 1 166 ? 30.920 0.496 16.437 1.00 10.69 166 PRO A O 1
ATOM 1215 N N . VAL A 1 167 ? 29.688 2.369 16.486 1.00 11.14 167 VAL A N 1
ATOM 1216 C CA . VAL A 1 167 ? 28.974 1.958 17.673 1.00 11.22 167 VAL A CA 1
ATOM 1217 C C . VAL A 1 167 ? 27.482 1.963 17.379 1.00 11.42 167 VAL A C 1
ATOM 1218 O O . VAL A 1 167 ? 26.900 3.010 17.110 1.00 12.11 167 VAL A O 1
ATOM 1222 N N . ASN A 1 168 ? 26.853 0.801 17.562 1.00 11.08 168 ASN A N 1
ATOM 1223 C CA . ASN A 1 168 ? 25.408 0.699 17.473 1.00 11.05 168 ASN A CA 1
ATOM 1224 C C . ASN A 1 168 ? 24.735 1.205 18.745 1.00 10.65 168 ASN A C 1
ATOM 1225 O O . ASN A 1 168 ? 24.928 0.664 19.814 1.00 9.30 168 ASN A O 1
ATOM 1230 N N . GLU A 1 169 ? 23.881 2.219 18.591 1.00 11.31 169 GLU A N 1
ATOM 1231 C CA . GLU A 1 169 ? 22.940 2.665 19.606 1.00 12.63 169 GLU A CA 1
ATOM 1232 C C . GLU A 1 169 ? 23.649 2.909 20.933 1.00 12.05 169 GLU A C 1
ATOM 1233 O O . GLU A 1 169 ? 23.419 2.234 21.940 1.00 12.54 169 GLU A O 1
ATOM 1239 N N . PRO A 1 170 ? 24.555 3.892 20.994 1.00 12.13 170 PRO A N 1
ATOM 1240 C CA . PRO A 1 170 ? 25.246 4.178 22.254 1.00 11.24 170 PRO A CA 1
ATOM 1241 C C . PRO A 1 170 ? 24.270 4.595 23.346 1.00 11.02 170 PRO A C 1
ATOM 1242 O O . PRO A 1 170 ? 24.562 4.417 24.544 1.00 12.74 170 PRO A O 1
ATOM 1246 N N . ASN A 1 171 ? 23.112 5.120 22.951 1.00 11.08 171 ASN A N 1
ATOM 1247 C CA . ASN A 1 171 ? 22.062 5.480 23.895 1.00 12.39 171 ASN A CA 1
ATOM 1248 C C . ASN A 1 171 ? 21.508 4.254 24.596 1.00 12.74 171 ASN A C 1
ATOM 1249 O O . ASN A 1 171 ? 21.334 4.296 25.819 1.00 12.20 171 ASN A O 1
ATOM 1254 N N . VAL A 1 172 ? 21.305 3.152 23.859 1.00 13.14 172 VAL A N 1
ATOM 1255 C CA . VAL A 1 172 ? 20.859 1.918 24.488 1.00 14.08 172 VAL A CA 1
ATOM 1256 C C . VAL A 1 172 ? 21.958 1.357 25.391 1.00 14.28 172 VAL A C 1
ATOM 1257 O O . VAL A 1 172 ? 21.686 0.933 26.520 1.00 16.60 172 VAL A O 1
ATOM 1261 N N . VAL A 1 173 ? 23.198 1.299 24.906 1.00 14.14 173 VAL A N 1
ATOM 1262 C CA . VAL A 1 173 ? 24.290 0.744 25.706 1.00 14.82 173 VAL A CA 1
ATOM 1263 C C . VAL A 1 173 ? 24.366 1.458 27.060 1.00 14.68 173 VAL A C 1
ATOM 1264 O O . VAL A 1 173 ? 24.428 0.821 28.110 1.00 15.77 173 VAL A O 1
ATOM 1268 N N . THR A 1 174 ? 24.278 2.793 27.016 1.00 14.41 174 THR A N 1
ATOM 1269 C CA . THR A 1 174 ? 24.366 3.658 28.185 1.00 14.37 174 THR A CA 1
ATOM 1270 C C . THR A 1 174 ? 23.160 3.475 29.100 1.00 14.92 174 THR A C 1
ATOM 1271 O O . THR A 1 174 ? 23.324 3.019 30.244 1.00 15.69 174 THR A O 1
ATOM 1275 N N . LEU A 1 175 ? 21.955 3.822 28.634 1.00 15.73 175 LEU A N 1
ATOM 1276 C CA . LEU A 1 175 ? 20.803 3.849 29.531 1.00 17.33 175 LEU A CA 1
ATOM 1277 C C . LEU A 1 175 ? 20.377 2.455 29.975 1.00 15.55 175 LEU A C 1
ATOM 1278 O O . LEU A 1 175 ? 19.982 2.293 31.124 1.00 13.53 175 LEU A O 1
ATOM 1283 N N . ASN A 1 176 ? 20.411 1.458 29.077 1.00 15.04 176 ASN A N 1
ATOM 1284 C CA . ASN A 1 176 ? 19.806 0.166 29.377 1.00 15.41 176 ASN A CA 1
ATOM 1285 C C . ASN A 1 176 ? 20.855 -0.779 29.955 1.00 15.28 176 ASN A C 1
ATOM 1286 O O . ASN A 1 176 ? 20.531 -1.669 30.740 1.00 16.89 176 ASN A O 1
ATOM 1291 N N . GLY A 1 177 ? 22.097 -0.612 29.511 1.00 13.89 177 GLY A N 1
ATOM 1292 C CA . GLY A 1 177 ? 23.192 -1.458 29.953 1.00 14.06 177 GLY A CA 1
ATOM 1293 C C . GLY A 1 177 ? 23.741 -1.038 31.320 1.00 14.57 177 GLY A C 1
ATOM 1294 O O . GLY A 1 177 ? 24.071 -1.895 32.151 1.00 16.41 177 GLY A O 1
ATOM 1295 N N . TYR A 1 178 ? 23.883 0.271 31.527 1.00 13.41 178 TYR A N 1
ATOM 1296 C CA . TYR A 1 178 ? 24.553 0.780 32.699 1.00 13.40 178 TYR A CA 1
ATOM 1297 C C . TYR A 1 178 ? 23.654 1.693 33.531 1.00 15.79 178 TYR A C 1
ATOM 1298 O O . TYR A 1 178 ? 23.957 1.905 34.718 1.00 16.02 178 TYR A O 1
ATOM 1307 N N . GLY A 1 179 ? 22.536 2.175 32.955 1.00 14.86 179 GLY A N 1
ATOM 1308 C CA . GLY A 1 179 ? 21.686 3.131 33.636 1.00 16.25 179 GLY A CA 1
ATOM 1309 C C . GLY A 1 179 ? 20.615 2.435 34.476 1.00 19.15 179 GLY A C 1
ATOM 1310 O O . GLY A 1 179 ? 20.510 2.715 35.668 1.00 16.19 179 GLY A O 1
ATOM 1311 N N . GLU A 1 180 ? 19.851 1.510 33.865 1.00 18.34 180 GLU A N 1
ATOM 1312 C CA . GLU A 1 180 ? 18.785 0.784 34.564 1.00 19.95 180 GLU A CA 1
ATOM 1313 C C . GLU A 1 180 ? 19.009 -0.725 34.539 1.00 18.69 180 GLU A C 1
ATOM 1314 O O . GLU A 1 180 ? 18.226 -1.445 35.132 1.00 17.89 180 GLU A O 1
ATOM 1320 N N . GLY A 1 181 ? 20.000 -1.218 33.782 1.00 17.82 181 GLY A N 1
ATOM 1321 C CA . GLY A 1 181 ? 20.442 -2.599 33.917 1.00 17.58 181 GLY A CA 1
ATOM 1322 C C . GLY A 1 181 ? 19.509 -3.612 33.251 1.00 18.01 181 GLY A C 1
ATOM 1323 O O . GLY A 1 181 ? 19.549 -4.792 33.593 1.00 17.59 181 GLY A O 1
ATOM 1324 N N . SER A 1 182 ? 18.727 -3.190 32.251 1.00 16.69 182 SER A N 1
ATOM 1325 C CA . SER A 1 182 ? 17.792 -4.098 31.594 1.00 18.65 182 SER A CA 1
ATOM 1326 C C . SER A 1 182 ? 18.504 -4.949 30.544 1.00 17.20 182 SER A C 1
ATOM 1327 O O . SER A 1 182 ? 17.944 -5.947 30.099 1.00 17.22 182 SER A O 1
ATOM 1330 N N . LEU A 1 183 ? 19.720 -4.547 30.151 1.00 14.47 183 LEU A N 1
ATOM 1331 C CA . LEU A 1 183 ? 20.526 -5.292 29.195 1.00 14.11 183 LEU A CA 1
ATOM 1332 C C . LEU A 1 183 ? 21.943 -5.437 29.736 1.00 13.59 183 LEU A C 1
ATOM 1333 O O . LEU A 1 183 ? 22.318 -4.745 30.688 1.00 13.33 183 LEU A O 1
ATOM 1338 N N . ALA A 1 184 ? 22.753 -6.291 29.093 1.00 12.84 184 ALA A N 1
ATOM 1339 C CA . ALA A 1 184 ? 24.121 -6.524 29.537 1.00 11.71 184 ALA A CA 1
ATOM 1340 C C . ALA A 1 184 ? 24.891 -5.215 29.506 1.00 11.77 184 ALA A C 1
ATOM 1341 O O . ALA A 1 184 ? 24.728 -4.443 28.574 1.00 12.58 184 ALA A O 1
ATOM 1343 N N . PRO A 1 185 ? 25.750 -4.895 30.494 1.00 12.49 185 PRO A N 1
ATOM 1344 C CA . PRO A 1 185 ? 26.093 -5.786 31.611 1.00 13.42 185 PRO A CA 1
ATOM 1345 C C . PRO A 1 185 ? 25.227 -5.800 32.868 1.00 13.89 185 PRO A C 1
ATOM 1346 O O . PRO A 1 185 ? 25.623 -6.383 33.857 1.00 14.77 185 PRO A O 1
ATOM 1350 N N . GLY A 1 186 ? 24.040 -5.201 32.841 1.00 14.13 186 GLY A N 1
ATOM 1351 C CA . GLY A 1 186 ? 23.126 -5.289 33.963 1.00 15.08 186 GLY A CA 1
ATOM 1352 C C . GLY A 1 186 ? 23.530 -4.373 35.119 1.00 16.06 186 GLY A C 1
ATOM 1353 O O . GLY A 1 186 ? 23.175 -4.648 36.230 1.00 16.60 186 GLY A O 1
ATOM 1354 N N . LYS A 1 187 ? 24.258 -3.289 34.873 1.00 16.34 187 LYS A N 1
ATOM 1355 C CA . LYS A 1 187 ? 24.486 -2.297 35.910 1.00 19.40 187 LYS A CA 1
ATOM 1356 C C . LYS A 1 187 ? 23.336 -1.281 35.954 1.00 19.44 187 LYS A C 1
ATOM 1357 O O . LYS A 1 187 ? 22.821 -0.873 34.901 1.00 19.15 187 LYS A O 1
ATOM 1363 N N . ALA A 1 188 ? 23.012 -0.788 37.164 1.00 15.32 188 ALA A N 1
ATOM 1364 C CA . ALA A 1 188 ? 21.945 0.180 37.346 1.00 15.27 188 ALA A CA 1
ATOM 1365 C C . ALA A 1 188 ? 22.434 1.409 38.120 1.00 16.59 188 ALA A C 1
ATOM 1366 O O . ALA A 1 188 ? 22.100 1.589 39.293 1.00 18.34 188 ALA A O 1
ATOM 1368 N N . LEU A 1 189 ? 23.219 2.260 37.430 1.00 16.53 189 LEU A N 1
ATOM 1369 C CA . LEU A 1 189 ? 23.860 3.439 38.001 1.00 17.66 189 LEU A CA 1
ATOM 1370 C C . LEU A 1 189 ? 23.017 4.714 37.900 1.00 18.22 189 LEU A C 1
ATOM 1371 O O . LEU A 1 189 ? 23.458 5.765 38.364 1.00 17.02 189 LEU A O 1
ATOM 1376 N N . GLU A 1 190 ? 21.852 4.648 37.240 1.00 18.82 190 GLU A N 1
ATOM 1377 C CA . GLU A 1 190 ? 21.130 5.856 36.847 1.00 18.59 190 GLU A CA 1
ATOM 1378 C C . GLU A 1 190 ? 22.105 6.868 36.216 1.00 16.96 190 GLU A C 1
ATOM 1379 O O . GLU A 1 190 ? 22.779 6.569 35.232 1.00 14.64 190 GLU A O 1
ATOM 1385 N N . PHE A 1 191 ? 22.201 8.076 36.775 1.00 16.05 191 PHE A N 1
ATOM 1386 C CA . PHE A 1 191 ? 23.004 9.132 36.183 1.00 17.52 191 PHE A CA 1
ATOM 1387 C C . PHE A 1 191 ? 24.492 8.849 36.333 1.00 17.54 191 PHE A C 1
ATOM 1388 O O . PHE A 1 191 ? 25.294 9.483 35.643 1.00 17.13 191 PHE A O 1
ATOM 1396 N N . GLY A 1 192 ? 24.854 7.869 37.185 1.00 16.78 192 GLY A N 1
ATOM 1397 C CA . GLY A 1 192 ? 26.223 7.384 37.226 1.00 16.11 192 GLY A CA 1
ATOM 1398 C C . GLY A 1 192 ? 26.697 6.778 35.905 1.00 16.53 192 GLY A C 1
ATOM 1399 O O . GLY A 1 192 ? 27.900 6.526 35.730 1.00 15.70 192 GLY A O 1
ATOM 1400 N N . ALA A 1 193 ? 25.764 6.529 34.976 1.00 18.01 193 ALA A N 1
ATOM 1401 C CA . ALA A 1 193 ? 26.109 5.979 33.657 1.00 18.58 193 ALA A CA 1
ATOM 1402 C C . ALA A 1 193 ? 26.518 7.048 32.643 1.00 18.57 193 ALA A C 1
ATOM 1403 O O . ALA A 1 193 ? 26.955 6.701 31.553 1.00 15.79 193 ALA A O 1
ATOM 1405 N N . LEU A 1 194 ? 26.463 8.340 32.991 1.00 17.85 194 LEU A N 1
ATOM 1406 C CA . LEU A 1 194 ? 26.822 9.372 32.020 1.00 18.83 194 LEU A CA 1
ATOM 1407 C C . LEU A 1 194 ? 28.239 9.196 31.471 1.00 17.61 194 LEU A C 1
ATOM 1408 O O . LEU A 1 194 ? 28.478 9.430 30.284 1.00 17.84 194 LEU A O 1
ATOM 1413 N N . PRO A 1 195 ? 29.247 8.791 32.273 1.00 16.53 195 PRO A N 1
ATOM 1414 C CA . PRO A 1 195 ? 30.583 8.542 31.735 1.00 14.81 195 PRO A CA 1
ATOM 1415 C C . PRO A 1 195 ? 30.640 7.466 30.647 1.00 14.46 195 PRO A C 1
ATOM 1416 O O . PRO A 1 195 ? 31.545 7.465 29.832 1.00 13.54 195 PRO A O 1
ATOM 1420 N N . VAL A 1 196 ? 29.722 6.493 30.692 1.00 14.15 196 VAL A N 1
ATOM 1421 C CA . VAL A 1 196 ? 29.669 5.468 29.654 1.00 14.51 196 VAL A CA 1
ATOM 1422 C C . VAL A 1 196 ? 29.360 6.153 28.330 1.00 13.76 196 VAL A C 1
ATOM 1423 O O . VAL A 1 196 ? 29.984 5.836 27.327 1.00 16.74 196 VAL A O 1
ATOM 1427 N N . ALA A 1 197 ? 28.402 7.081 28.335 1.00 12.48 197 ALA A N 1
ATOM 1428 C CA . ALA A 1 197 ? 28.075 7.808 27.123 1.00 12.87 197 ALA A CA 1
ATOM 1429 C C . ALA A 1 197 ? 29.311 8.500 26.575 1.00 13.35 197 ALA A C 1
ATOM 1430 O O . ALA A 1 197 ? 29.579 8.417 25.380 1.00 13.50 197 ALA A O 1
ATOM 1432 N N . HIS A 1 198 ? 30.064 9.207 27.438 1.00 12.44 198 HIS A N 1
ATOM 1433 C CA . HIS A 1 198 ? 31.234 9.962 27.012 1.00 12.57 198 HIS A CA 1
ATOM 1434 C C . HIS A 1 198 ? 32.315 9.060 26.412 1.00 12.41 198 HIS A C 1
ATOM 1435 O O . HIS A 1 198 ? 32.962 9.421 25.428 1.00 13.44 198 HIS A O 1
ATOM 1442 N N . HIS A 1 199 ? 32.520 7.878 26.997 1.00 12.75 199 HIS A N 1
ATOM 1443 C CA . HIS A 1 199 ? 33.554 6.973 26.524 1.00 12.40 199 HIS A CA 1
ATOM 1444 C C . HIS A 1 199 ? 33.125 6.243 25.251 1.00 11.89 199 HIS A C 1
ATOM 1445 O O . HIS A 1 199 ? 33.987 5.857 24.475 1.00 11.37 199 HIS A O 1
ATOM 1452 N N . LEU A 1 200 ? 31.823 5.981 25.089 1.00 11.40 200 LEU A N 1
ATOM 1453 C CA . LEU A 1 200 ? 31.324 5.394 23.866 1.00 11.53 200 LEU A CA 1
ATOM 1454 C C . LEU A 1 200 ? 31.533 6.374 22.706 1.00 10.81 200 LEU A C 1
ATOM 1455 O O . LEU A 1 200 ? 32.002 5.974 21.646 1.00 11.01 200 LEU A O 1
ATOM 1460 N N . LEU A 1 201 ? 31.207 7.638 22.947 1.00 11.26 201 LEU A N 1
ATOM 1461 C CA . LEU A 1 201 ? 31.366 8.712 21.980 1.00 12.68 201 LEU A CA 1
ATOM 1462 C C . LEU A 1 201 ? 32.844 8.962 21.710 1.00 12.02 201 LEU A C 1
ATOM 1463 O O . LEU A 1 201 ? 33.251 9.103 20.558 1.00 12.84 201 LEU A O 1
ATOM 1468 N N . LEU A 1 202 ? 33.681 8.930 22.742 1.00 12.15 202 LEU A N 1
ATOM 1469 C CA . LEU A 1 202 ? 35.122 9.051 22.532 1.00 12.14 202 LEU A CA 1
ATOM 1470 C C . LEU A 1 202 ? 35.654 7.889 21.698 1.00 11.59 202 LEU A C 1
ATOM 1471 O O . LEU A 1 202 ? 36.519 8.096 20.837 1.00 12.81 202 LEU A O 1
ATOM 1476 N N . GLY A 1 203 ? 35.142 6.675 21.978 1.00 11.04 203 GLY A N 1
ATOM 1477 C CA . GLY A 1 203 ? 35.470 5.467 21.239 1.00 11.42 203 GLY A CA 1
ATOM 1478 C C . GLY A 1 203 ? 35.056 5.612 19.772 1.00 11.20 203 GLY A C 1
ATOM 1479 O O . GLY A 1 203 ? 35.804 5.268 18.854 1.00 10.92 203 GLY A O 1
ATOM 1480 N N . HIS A 1 204 ? 33.865 6.182 19.574 1.00 11.12 204 HIS A N 1
ATOM 1481 C CA . HIS A 1 204 ? 33.403 6.466 18.224 1.00 11.35 204 HIS A CA 1
ATOM 1482 C C . HIS A 1 204 ? 34.459 7.282 17.476 1.00 11.69 204 HIS A C 1
ATOM 1483 O O . HIS A 1 204 ? 34.904 6.933 16.377 1.00 12.65 204 HIS A O 1
ATOM 1490 N N . GLY A 1 205 ? 34.824 8.422 18.036 1.00 12.10 205 GLY A N 1
ATOM 1491 C CA . GLY A 1 205 ? 35.707 9.359 17.347 1.00 11.36 205 GLY A CA 1
ATOM 1492 C C . GLY A 1 205 ? 37.093 8.791 17.080 1.00 12.21 205 GLY A C 1
ATOM 1493 O O . GLY A 1 205 ? 37.648 8.993 15.989 1.00 13.21 205 GLY A O 1
ATOM 1494 N N . LEU A 1 206 ? 37.651 8.075 18.067 1.00 12.65 206 LEU A N 1
ATOM 1495 C CA . LEU A 1 206 ? 38.947 7.431 17.909 1.00 13.09 206 LEU A CA 1
ATOM 1496 C C . LEU A 1 206 ? 38.858 6.356 16.825 1.00 13.06 206 LEU A C 1
ATOM 1497 O O . LEU A 1 206 ? 39.806 6.197 16.066 1.00 14.15 206 LEU A O 1
ATOM 1502 N N . ALA A 1 207 ? 37.724 5.642 16.704 1.00 11.79 207 ALA A N 1
ATOM 1503 C CA . ALA A 1 207 ? 37.619 4.572 15.721 1.00 10.56 207 ALA A CA 1
ATOM 1504 C C . ALA A 1 207 ? 37.506 5.171 14.327 1.00 11.08 207 ALA A C 1
ATOM 1505 O O . ALA A 1 207 ? 38.007 4.591 13.368 1.00 12.42 207 ALA A O 1
ATOM 1507 N N . VAL A 1 208 ? 36.828 6.319 14.221 1.00 12.39 208 VAL A N 1
ATOM 1508 C CA . VAL A 1 208 ? 36.702 7.021 12.955 1.00 12.54 208 VAL A CA 1
ATOM 1509 C C . VAL A 1 208 ? 38.112 7.332 12.434 1.00 12.70 208 VAL A C 1
ATOM 1510 O O . VAL A 1 208 ? 38.417 7.054 11.274 1.00 13.99 208 VAL A O 1
ATOM 1514 N N . GLN A 1 209 ? 38.954 7.909 13.294 1.00 12.84 209 GLN A N 1
ATOM 1515 C CA . GLN A 1 209 ? 40.346 8.210 12.963 1.00 14.65 209 GLN A CA 1
ATOM 1516 C C . GLN A 1 209 ? 41.086 6.934 12.545 1.00 14.37 209 GLN A C 1
ATOM 1517 O O . GLN A 1 209 ? 41.752 6.915 11.502 1.00 15.81 209 GLN A O 1
ATOM 1523 N N . ALA A 1 210 ? 40.936 5.858 13.331 1.00 14.37 210 ALA A N 1
ATOM 1524 C CA . ALA A 1 210 ? 41.640 4.609 13.058 1.00 14.36 210 ALA A CA 1
ATOM 1525 C C . ALA A 1 210 ? 41.237 4.030 11.705 1.00 14.45 210 ALA A C 1
ATOM 1526 O O . ALA A 1 210 ? 42.086 3.579 10.935 1.00 13.59 210 ALA A O 1
ATOM 1528 N N . LEU A 1 211 ? 39.941 4.094 11.378 1.00 15.03 211 LEU A N 1
ATOM 1529 C CA . LEU A 1 211 ? 39.444 3.529 10.128 1.00 14.61 211 LEU A CA 1
ATOM 1530 C C . LEU A 1 211 ? 39.939 4.333 8.925 1.00 15.32 211 LEU A C 1
ATOM 1531 O O . LEU A 1 211 ? 40.329 3.761 7.897 1.00 16.62 211 LEU A O 1
ATOM 1536 N N . ARG A 1 212 ? 39.882 5.660 9.023 1.00 16.18 212 ARG A N 1
ATOM 1537 C CA . ARG A 1 212 ? 40.383 6.531 7.962 1.00 17.71 212 ARG A CA 1
ATOM 1538 C C . ARG A 1 212 ? 41.878 6.296 7.724 1.00 17.04 212 ARG A C 1
ATOM 1539 O O . ARG A 1 212 ? 42.300 6.204 6.581 1.00 16.47 212 ARG A O 1
ATOM 1547 N N . ALA A 1 213 ? 42.662 6.172 8.790 1.00 16.71 213 ALA A N 1
ATOM 1548 C CA . ALA A 1 213 ? 44.102 5.982 8.653 1.00 18.15 213 ALA A CA 1
ATOM 1549 C C . ALA A 1 213 ? 44.380 4.638 7.979 1.00 20.12 213 ALA A C 1
ATOM 1550 O O . ALA A 1 213 ? 45.420 4.455 7.361 1.00 18.51 213 ALA A O 1
ATOM 1552 N N . ALA A 1 214 ? 43.449 3.688 8.126 1.00 19.90 214 ALA A N 1
ATOM 1553 C CA . ALA A 1 214 ? 43.590 2.372 7.532 1.00 22.27 214 ALA A CA 1
ATOM 1554 C C . ALA A 1 214 ? 43.128 2.383 6.087 1.00 22.78 214 ALA A C 1
ATOM 1555 O O . ALA A 1 214 ? 43.263 1.366 5.440 1.00 27.41 214 ALA A O 1
ATOM 1557 N N . GLY A 1 215 ? 42.527 3.477 5.609 1.00 22.86 215 GLY A N 1
ATOM 1558 C CA . GLY A 1 215 ? 42.068 3.570 4.235 1.00 24.65 215 GLY A CA 1
ATOM 1559 C C . GLY A 1 215 ? 40.582 3.252 4.059 1.00 26.76 215 GLY A C 1
ATOM 1560 O O . GLY A 1 215 ? 40.141 2.943 2.946 1.00 26.31 215 GLY A O 1
ATOM 1561 N N . ALA A 1 216 ? 39.796 3.365 5.141 1.00 24.81 216 ALA A N 1
ATOM 1562 C CA . ALA A 1 216 ? 38.367 3.078 5.057 1.00 25.01 216 ALA A CA 1
ATOM 1563 C C . ALA A 1 216 ? 37.694 3.989 4.035 1.00 25.78 216 ALA A C 1
ATOM 1564 O O . ALA A 1 216 ? 38.222 5.035 3.679 1.00 26.57 216 ALA A O 1
ATOM 1566 N N . ARG A 1 217 ? 36.511 3.583 3.572 1.00 25.10 217 ARG A N 1
ATOM 1567 C CA . ARG A 1 217 ? 35.747 4.382 2.638 1.00 25.32 217 ARG A CA 1
ATOM 1568 C C . ARG A 1 217 ? 34.854 5.295 3.472 1.00 23.93 217 ARG A C 1
ATOM 1569 O O . ARG A 1 217 ? 35.378 6.222 4.057 1.00 29.65 217 ARG A O 1
ATOM 1577 N N . GLN A 1 218 ? 33.550 5.013 3.592 1.00 20.57 218 GLN A N 1
ATOM 1578 C CA . GLN A 1 218 ? 32.623 5.908 4.282 1.00 16.32 218 GLN A CA 1
ATOM 1579 C C . GLN A 1 218 ? 32.427 5.469 5.734 1.00 13.46 218 GLN A C 1
ATOM 1580 O O . GLN A 1 218 ? 32.360 4.283 6.041 1.00 11.75 218 GLN A O 1
ATOM 1586 N N . VAL A 1 219 ? 32.408 6.452 6.627 1.00 11.82 219 VAL A N 1
ATOM 1587 C CA . VAL A 1 219 ? 32.259 6.240 8.057 1.00 12.32 219 VAL A CA 1
ATOM 1588 C C . VAL A 1 219 ? 31.095 7.127 8.534 1.00 13.67 219 VAL A C 1
ATOM 1589 O O . VAL A 1 219 ? 30.976 8.324 8.182 1.00 12.78 219 VAL A O 1
ATOM 1593 N N . GLY A 1 220 ? 30.226 6.518 9.346 1.00 12.33 220 GLY A N 1
ATOM 1594 C CA . GLY A 1 220 ? 29.021 7.173 9.832 1.00 11.88 220 GLY A CA 1
ATOM 1595 C C . GLY A 1 220 ? 28.749 6.789 11.283 1.00 11.50 220 GLY A C 1
ATOM 1596 O O . GLY A 1 220 ? 29.673 6.690 12.062 1.00 12.50 220 GLY A O 1
ATOM 1597 N N . THR A 1 221 ? 27.467 6.565 11.605 1.00 12.29 221 THR A N 1
ATOM 1598 C CA . THR A 1 221 ? 26.958 6.197 12.902 1.00 11.80 221 THR A CA 1
ATOM 1599 C C . THR A 1 221 ? 25.843 5.170 12.727 1.00 12.52 221 THR A C 1
ATOM 1600 O O . THR A 1 221 ? 25.422 4.866 11.612 1.00 11.93 221 THR A O 1
ATOM 1604 N N . ALA A 1 222 ? 25.311 4.677 13.858 1.00 12.92 222 ALA A N 1
ATOM 1605 C CA . ALA A 1 222 ? 24.052 3.936 13.866 1.00 13.19 222 ALA A CA 1
ATOM 1606 C C . ALA A 1 222 ? 23.404 4.181 15.212 1.00 13.36 222 ALA A C 1
ATOM 1607 O O . ALA A 1 222 ? 23.481 3.325 16.084 1.00 12.92 222 ALA A O 1
ATOM 1609 N N . THR A 1 223 ? 22.875 5.391 15.407 1.00 13.87 223 THR A N 1
ATOM 1610 C CA . THR A 1 223 ? 22.374 5.803 16.712 1.00 13.59 223 THR A CA 1
ATOM 1611 C C . THR A 1 223 ? 20.854 5.695 16.699 1.00 12.30 223 THR A C 1
ATOM 1612 O O . THR A 1 223 ? 20.218 6.027 15.706 1.00 12.98 223 THR A O 1
ATOM 1616 N N . ASN A 1 224 ? 20.258 5.247 17.799 1.00 12.26 224 ASN A N 1
ATOM 1617 C CA . ASN A 1 224 ? 18.810 5.145 17.885 1.00 12.89 224 ASN A CA 1
ATOM 1618 C C . ASN A 1 224 ? 18.255 6.549 18.042 1.00 13.00 224 ASN A C 1
ATOM 1619 O O . ASN A 1 224 ? 18.776 7.293 18.865 1.00 12.71 224 ASN A O 1
ATOM 1624 N N . HIS A 1 225 ? 17.230 6.921 17.261 1.00 13.05 225 HIS A N 1
ATOM 1625 C CA . HIS A 1 225 ? 16.570 8.201 17.454 1.00 12.26 225 HIS A CA 1
ATOM 1626 C C . HIS A 1 225 ? 15.071 7.975 17.404 1.00 13.35 225 HIS A C 1
ATOM 1627 O O . HIS A 1 225 ? 14.582 7.050 16.756 1.00 13.02 225 HIS A O 1
ATOM 1634 N N . ALA A 1 226 ? 14.348 8.812 18.138 1.00 13.49 226 ALA A N 1
ATOM 1635 C CA . ALA A 1 226 ? 12.894 8.758 18.157 1.00 15.70 226 ALA A CA 1
ATOM 1636 C C . ALA A 1 226 ? 12.394 10.136 18.542 1.00 16.46 226 ALA A C 1
ATOM 1637 O O . ALA A 1 226 ? 13.050 10.776 19.371 1.00 17.23 226 ALA A O 1
ATOM 1639 N N . PRO A 1 227 ? 11.271 10.619 17.952 1.00 17.00 227 PRO A N 1
ATOM 1640 C CA . PRO A 1 227 ? 10.548 11.754 18.520 1.00 18.09 227 PRO A CA 1
ATOM 1641 C C . PRO A 1 227 ? 10.072 11.306 19.897 1.00 19.16 227 PRO A C 1
ATOM 1642 O O . PRO A 1 227 ? 9.749 10.119 20.079 1.00 16.98 227 PRO A O 1
ATOM 1646 N N . VAL A 1 228 ? 10.088 12.262 20.842 1.00 19.59 228 VAL A N 1
ATOM 1647 C CA . VAL A 1 228 ? 9.685 12.022 22.225 1.00 21.76 228 VAL A CA 1
ATOM 1648 C C . VAL A 1 228 ? 8.416 12.819 22.524 1.00 22.53 228 VAL A C 1
ATOM 1649 O O . VAL A 1 228 ? 8.427 14.035 22.441 1.00 23.82 228 VAL A O 1
ATOM 1653 N N . LEU A 1 229 ? 7.324 12.124 22.812 1.00 24.01 229 LEU A N 1
ATOM 1654 C CA . LEU A 1 229 ? 6.006 12.738 22.952 1.00 27.69 229 LEU A CA 1
ATOM 1655 C C . LEU A 1 229 ? 5.628 12.786 24.433 1.00 31.28 229 LEU A C 1
ATOM 1656 O O . LEU A 1 229 ? 5.704 11.777 25.135 1.00 27.37 229 LEU A O 1
ATOM 1661 N N . PRO A 1 230 ? 5.233 13.969 24.959 1.00 32.75 230 PRO A N 1
ATOM 1662 C CA . PRO A 1 230 ? 4.764 14.066 26.340 1.00 33.30 230 PRO A CA 1
ATOM 1663 C C . PRO A 1 230 ? 3.419 13.356 26.390 1.00 30.39 230 PRO A C 1
ATOM 1664 O O . PRO A 1 230 ? 2.618 13.551 25.487 1.00 31.61 230 PRO A O 1
ATOM 1668 N N . LEU A 1 231 ? 3.175 12.534 27.410 1.00 32.88 231 LEU A N 1
ATOM 1669 C CA . LEU A 1 231 ? 1.908 11.811 27.497 1.00 36.10 231 LEU A CA 1
ATOM 1670 C C . LEU A 1 231 ? 0.773 12.681 28.076 1.00 41.10 231 LEU A C 1
ATOM 1671 O O . LEU A 1 231 ? -0.378 12.268 28.014 1.00 45.29 231 LEU A O 1
ATOM 1676 N N . SER A 1 232 ? 1.065 13.897 28.585 1.00 49.12 232 SER A N 1
ATOM 1677 C CA . SER A 1 232 ? 0.058 14.813 29.125 1.00 49.61 232 SER A CA 1
ATOM 1678 C C . SER A 1 232 ? 0.379 16.259 28.751 1.00 56.00 232 SER A C 1
ATOM 1679 O O . SER A 1 232 ? 1.128 16.509 27.809 1.00 61.18 232 SER A O 1
ATOM 1682 N N . GLY A 1 233 ? -0.206 17.208 29.507 1.00 56.93 233 GLY A N 1
ATOM 1683 C CA . GLY A 1 233 ? 0.115 18.628 29.415 1.00 53.76 233 GLY A CA 1
ATOM 1684 C C . GLY A 1 233 ? 0.905 19.137 30.622 1.00 52.99 233 GLY A C 1
ATOM 1685 O O . GLY A 1 233 ? 1.442 20.241 30.585 1.00 52.99 233 GLY A O 1
ATOM 1686 N N . SER A 1 234 ? 1.003 18.320 31.679 1.00 57.42 234 SER A N 1
ATOM 1687 C CA . SER A 1 234 ? 1.675 18.729 32.902 1.00 62.55 234 SER A CA 1
ATOM 1688 C C . SER A 1 234 ? 3.128 19.096 32.605 1.00 71.96 234 SER A C 1
ATOM 1689 O O . SER A 1 234 ? 3.777 18.469 31.769 1.00 73.35 234 SER A O 1
ATOM 1692 N N . GLU A 1 235 ? 3.623 20.121 33.306 1.00 74.17 235 GLU A N 1
ATOM 1693 C CA . GLU A 1 235 ? 5.008 20.531 33.179 1.00 78.60 235 GLU A CA 1
ATOM 1694 C C . GLU A 1 235 ? 5.877 19.339 33.546 1.00 79.79 235 GLU A C 1
ATOM 1695 O O . GLU A 1 235 ? 6.845 19.044 32.850 1.00 86.54 235 GLU A O 1
ATOM 1701 N N . ALA A 1 236 ? 5.498 18.640 34.623 1.00 70.88 236 ALA A N 1
ATOM 1702 C CA . ALA A 1 236 ? 6.210 17.435 35.009 1.00 72.40 236 ALA A CA 1
ATOM 1703 C C . ALA A 1 236 ? 6.488 16.613 33.751 1.00 64.34 236 ALA A C 1
ATOM 1704 O O . ALA A 1 236 ? 7.623 16.203 33.532 1.00 68.38 236 ALA A O 1
ATOM 1706 N N . ASP A 1 237 ? 5.447 16.456 32.919 1.00 56.60 237 ASP A N 1
ATOM 1707 C CA . ASP A 1 237 ? 5.442 15.571 31.767 1.00 53.16 237 ASP A CA 1
ATOM 1708 C C . ASP A 1 237 ? 6.171 16.203 30.580 1.00 50.11 237 ASP A C 1
ATOM 1709 O O . ASP A 1 237 ? 6.930 15.508 29.908 1.00 56.62 237 ASP A O 1
ATOM 1714 N N . VAL A 1 238 ? 5.952 17.496 30.311 1.00 46.40 238 VAL A N 1
ATOM 1715 C CA . VAL A 1 238 ? 6.668 18.172 29.233 1.00 48.94 238 VAL A CA 1
ATOM 1716 C C . VAL A 1 238 ? 8.156 18.304 29.581 1.00 51.44 238 VAL A C 1
ATOM 1717 O O . VAL A 1 238 ? 9.010 18.257 28.695 1.00 51.75 238 VAL A O 1
ATOM 1721 N N . THR A 1 239 ? 8.471 18.479 30.869 1.00 49.21 239 THR A N 1
ATOM 1722 C CA . THR A 1 239 ? 9.849 18.647 31.303 1.00 46.44 239 THR A CA 1
ATOM 1723 C C . THR A 1 239 ? 10.554 17.292 31.305 1.00 44.24 239 THR A C 1
ATOM 1724 O O . THR A 1 239 ? 11.750 17.229 31.021 1.00 42.45 239 THR A O 1
ATOM 1728 N N . ALA A 1 240 ? 9.825 16.229 31.682 1.00 35.94 240 ALA A N 1
ATOM 1729 C CA . ALA A 1 240 ? 10.363 14.885 31.621 1.00 37.78 240 ALA A CA 1
ATOM 1730 C C . ALA A 1 240 ? 10.616 14.491 30.157 1.00 33.19 240 ALA A C 1
ATOM 1731 O O . ALA A 1 240 ? 11.623 13.853 29.876 1.00 30.82 240 ALA A O 1
ATOM 1733 N N . ALA A 1 241 ? 9.714 14.883 29.250 1.00 28.62 241 ALA A N 1
ATOM 1734 C CA . ALA A 1 241 ? 9.838 14.526 27.838 1.00 30.19 241 ALA A CA 1
ATOM 1735 C C . ALA A 1 241 ? 11.023 15.276 27.229 1.00 28.60 241 ALA A C 1
ATOM 1736 O O . ALA A 1 241 ? 11.846 14.684 26.539 1.00 25.70 241 ALA A O 1
ATOM 1738 N N . SER A 1 242 ? 11.157 16.561 27.565 1.00 27.04 242 SER A N 1
ATOM 1739 C CA . SER A 1 242 ? 12.317 17.338 27.163 1.00 28.89 242 SER A CA 1
ATOM 1740 C C . SER A 1 242 ? 13.612 16.731 27.680 1.00 25.73 242 SER A C 1
ATOM 1741 O O . SER A 1 242 ? 14.604 16.664 26.956 1.00 24.90 242 SER A O 1
ATOM 1744 N N . LEU A 1 243 ? 13.613 16.319 28.951 1.00 27.03 243 LEU A N 1
ATOM 1745 C CA . LEU A 1 243 ? 14.799 15.730 29.546 1.00 27.74 243 LEU A CA 1
ATOM 1746 C C . LEU A 1 243 ? 15.175 14.446 28.806 1.00 24.35 243 LEU A C 1
ATOM 1747 O O . LEU A 1 243 ? 16.354 14.236 28.531 1.00 22.84 243 LEU A O 1
ATOM 1752 N N . PHE A 1 244 ? 14.192 13.548 28.618 1.00 22.57 244 PHE A N 1
ATOM 1753 C CA . PHE A 1 244 ? 14.426 12.302 27.902 1.00 23.71 244 PHE A CA 1
ATOM 1754 C C . PHE A 1 244 ? 14.952 12.571 26.481 1.00 20.25 244 PHE A C 1
ATOM 1755 O O . PHE A 1 244 ? 15.908 11.920 26.046 1.00 19.17 244 PHE A O 1
ATOM 1763 N N . ASP A 1 245 ? 14.364 13.557 25.782 1.00 20.05 245 ASP A N 1
ATOM 1764 C CA . ASP A 1 245 ? 14.832 13.927 24.445 1.00 20.62 245 ASP A CA 1
ATOM 1765 C C . ASP A 1 245 ? 16.298 14.359 24.507 1.00 20.21 245 ASP A C 1
ATOM 1766 O O . ASP A 1 245 ? 17.098 13.946 23.671 1.00 17.64 245 ASP A O 1
ATOM 1771 N N . ALA A 1 246 ? 16.659 15.153 25.531 1.00 19.52 246 ALA A N 1
ATOM 1772 C CA . ALA A 1 246 ? 18.016 15.635 25.705 1.00 19.11 246 ALA A CA 1
ATOM 1773 C C . ALA A 1 246 ? 18.972 14.491 26.018 1.00 17.79 246 ALA A C 1
ATOM 1774 O O . ALA A 1 246 ? 20.109 14.504 25.554 1.00 18.36 246 ALA A O 1
ATOM 1776 N N . LEU A 1 247 ? 18.507 13.495 26.782 1.00 17.66 247 LEU A N 1
ATOM 1777 C CA . LEU A 1 247 ? 19.345 12.366 27.168 1.00 19.16 247 LEU A CA 1
ATOM 1778 C C . LEU A 1 247 ? 19.440 11.302 26.076 1.00 16.80 247 LEU A C 1
ATOM 1779 O O . LEU A 1 247 ? 20.404 10.554 26.046 1.00 17.64 247 LEU A O 1
ATOM 1784 N N . TRP A 1 248 ? 18.379 11.121 25.302 1.00 16.28 248 TRP A N 1
ATOM 1785 C CA . TRP A 1 248 ? 18.324 10.009 24.358 1.00 15.16 248 TRP A CA 1
ATOM 1786 C C . TRP A 1 248 ? 18.859 10.444 23.003 1.00 14.75 248 TRP A C 1
ATOM 1787 O O . TRP A 1 248 ? 19.679 9.742 22.405 1.00 14.12 248 TRP A O 1
ATOM 1798 N N . ASN A 1 249 ? 18.398 11.615 22.543 1.00 13.74 249 ASN A N 1
ATOM 1799 C CA . ASN A 1 249 ? 18.728 12.080 21.203 1.00 15.02 249 ASN A CA 1
ATOM 1800 C C . ASN A 1 249 ? 19.922 13.034 21.230 1.00 14.15 249 ASN A C 1
ATOM 1801 O O . ASN A 1 249 ? 20.940 12.786 20.595 1.00 13.60 249 ASN A O 1
ATOM 1806 N N . ARG A 1 250 ? 19.806 14.135 21.965 1.00 13.60 250 ARG A N 1
ATOM 1807 C CA . ARG A 1 250 ? 20.784 15.202 21.850 1.00 14.88 250 ARG A CA 1
ATOM 1808 C C . ARG A 1 250 ? 22.132 14.816 22.447 1.00 13.93 250 ARG A C 1
ATOM 1809 O O . ARG A 1 250 ? 23.173 15.246 21.959 1.00 13.64 250 ARG A O 1
ATOM 1817 N N . LEU A 1 251 ? 22.112 14.019 23.520 1.00 15.26 251 LEU A N 1
ATOM 1818 C CA . LEU A 1 251 ? 23.324 13.650 24.214 1.00 15.26 251 LEU A CA 1
ATOM 1819 C C . LEU A 1 251 ? 24.291 12.955 23.255 1.00 14.97 251 LEU A C 1
ATOM 1820 O O . LEU A 1 251 ? 25.500 13.048 23.456 1.00 16.24 251 LEU A O 1
ATOM 1825 N N . PHE A 1 252 ? 23.757 12.282 22.215 1.00 14.29 252 PHE A N 1
ATOM 1826 C CA . PHE A 1 252 ? 24.537 11.470 21.308 1.00 14.53 252 PHE A CA 1
ATOM 1827 C C . PHE A 1 252 ? 24.684 12.147 19.951 1.00 15.39 252 PHE A C 1
ATOM 1828 O O . PHE A 1 252 ? 25.701 11.940 19.284 1.00 15.70 252 PHE A O 1
ATOM 1836 N N . ALA A 1 253 ? 23.699 12.951 19.533 1.00 14.22 253 ALA A N 1
ATOM 1837 C CA . ALA A 1 253 ? 23.854 13.641 18.245 1.00 14.37 253 ALA A CA 1
ATOM 1838 C C . ALA A 1 253 ? 24.605 14.974 18.365 1.00 14.68 253 ALA A C 1
ATOM 1839 O O . ALA A 1 253 ? 25.387 15.345 17.473 1.00 13.70 253 ALA A O 1
ATOM 1841 N N . ASP A 1 254 ? 24.327 15.748 19.430 1.00 14.40 254 ASP A N 1
ATOM 1842 C CA . ASP A 1 254 ? 24.954 17.058 19.572 1.00 15.38 254 ASP A CA 1
ATOM 1843 C C . ASP A 1 254 ? 26.475 16.918 19.553 1.00 14.70 254 ASP A C 1
ATOM 1844 O O . ASP A 1 254 ? 27.142 17.632 18.825 1.00 15.72 254 ASP A O 1
ATOM 1849 N N . PRO A 1 255 ? 27.114 16.002 20.314 1.00 15.43 255 PRO A N 1
ATOM 1850 C CA . PRO A 1 255 ? 28.577 15.940 20.299 1.00 15.72 255 PRO A CA 1
ATOM 1851 C C . PRO A 1 255 ? 29.137 15.568 18.933 1.00 15.75 255 PRO A C 1
ATOM 1852 O O . PRO A 1 255 ? 30.148 16.109 18.522 1.00 17.23 255 PRO A O 1
ATOM 1856 N N . VAL A 1 256 ? 28.496 14.622 18.243 1.00 15.98 256 VAL A N 1
ATOM 1857 C CA . VAL A 1 256 ? 28.979 14.162 16.953 1.00 17.08 256 VAL A CA 1
ATOM 1858 C C . VAL A 1 256 ? 28.818 15.251 15.881 1.00 16.55 256 VAL A C 1
ATOM 1859 O O . VAL A 1 256 ? 29.703 15.456 15.064 1.00 18.46 256 VAL A O 1
ATOM 1863 N N . LEU A 1 257 ? 27.677 15.926 15.863 1.00 15.72 257 LEU A N 1
ATOM 1864 C CA . LEU A 1 257 ? 27.315 16.790 14.762 1.00 16.42 257 LEU A CA 1
ATOM 1865 C C . LEU A 1 257 ? 27.613 18.251 15.088 1.00 17.74 257 LEU A C 1
ATOM 1866 O O . LEU A 1 257 ? 27.736 19.037 14.171 1.00 17.94 257 LEU A O 1
ATOM 1871 N N . LEU A 1 258 ? 27.630 18.645 16.362 1.00 18.95 258 LEU A N 1
ATOM 1872 C CA . LEU A 1 258 ? 27.879 20.056 16.683 1.00 19.26 258 LEU A CA 1
ATOM 1873 C C . LEU A 1 258 ? 29.156 20.216 17.500 1.00 18.24 258 LEU A C 1
ATOM 1874 O O . LEU A 1 258 ? 29.589 21.323 17.703 1.00 18.24 258 LEU A O 1
ATOM 1879 N N . GLY A 1 259 ? 29.717 19.136 18.019 1.00 19.24 259 GLY A N 1
ATOM 1880 C CA . GLY A 1 259 ? 30.880 19.242 18.875 1.00 21.14 259 GLY A CA 1
ATOM 1881 C C . GLY A 1 259 ? 30.595 19.931 20.216 1.00 20.25 259 GLY A C 1
ATOM 1882 O O . GLY A 1 259 ? 31.504 20.557 20.769 1.00 19.80 259 GLY A O 1
ATOM 1883 N N . ARG A 1 260 ? 29.371 19.763 20.745 1.00 19.08 260 ARG A N 1
ATOM 1884 C CA . ARG A 1 260 ? 29.024 20.168 22.108 1.00 21.32 260 ARG A CA 1
ATOM 1885 C C . ARG A 1 260 ? 28.014 19.193 22.725 1.00 19.44 260 ARG A C 1
ATOM 1886 O O . ARG A 1 260 ? 27.337 18.482 21.983 1.00 18.64 260 ARG A O 1
ATOM 1894 N N . TYR A 1 261 ? 27.934 19.164 24.074 1.00 16.45 261 TYR A N 1
ATOM 1895 C CA . TYR A 1 261 ? 26.926 18.424 24.811 1.00 16.76 261 TYR A CA 1
ATOM 1896 C C . TYR A 1 261 ? 25.717 19.315 25.044 1.00 18.04 261 TYR A C 1
ATOM 1897 O O . TYR A 1 261 ? 25.834 20.533 25.044 1.00 18.94 261 TYR A O 1
ATOM 1906 N N . PRO A 1 262 ? 24.508 18.753 25.243 1.00 18.28 262 PRO A N 1
ATOM 1907 C CA . PRO A 1 262 ? 23.356 19.558 25.633 1.00 21.21 262 PRO A CA 1
ATOM 1908 C C . PRO A 1 262 ? 23.677 20.300 26.941 1.00 26.51 262 PRO A C 1
ATOM 1909 O O . PRO A 1 262 ? 24.549 19.878 27.718 1.00 24.96 262 PRO A O 1
ATOM 1913 N N . ASP A 1 263 ? 22.959 21.404 27.178 1.00 30.81 263 ASP A N 1
ATOM 1914 C CA . ASP A 1 263 ? 23.254 22.309 28.283 1.00 35.56 263 ASP A CA 1
ATOM 1915 C C . ASP A 1 263 ? 23.257 21.525 29.588 1.00 33.43 263 ASP A C 1
ATOM 1916 O O . ASP A 1 263 ? 22.346 20.738 29.843 1.00 34.41 263 ASP A O 1
ATOM 1921 N N . GLY A 1 264 ? 24.323 21.709 30.369 1.00 36.14 264 GLY A N 1
ATOM 1922 C CA . GLY A 1 264 ? 24.444 21.097 31.689 1.00 36.37 264 GLY A CA 1
ATOM 1923 C C . GLY A 1 264 ? 25.293 19.820 31.678 1.00 38.33 264 GLY A C 1
ATOM 1924 O O . GLY A 1 264 ? 25.847 19.448 32.713 1.00 34.49 264 GLY A O 1
ATOM 1925 N N . ILE A 1 265 ? 25.419 19.153 30.512 1.00 32.48 265 ILE A N 1
ATOM 1926 C CA . ILE A 1 265 ? 25.927 17.789 30.495 1.00 29.17 265 ILE A CA 1
ATOM 1927 C C . ILE A 1 265 ? 27.455 17.794 30.504 1.00 24.20 265 ILE A C 1
ATOM 1928 O O . ILE A 1 265 ? 28.082 16.940 31.147 1.00 22.64 265 ILE A O 1
ATOM 1933 N N . ALA A 1 266 ? 28.079 18.726 29.793 1.00 21.38 266 ALA A N 1
ATOM 1934 C CA . ALA A 1 266 ? 29.539 18.735 29.753 1.00 23.68 266 ALA A CA 1
ATOM 1935 C C . ALA A 1 266 ? 30.131 18.758 31.166 1.00 27.97 266 ALA A C 1
ATOM 1936 O O . ALA A 1 266 ? 31.131 18.087 31.419 1.00 28.52 266 ALA A O 1
ATOM 1938 N N . ASP A 1 267 ? 29.524 19.549 32.063 1.00 30.08 267 ASP A N 1
ATOM 1939 C CA . ASP A 1 267 ? 30.029 19.745 33.423 1.00 36.44 267 ASP A CA 1
ATOM 1940 C C . ASP A 1 267 ? 29.859 18.492 34.284 1.00 35.80 267 ASP A C 1
ATOM 1941 O O . ASP A 1 267 ? 30.344 18.457 35.406 1.00 48.17 267 ASP A O 1
ATOM 1946 N N . ALA A 1 268 ? 29.165 17.476 33.763 1.00 33.54 268 ALA A N 1
ATOM 1947 C CA . ALA A 1 268 ? 28.926 16.230 34.475 1.00 29.84 268 ALA A CA 1
ATOM 1948 C C . ALA A 1 268 ? 29.757 15.091 33.898 1.00 29.62 268 ALA A C 1
ATOM 1949 O O . ALA A 1 268 ? 29.545 13.952 34.294 1.00 33.41 268 ALA A O 1
ATOM 1951 N N . MET A 1 269 ? 30.670 15.393 32.963 1.00 29.18 269 MET A N 1
ATOM 1952 C CA . MET A 1 269 ? 31.396 14.369 32.225 1.00 28.70 269 MET A CA 1
ATOM 1953 C C . MET A 1 269 ? 32.830 14.393 32.726 1.00 30.91 269 MET A C 1
ATOM 1954 O O . MET A 1 269 ? 33.358 15.465 33.029 1.00 29.57 269 MET A O 1
ATOM 1959 N N . PRO A 1 270 ? 33.488 13.214 32.800 1.00 29.55 270 PRO A N 1
ATOM 1960 C CA . PRO A 1 270 ? 34.871 13.136 33.254 1.00 29.64 270 PRO A CA 1
ATOM 1961 C C . PRO A 1 270 ? 35.906 13.386 32.157 1.00 30.61 270 PRO A C 1
ATOM 1962 O O . PRO A 1 270 ? 35.681 13.095 30.992 1.00 33.54 270 PRO A O 1
ATOM 1966 N N . GLY A 1 271 ? 37.081 13.876 32.548 1.00 28.14 271 GLY A N 1
ATOM 1967 C CA . GLY A 1 271 ? 38.221 13.927 31.658 1.00 26.70 271 GLY A CA 1
ATOM 1968 C C . GLY A 1 271 ? 38.319 15.307 31.024 1.00 25.42 271 GLY A C 1
ATOM 1969 O O . GLY A 1 271 ? 37.589 16.217 31.407 1.00 24.60 271 GLY A O 1
ATOM 1970 N N . PRO A 1 272 ? 39.249 15.494 30.064 1.00 25.49 272 PRO A N 1
ATOM 1971 C CA . PRO A 1 272 ? 39.355 16.752 29.315 1.00 24.39 272 PRO A CA 1
ATOM 1972 C C . PRO A 1 272 ? 38.243 16.879 28.276 1.00 23.91 272 PRO A C 1
ATOM 1973 O O . PRO A 1 272 ? 38.490 16.652 27.092 1.00 24.43 272 PRO A O 1
ATOM 1977 N N . VAL A 1 273 ? 37.053 17.310 28.730 1.00 25.38 273 VAL A N 1
ATOM 1978 C CA . VAL A 1 273 ? 35.814 17.210 27.957 1.00 26.52 273 VAL A CA 1
ATOM 1979 C C . VAL A 1 273 ? 35.919 18.029 26.668 1.00 29.02 273 VAL A C 1
ATOM 1980 O O . VAL A 1 273 ? 35.617 17.506 25.597 1.00 26.36 273 VAL A O 1
ATOM 1984 N N . ALA A 1 274 ? 36.358 19.294 26.759 1.00 26.73 274 ALA A N 1
ATOM 1985 C CA . ALA A 1 274 ? 36.581 20.133 25.585 1.00 25.96 274 ALA A CA 1
ATOM 1986 C C . ALA A 1 274 ? 37.448 19.439 24.531 1.00 23.84 274 ALA A C 1
ATOM 1987 O O . ALA A 1 274 ? 37.073 19.381 23.352 1.00 23.13 274 ALA A O 1
ATOM 1989 N N . GLU A 1 275 ? 38.594 18.882 24.941 1.00 22.58 275 GLU A N 1
ATOM 1990 C CA . GLU A 1 275 ? 39.478 18.192 24.007 1.00 25.61 275 GLU A CA 1
ATOM 1991 C C . GLU A 1 275 ? 38.826 16.920 23.450 1.00 22.87 275 GLU A C 1
ATOM 1992 O O . GLU A 1 275 ? 39.001 16.590 22.276 1.00 19.59 275 GLU A O 1
ATOM 1998 N N . ASP A 1 276 ? 38.134 16.176 24.323 1.00 21.59 276 ASP A N 1
ATOM 1999 C CA . ASP A 1 276 ? 37.418 14.967 23.914 1.00 21.59 276 ASP A CA 1
ATOM 2000 C C . ASP A 1 276 ? 36.375 15.297 22.837 1.00 19.28 276 ASP A C 1
ATOM 2001 O O . ASP A 1 276 ? 36.200 14.534 21.896 1.00 18.38 276 ASP A O 1
ATOM 2006 N N . LEU A 1 277 ? 35.680 16.438 22.953 1.00 18.75 277 LEU A N 1
ATOM 2007 C CA . LEU A 1 277 ? 34.648 16.785 21.991 1.00 18.86 277 LEU A CA 1
ATOM 2008 C C . LEU A 1 277 ? 35.233 17.042 20.601 1.00 20.14 277 LEU A C 1
ATOM 2009 O O . LEU A 1 277 ? 34.540 16.801 19.603 1.00 20.73 277 LEU A O 1
ATOM 2014 N N . LEU A 1 278 ? 36.488 17.519 20.526 1.00 18.41 278 LEU A N 1
ATOM 2015 C CA . LEU A 1 278 ? 37.176 17.626 19.250 1.00 20.80 278 LEU A CA 1
ATOM 2016 C C . LEU A 1 278 ? 37.382 16.244 18.638 1.00 20.51 278 LEU A C 1
ATOM 2017 O O . LEU A 1 278 ? 37.244 16.085 17.424 1.00 20.61 278 LEU A O 1
ATOM 2022 N N . THR A 1 279 ? 37.737 15.258 19.476 1.00 19.83 279 THR A N 1
ATOM 2023 C CA . THR A 1 279 ? 37.920 13.885 19.019 1.00 19.58 279 THR A CA 1
ATOM 2024 C C . THR A 1 279 ? 36.580 13.262 18.600 1.00 16.97 279 THR A C 1
ATOM 2025 O O . THR A 1 279 ? 36.505 12.516 17.624 1.00 17.37 279 THR A O 1
ATOM 2029 N N . ILE A 1 280 ? 35.530 13.523 19.380 1.00 15.26 280 ILE A N 1
ATOM 2030 C CA . ILE A 1 280 ? 34.216 12.954 19.110 1.00 16.05 280 ILE A CA 1
ATOM 2031 C C . ILE A 1 280 ? 33.672 13.457 17.762 1.00 16.53 280 ILE A C 1
ATOM 2032 O O . ILE A 1 280 ? 33.099 12.672 17.001 1.00 16.02 280 ILE A O 1
ATOM 2037 N N . ALA A 1 281 ? 33.880 14.744 17.440 1.00 15.56 281 ALA A N 1
ATOM 2038 C CA . ALA A 1 281 ? 33.215 15.393 16.318 1.00 15.95 281 ALA A CA 1
ATOM 2039 C C . ALA A 1 281 ? 33.967 15.219 14.997 1.00 16.83 281 ALA A C 1
ATOM 2040 O O . ALA A 1 281 ? 34.094 16.165 14.220 1.00 16.99 281 ALA A O 1
ATOM 2042 N N . GLN A 1 282 ? 34.479 14.015 14.723 1.00 16.81 282 GLN A N 1
ATOM 2043 C CA . GLN A 1 282 ? 35.128 13.754 13.455 1.00 17.28 282 GLN A CA 1
ATOM 2044 C C . GLN A 1 282 ? 34.124 13.935 12.329 1.00 17.36 282 GLN A C 1
ATOM 2045 O O . GLN A 1 282 ? 32.963 13.577 12.498 1.00 18.19 282 GLN A O 1
ATOM 2051 N N . PRO A 1 283 ? 34.502 14.577 11.201 1.00 18.80 283 PRO A N 1
ATOM 2052 C CA . PRO A 1 283 ? 33.613 14.682 10.044 1.00 18.50 283 PRO A CA 1
ATOM 2053 C C . PRO A 1 283 ? 33.169 13.290 9.582 1.00 17.76 283 PRO A C 1
ATOM 2054 O O . PRO A 1 283 ? 34.004 12.366 9.474 1.00 16.88 283 PRO A O 1
ATOM 2058 N N . LEU A 1 284 ? 31.861 13.144 9.310 1.00 14.62 284 LEU A N 1
ATOM 2059 C CA . LEU A 1 284 ? 31.318 11.871 8.856 1.00 13.90 284 LEU A CA 1
ATOM 2060 C C . LEU A 1 284 ? 30.861 11.957 7.402 1.00 12.35 284 LEU A C 1
ATOM 2061 O O . LEU A 1 284 ? 30.477 13.023 6.941 1.00 12.05 284 LEU A O 1
ATOM 2066 N N . ASP A 1 285 ? 30.805 10.799 6.729 1.00 12.20 285 ASP A N 1
ATOM 2067 C CA . ASP A 1 285 ? 30.312 10.683 5.353 1.00 13.33 285 ASP A CA 1
ATOM 2068 C C . ASP A 1 285 ? 28.786 10.542 5.342 1.00 12.05 285 ASP A C 1
ATOM 2069 O O . ASP A 1 285 ? 28.108 10.936 4.384 1.00 12.06 285 ASP A O 1
ATOM 2074 N N . PHE A 1 286 ? 28.245 9.918 6.382 1.00 10.30 286 PHE A N 1
ATOM 2075 C CA . PHE A 1 286 ? 26.805 9.739 6.509 1.00 9.54 286 PHE A CA 1
ATOM 2076 C C . PHE A 1 286 ? 26.461 9.789 7.983 1.00 9.56 286 PHE A C 1
ATOM 2077 O O . PHE A 1 286 ? 27.315 9.650 8.812 1.00 10.09 286 PHE A O 1
ATOM 2085 N N . TYR A 1 287 ? 25.205 10.048 8.298 1.00 10.71 287 TYR A N 1
ATOM 2086 C CA . TYR A 1 287 ? 24.693 9.948 9.648 1.00 10.57 287 TYR A CA 1
ATOM 2087 C C . TYR A 1 287 ? 23.692 8.809 9.633 1.00 10.27 287 TYR A C 1
ATOM 2088 O O . TYR A 1 287 ? 22.705 8.864 8.909 1.00 9.36 287 TYR A O 1
ATOM 2097 N N . GLY A 1 288 ? 23.984 7.766 10.394 1.00 9.95 288 GLY A N 1
ATOM 2098 C CA . GLY A 1 288 ? 23.128 6.606 10.398 1.00 10.11 288 GLY A CA 1
ATOM 2099 C C . GLY A 1 288 ? 22.183 6.652 11.576 1.00 11.06 288 GLY A C 1
ATOM 2100 O O . GLY A 1 288 ? 22.655 6.896 12.707 1.00 10.35 288 GLY A O 1
ATOM 2101 N N . LEU A 1 289 ? 20.890 6.420 11.326 1.00 11.70 289 LEU A N 1
ATOM 2102 C CA . LEU A 1 289 ? 20.036 6.251 12.486 1.00 13.61 289 LEU A CA 1
ATOM 2103 C C . LEU A 1 289 ? 19.097 5.049 12.399 1.00 12.53 289 LEU A C 1
ATOM 2104 O O . LEU A 1 289 ? 18.686 4.615 11.329 1.00 12.12 289 LEU A O 1
ATOM 2109 N N . ASN A 1 290 ? 18.800 4.529 13.586 1.00 12.01 290 ASN A N 1
ATOM 2110 C CA . ASN A 1 290 ? 17.878 3.414 13.788 1.00 12.10 290 ASN A CA 1
ATOM 2111 C C . ASN A 1 290 ? 16.569 3.989 14.328 1.00 11.32 290 ASN A C 1
ATOM 2112 O O . ASN A 1 290 ? 16.568 4.733 15.319 1.00 12.18 290 ASN A O 1
ATOM 2117 N N . TYR A 1 291 ? 15.478 3.702 13.639 1.00 11.25 291 TYR A N 1
ATOM 2118 C CA . TYR A 1 291 ? 14.180 4.244 14.002 1.00 11.15 291 TYR A CA 1
ATOM 2119 C C . TYR A 1 291 ? 13.236 3.073 14.102 1.00 10.70 291 TYR A C 1
ATOM 2120 O O . TYR A 1 291 ? 13.201 2.283 13.162 1.00 9.76 291 TYR A O 1
ATOM 2129 N N . TYR A 1 292 ? 12.432 3.030 15.180 1.00 10.88 292 TYR A N 1
ATOM 2130 C CA . TYR A 1 292 ? 11.346 2.064 15.287 1.00 10.96 292 TYR A CA 1
ATOM 2131 C C . TYR A 1 292 ? 10.001 2.765 15.518 1.00 12.90 292 TYR A C 1
ATOM 2132 O O . TYR A 1 292 ? 8.994 2.351 14.937 1.00 13.05 292 TYR A O 1
ATOM 2141 N N . ASN A 1 293 ? 9.944 3.740 16.442 1.00 14.87 293 ASN A N 1
ATOM 2142 C CA . ASN A 1 293 ? 8.686 4.406 16.767 1.00 14.74 293 ASN A CA 1
ATOM 2143 C C . ASN A 1 293 ? 8.920 5.552 17.735 1.00 15.17 293 ASN A C 1
ATOM 2144 O O . ASN A 1 293 ? 9.981 5.685 18.334 1.00 14.22 293 ASN A O 1
ATOM 2149 N N . PRO A 1 294 ? 7.942 6.465 17.883 1.00 16.92 294 PRO A N 1
ATOM 2150 C CA . PRO A 1 294 ? 8.059 7.523 18.871 1.00 17.28 294 PRO A CA 1
ATOM 2151 C C . PRO A 1 294 ? 8.030 6.903 20.259 1.00 16.56 294 PRO A C 1
ATOM 2152 O O . PRO A 1 294 ? 7.555 5.785 20.444 1.00 17.14 294 PRO A O 1
ATOM 2156 N N . GLN A 1 295 ? 8.598 7.642 21.200 1.00 18.06 295 GLN A N 1
ATOM 2157 C CA . GLN A 1 295 ? 8.653 7.253 22.595 1.00 19.85 295 GLN A CA 1
ATOM 2158 C C . GLN A 1 295 ? 7.762 8.172 23.431 1.00 19.46 295 GLN A C 1
ATOM 2159 O O . GLN A 1 295 ? 7.908 9.390 23.363 1.00 19.32 295 GLN A O 1
ATOM 2165 N N . GLY A 1 296 ? 6.876 7.593 24.248 1.00 19.51 296 GLY A N 1
ATOM 2166 C CA . GLY A 1 296 ? 6.054 8.382 25.157 1.00 21.27 296 GLY A CA 1
ATOM 2167 C C . GLY A 1 296 ? 6.743 8.555 26.503 1.00 23.25 296 GLY A C 1
ATOM 2168 O O . GLY A 1 296 ? 7.427 7.643 26.960 1.00 22.60 296 GLY A O 1
ATOM 2169 N N . VAL A 1 297 ? 6.594 9.738 27.109 1.00 26.09 297 VAL A N 1
ATOM 2170 C CA . VAL A 1 297 ? 7.274 10.036 28.358 1.00 30.74 297 VAL A CA 1
ATOM 2171 C C . VAL A 1 297 ? 6.331 10.837 29.273 1.00 34.67 297 VAL A C 1
ATOM 2172 O O . VAL A 1 297 ? 5.559 11.670 28.801 1.00 33.56 297 VAL A O 1
ATOM 2176 N N . ARG A 1 298 ? 6.427 10.568 30.591 1.00 39.96 298 ARG A N 1
ATOM 2177 C CA . ARG A 1 298 ? 5.679 11.276 31.622 1.00 40.55 298 ARG A CA 1
ATOM 2178 C C . ARG A 1 298 ? 6.598 11.603 32.812 1.00 38.68 298 ARG A C 1
ATOM 2179 O O . ARG A 1 298 ? 7.560 10.832 33.020 1.00 39.05 298 ARG A O 1
ATOM 2187 N N . PRO A 1 307 ? 13.315 9.985 37.289 1.00 48.41 307 PRO A N 1
ATOM 2188 C CA . PRO A 1 307 ? 12.953 11.358 36.895 1.00 51.99 307 PRO A CA 1
ATOM 2189 C C . PRO A 1 307 ? 12.015 11.474 35.690 1.00 54.17 307 PRO A C 1
ATOM 2190 O O . PRO A 1 307 ? 11.503 12.557 35.402 1.00 58.05 307 PRO A O 1
ATOM 2194 N N . PHE A 1 308 ? 11.837 10.363 34.964 1.00 49.28 308 PHE A N 1
ATOM 2195 C CA . PHE A 1 308 ? 10.883 10.262 33.872 1.00 44.94 308 PHE A CA 1
ATOM 2196 C C . PHE A 1 308 ? 10.481 8.797 33.776 1.00 43.68 308 PHE A C 1
ATOM 2197 O O . PHE A 1 308 ? 11.224 7.932 34.236 1.00 40.38 308 PHE A O 1
ATOM 2205 N N . ASP A 1 309 ? 9.319 8.538 33.166 1.00 45.84 309 ASP A N 1
ATOM 2206 C CA . ASP A 1 309 ? 8.901 7.177 32.884 1.00 47.62 309 ASP A CA 1
ATOM 2207 C C . ASP A 1 309 ? 8.518 7.084 31.411 1.00 45.67 309 ASP A C 1
ATOM 2208 O O . ASP A 1 309 ? 7.768 7.908 30.887 1.00 40.45 309 ASP A O 1
ATOM 2213 N N . VAL A 1 310 ? 9.023 6.036 30.771 1.00 44.61 310 VAL A N 1
ATOM 2214 C CA . VAL A 1 310 ? 8.791 5.817 29.364 1.00 42.88 310 VAL A CA 1
ATOM 2215 C C . VAL A 1 310 ? 7.645 4.821 29.210 1.00 43.18 310 VAL A C 1
ATOM 2216 O O . VAL A 1 310 ? 7.653 3.751 29.814 1.00 47.09 310 VAL A O 1
ATOM 2220 N N . ALA A 1 311 ? 6.683 5.176 28.352 1.00 38.19 311 ALA A N 1
ATOM 2221 C CA . ALA A 1 311 ? 5.553 4.325 28.034 1.00 32.86 311 ALA A CA 1
ATOM 2222 C C . ALA A 1 311 ? 5.204 4.487 26.557 1.00 29.96 311 ALA A C 1
ATOM 2223 O O . ALA A 1 311 ? 5.653 5.435 25.911 1.00 30.24 311 ALA A O 1
ATOM 2225 N N . ALA A 1 312 ? 4.404 3.549 26.037 1.00 28.20 312 ALA A N 1
ATOM 2226 C CA . ALA A 1 312 ? 3.989 3.543 24.644 1.00 28.21 312 ALA A CA 1
ATOM 2227 C C . ALA A 1 312 ? 3.053 4.722 24.365 1.00 30.15 312 ALA A C 1
ATOM 2228 O O . ALA A 1 312 ? 2.181 5.019 25.178 1.00 32.99 312 ALA A O 1
ATOM 2230 N N . VAL A 1 313 ? 3.224 5.411 23.222 1.00 27.85 313 VAL A N 1
ATOM 2231 C CA . VAL A 1 313 ? 2.257 6.429 22.845 1.00 30.73 313 VAL A CA 1
ATOM 2232 C C . VAL A 1 313 ? 0.932 5.736 22.508 1.00 32.42 313 VAL A C 1
ATOM 2233 O O . VAL A 1 313 ? 0.919 4.759 21.746 1.00 30.96 313 VAL A O 1
ATOM 2237 N N . PRO A 1 314 ? -0.219 6.211 23.052 1.00 31.52 314 PRO A N 1
ATOM 2238 C CA . PRO A 1 314 ? -1.523 5.600 22.766 1.00 30.00 314 PRO A CA 1
ATOM 2239 C C . PRO A 1 314 ? -2.021 5.961 21.371 1.00 29.64 314 PRO A C 1
ATOM 2240 O O . PRO A 1 314 ? -1.485 6.880 20.749 1.00 27.37 314 PRO A O 1
ATOM 2244 N N . GLY A 1 315 ? -3.045 5.222 20.913 1.00 28.40 315 GLY A N 1
ATOM 2245 C CA . GLY A 1 315 ? -3.827 5.573 19.739 1.00 29.59 315 GLY A CA 1
ATOM 2246 C C . GLY A 1 315 ? -3.381 4.853 18.466 1.00 33.38 315 GLY A C 1
ATOM 2247 O O . GLY A 1 315 ? -4.031 4.990 17.439 1.00 39.58 315 GLY A O 1
ATOM 2248 N N . TYR A 1 316 ? -2.263 4.115 18.532 1.00 31.51 316 TYR A N 1
ATOM 2249 C CA . TYR A 1 316 ? -1.671 3.474 17.371 1.00 25.53 316 TYR A CA 1
ATOM 2250 C C . TYR A 1 316 ? -1.850 1.969 17.461 1.00 23.12 316 TYR A C 1
ATOM 2251 O O . TYR A 1 316 ? -1.777 1.405 18.543 1.00 24.17 316 TYR A O 1
ATOM 2260 N N . PRO A 1 317 ? -1.969 1.266 16.322 1.00 20.22 317 PRO A N 1
ATOM 2261 C CA . PRO A 1 317 ? -1.844 -0.184 16.317 1.00 20.62 317 PRO A CA 1
ATOM 2262 C C . PRO A 1 317 ? -0.427 -0.552 16.767 1.00 19.85 317 PRO A C 1
ATOM 2263 O O . PRO A 1 317 ? 0.482 0.283 16.711 1.00 18.21 317 PRO A O 1
ATOM 2267 N N . THR A 1 318 ? -0.261 -1.792 17.257 1.00 19.14 318 THR A N 1
ATOM 2268 C CA . THR A 1 318 ? 0.994 -2.196 17.868 1.00 19.11 318 THR A CA 1
ATOM 2269 C C . THR A 1 318 ? 1.500 -3.464 17.198 1.00 17.01 318 THR A C 1
ATOM 2270 O O . THR A 1 318 ? 0.726 -4.272 16.705 1.00 16.95 318 THR A O 1
ATOM 2274 N N . THR A 1 319 ? 2.822 -3.626 17.166 1.00 16.20 319 THR A N 1
ATOM 2275 C CA . THR A 1 319 ? 3.422 -4.867 16.696 1.00 14.44 319 THR A CA 1
ATOM 2276 C C . THR A 1 319 ? 3.261 -5.952 17.772 1.00 14.52 319 THR A C 1
ATOM 2277 O O . THR A 1 319 ? 2.838 -5.665 18.893 1.00 13.46 319 THR A O 1
ATOM 2281 N N . ASP A 1 320 ? 3.733 -7.173 17.491 1.00 14.71 320 ASP A N 1
ATOM 2282 C CA . ASP A 1 320 ? 3.779 -8.243 18.496 1.00 16.80 320 ASP A CA 1
ATOM 2283 C C . ASP A 1 320 ? 4.674 -7.905 19.692 1.00 17.86 320 ASP A C 1
ATOM 2284 O O . ASP A 1 320 ? 4.537 -8.532 20.740 1.00 20.09 320 ASP A O 1
ATOM 2289 N N . PHE A 1 321 ? 5.548 -6.889 19.596 1.00 16.29 321 PHE A N 1
ATOM 2290 C CA . PHE A 1 321 ? 6.337 -6.474 20.734 1.00 16.52 321 PHE A CA 1
ATOM 2291 C C . PHE A 1 321 ? 5.603 -5.422 21.573 1.00 17.07 321 PHE A C 1
ATOM 2292 O O . PHE A 1 321 ? 6.175 -4.914 22.542 1.00 19.52 321 PHE A O 1
ATOM 2300 N N . GLY A 1 322 ? 4.378 -5.049 21.181 1.00 16.73 322 GLY A N 1
ATOM 2301 C CA . GLY A 1 322 ? 3.620 -3.998 21.860 1.00 16.90 322 GLY A CA 1
ATOM 2302 C C . GLY A 1 322 ? 4.065 -2.579 21.467 1.00 18.38 322 GLY A C 1
ATOM 2303 O O . GLY A 1 322 ? 3.658 -1.612 22.116 1.00 20.70 322 GLY A O 1
ATOM 2304 N N . TRP A 1 323 ? 4.883 -2.447 20.404 1.00 15.99 323 TRP A N 1
ATOM 2305 C CA . TRP A 1 323 ? 5.399 -1.158 19.959 1.00 15.17 323 TRP A CA 1
ATOM 2306 C C . TRP A 1 323 ? 4.434 -0.483 19.007 1.00 15.65 323 TRP A C 1
ATOM 2307 O O . TRP A 1 323 ? 3.879 -1.133 18.119 1.00 15.47 323 TRP A O 1
ATOM 2318 N N . PRO A 1 324 ? 4.225 0.847 19.140 1.00 16.60 324 PRO A N 1
ATOM 2319 C CA . PRO A 1 324 ? 3.416 1.604 18.178 1.00 18.31 324 PRO A CA 1
ATOM 2320 C C . PRO A 1 324 ? 3.925 1.529 16.738 1.00 16.79 324 PRO A C 1
ATOM 2321 O O . PRO A 1 324 ? 5.130 1.537 16.492 1.00 17.26 324 PRO A O 1
ATOM 2325 N N . VAL A 1 325 ? 2.992 1.380 15.803 1.00 16.20 325 VAL A N 1
ATOM 2326 C CA . VAL A 1 325 ? 3.272 1.538 14.379 1.00 15.38 325 VAL A CA 1
ATOM 2327 C C . VAL A 1 325 ? 2.886 2.962 13.980 1.00 15.60 325 VAL A C 1
ATOM 2328 O O . VAL A 1 325 ? 1.693 3.278 13.838 1.00 14.33 325 VAL A O 1
ATOM 2332 N N . ALA A 1 326 ? 3.914 3.796 13.791 1.00 14.20 326 ALA A N 1
ATOM 2333 C CA . ALA A 1 326 ? 3.707 5.216 13.633 1.00 14.47 326 ALA A CA 1
ATOM 2334 C C . ALA A 1 326 ? 4.708 5.743 12.613 1.00 15.13 326 ALA A C 1
ATOM 2335 O O . ALA A 1 326 ? 5.642 6.469 12.960 1.00 14.72 326 ALA A O 1
ATOM 2337 N N . PRO A 1 327 ? 4.527 5.394 11.313 1.00 15.10 327 PRO A N 1
ATOM 2338 C CA . PRO A 1 327 ? 5.466 5.809 10.272 1.00 14.35 327 PRO A CA 1
ATOM 2339 C C . PRO A 1 327 ? 5.678 7.323 10.157 1.00 14.89 327 PRO A C 1
ATOM 2340 O O . PRO A 1 327 ? 6.777 7.778 9.840 1.00 15.32 327 PRO A O 1
ATOM 2344 N N . SER A 1 328 ? 4.638 8.116 10.472 1.00 16.26 328 SER A N 1
ATOM 2345 C CA . SER A 1 328 ? 4.731 9.568 10.423 1.00 16.04 328 SER A CA 1
ATOM 2346 C C . SER A 1 328 ? 5.789 10.089 11.387 1.00 14.01 328 SER A C 1
ATOM 2347 O O . SER A 1 328 ? 6.363 11.153 11.169 1.00 13.85 328 SER A O 1
ATOM 2350 N N . GLY A 1 329 ? 6.081 9.325 12.446 1.00 11.90 329 GLY A N 1
ATOM 2351 C CA . GLY A 1 329 ? 7.141 9.714 13.356 1.00 10.96 329 GLY A CA 1
ATOM 2352 C C . GLY A 1 329 ? 8.527 9.728 12.708 1.00 10.65 329 GLY A C 1
ATOM 2353 O O . GLY A 1 329 ? 9.401 10.498 13.133 1.00 11.11 329 GLY A O 1
ATOM 2354 N N . LEU A 1 330 ? 8.734 8.870 11.690 1.00 12.01 330 LEU A N 1
ATOM 2355 C CA . LEU A 1 330 ? 9.985 8.856 10.929 1.00 11.03 330 LEU A CA 1
ATOM 2356 C C . LEU A 1 330 ? 10.116 10.130 10.109 1.00 11.21 330 LEU A C 1
ATOM 2357 O O . LEU A 1 330 ? 11.183 10.720 10.051 1.00 11.77 330 LEU A O 1
ATOM 2362 N N . THR A 1 331 ? 9.058 10.527 9.418 1.00 12.44 331 THR A N 1
ATOM 2363 C CA . THR A 1 331 ? 9.096 11.785 8.691 1.00 12.62 331 THR A CA 1
ATOM 2364 C C . THR A 1 331 ? 9.393 12.921 9.672 1.00 13.15 331 THR A C 1
ATOM 2365 O O . THR A 1 331 ? 10.268 13.765 9.441 1.00 12.40 331 THR A O 1
ATOM 2369 N N . ASP A 1 332 ? 8.653 12.935 10.778 1.00 14.56 332 ASP A N 1
ATOM 2370 C CA . ASP A 1 332 ? 8.799 14.012 11.752 1.00 15.96 332 ASP A CA 1
ATOM 2371 C C . ASP A 1 332 ? 10.226 14.073 12.267 1.00 14.30 332 ASP A C 1
ATOM 2372 O O . ASP A 1 332 ? 10.801 15.161 12.306 1.00 14.50 332 ASP A O 1
ATOM 2377 N N . LEU A 1 333 ? 10.797 12.902 12.577 1.00 12.71 333 LEU A N 1
ATOM 2378 C CA . LEU A 1 333 ? 12.165 12.813 13.068 1.00 13.03 333 LEU A CA 1
ATOM 2379 C C . LEU A 1 333 ? 13.185 13.353 12.052 1.00 11.87 333 LEU A C 1
ATOM 2380 O O . LEU A 1 333 ? 14.102 14.083 12.421 1.00 12.35 333 LEU A O 1
ATOM 2385 N N . LEU A 1 334 ? 13.089 12.895 10.817 1.00 11.42 334 LEU A N 1
ATOM 2386 C CA . LEU A 1 334 ? 14.052 13.250 9.785 1.00 13.16 334 LEU A CA 1
ATOM 2387 C C . LEU A 1 334 ? 14.019 14.752 9.522 1.00 13.46 334 LEU A C 1
ATOM 2388 O O . LEU A 1 334 ? 15.063 15.366 9.337 1.00 12.94 334 LEU A O 1
ATOM 2393 N N . VAL A 1 335 ? 12.812 15.328 9.535 1.00 13.84 335 VAL A N 1
ATOM 2394 C CA . VAL A 1 335 ? 12.645 16.768 9.437 1.00 15.60 335 VAL A CA 1
ATOM 2395 C C . VAL A 1 335 ? 13.274 17.489 10.644 1.00 16.36 335 VAL A C 1
ATOM 2396 O O . VAL A 1 335 ? 14.007 18.471 10.466 1.00 17.80 335 VAL A O 1
ATOM 2400 N N . GLU A 1 336 ? 12.985 17.017 11.865 1.00 15.67 336 GLU A N 1
ATOM 2401 C CA . GLU A 1 336 ? 13.471 17.670 13.066 1.00 16.78 336 GLU A CA 1
ATOM 2402 C C . GLU A 1 336 ? 14.992 17.579 13.108 1.00 16.84 336 GLU A C 1
ATOM 2403 O O . GLU A 1 336 ? 15.605 18.555 13.513 1.00 15.97 336 GLU A O 1
ATOM 2409 N N . MET A 1 337 ? 15.584 16.437 12.706 1.00 17.39 337 MET A N 1
ATOM 2410 C CA . MET A 1 337 ? 17.037 16.269 12.741 1.00 18.82 337 MET A CA 1
ATOM 2411 C C . MET A 1 337 ? 17.713 17.294 11.829 1.00 16.38 337 MET A C 1
ATOM 2412 O O . MET A 1 337 ? 18.828 17.725 12.121 1.00 16.48 337 MET A O 1
ATOM 2417 N N . THR A 1 338 ? 17.113 17.520 10.655 1.00 13.03 338 THR A N 1
ATOM 2418 C CA . THR A 1 338 ? 17.645 18.428 9.670 1.00 14.85 338 THR A CA 1
ATOM 2419 C C . THR A 1 338 ? 17.554 19.872 10.191 1.00 16.78 338 THR A C 1
ATOM 2420 O O . THR A 1 338 ? 18.434 20.674 9.922 1.00 16.18 338 THR A O 1
ATOM 2424 N N . GLU A 1 339 ? 16.512 20.177 10.965 1.00 18.76 339 GLU A N 1
ATOM 2425 C CA . GLU A 1 339 ? 16.344 21.485 11.591 1.00 21.87 339 GLU A CA 1
ATOM 2426 C C . GLU A 1 339 ? 17.399 21.697 12.677 1.00 20.03 339 GLU A C 1
ATOM 2427 O O . GLU A 1 339 ? 18.091 22.717 12.689 1.00 19.77 339 GLU A O 1
ATOM 2433 N N . ARG A 1 340 ? 17.597 20.689 13.528 1.00 17.49 340 ARG A N 1
ATOM 2434 C CA . ARG A 1 340 ? 18.553 20.805 14.616 1.00 16.46 340 ARG A CA 1
ATOM 2435 C C . ARG A 1 340 ? 20.001 20.841 14.128 1.00 15.17 340 ARG A C 1
ATOM 2436 O O . ARG A 1 340 ? 20.835 21.460 14.780 1.00 13.93 340 ARG A O 1
ATOM 2444 N N . TYR A 1 341 ? 20.301 20.138 13.028 1.00 13.45 341 TYR A N 1
ATOM 2445 C CA . TYR A 1 341 ? 21.661 19.916 12.554 1.00 13.88 341 TYR A CA 1
ATOM 2446 C C . TYR A 1 341 ? 21.699 20.212 11.057 1.00 15.07 341 TYR A C 1
ATOM 2447 O O . TYR A 1 341 ? 21.742 19.300 10.224 1.00 13.41 341 TYR A O 1
ATOM 2456 N N . PRO A 1 342 ? 21.697 21.499 10.641 1.00 17.95 342 PRO A N 1
ATOM 2457 C CA . PRO A 1 342 ? 21.667 21.822 9.214 1.00 17.00 342 PRO A CA 1
ATOM 2458 C C . PRO A 1 342 ? 22.820 21.257 8.385 1.00 17.36 342 PRO A C 1
ATOM 2459 O O . PRO A 1 342 ? 22.675 21.106 7.181 1.00 18.71 342 PRO A O 1
ATOM 2463 N N . GLN A 1 343 ? 23.990 21.033 8.991 1.00 17.65 343 GLN A N 1
ATOM 2464 C CA . GLN A 1 343 ? 25.133 20.468 8.293 1.00 19.27 343 GLN A CA 1
ATOM 2465 C C . GLN A 1 343 ? 25.168 18.940 8.378 1.00 15.54 343 GLN A C 1
ATOM 2466 O O . GLN A 1 343 ? 26.175 18.326 8.012 1.00 14.27 343 GLN A O 1
ATOM 2472 N N . ILE A 1 344 ? 24.057 18.308 8.765 1.00 13.15 344 ILE A N 1
ATOM 2473 C CA . ILE A 1 344 ? 24.064 16.867 8.920 1.00 12.29 344 ILE A CA 1
ATOM 2474 C C . ILE A 1 344 ? 24.371 16.246 7.562 1.00 12.24 344 ILE A C 1
ATOM 2475 O O . ILE A 1 344 ? 23.847 16.658 6.540 1.00 10.46 344 ILE A O 1
ATOM 2480 N N . PRO A 1 345 ? 25.286 15.258 7.505 1.00 12.81 345 PRO A N 1
ATOM 2481 C CA . PRO A 1 345 ? 25.609 14.605 6.237 1.00 12.84 345 PRO A CA 1
ATOM 2482 C C . PRO A 1 345 ? 24.418 13.812 5.712 1.00 12.92 345 PRO A C 1
ATOM 2483 O O . PRO A 1 345 ? 23.418 13.662 6.410 1.00 12.93 345 PRO A O 1
ATOM 2487 N N . PRO A 1 346 ? 24.509 13.206 4.503 1.00 13.85 346 PRO A N 1
ATOM 2488 C CA . PRO A 1 346 ? 23.460 12.296 4.045 1.00 13.66 346 PRO A CA 1
ATOM 2489 C C . PRO A 1 346 ? 23.075 11.267 5.103 1.00 12.76 346 PRO A C 1
ATOM 2490 O O . PRO A 1 346 ? 23.964 10.709 5.729 1.00 12.39 346 PRO A O 1
ATOM 2494 N N . ILE A 1 347 ? 21.766 11.034 5.281 1.00 11.71 347 ILE A N 1
ATOM 2495 C CA . ILE A 1 347 ? 21.219 10.129 6.273 1.00 12.30 347 ILE A CA 1
ATOM 2496 C C . ILE A 1 347 ? 20.961 8.761 5.637 1.00 12.62 347 ILE A C 1
ATOM 2497 O O . ILE A 1 347 ? 20.402 8.656 4.526 1.00 10.76 347 ILE A O 1
ATOM 2502 N N . LEU A 1 348 ? 21.452 7.708 6.324 1.00 11.33 348 LEU A N 1
ATOM 2503 C CA . LEU A 1 348 ? 21.027 6.346 6.043 1.00 11.39 348 LEU A CA 1
ATOM 2504 C C . LEU A 1 348 ? 20.227 5.860 7.252 1.00 11.48 348 LEU A C 1
ATOM 2505 O O . LEU A 1 348 ? 20.683 6.066 8.415 1.00 10.23 348 LEU A O 1
ATOM 2510 N N . ILE A 1 349 ? 19.064 5.222 6.955 1.00 10.84 349 ILE A N 1
ATOM 2511 C CA . ILE A 1 349 ? 18.302 4.503 7.960 1.00 10.81 349 ILE A CA 1
ATOM 2512 C C . ILE A 1 349 ? 18.985 3.139 8.120 1.00 10.27 349 ILE A C 1
ATOM 2513 O O . ILE A 1 349 ? 18.786 2.248 7.297 1.00 9.28 349 ILE A O 1
ATOM 2518 N N . THR A 1 350 ? 19.796 2.997 9.183 1.00 10.83 350 THR A N 1
ATOM 2519 C CA . THR A 1 350 ? 20.635 1.819 9.365 1.00 11.23 350 THR A CA 1
ATOM 2520 C C . THR A 1 350 ? 19.854 0.666 9.994 1.00 10.83 350 THR A C 1
ATOM 2521 O O . THR A 1 350 ? 20.340 -0.461 9.972 1.00 9.86 350 THR A O 1
ATOM 2525 N N . GLU A 1 351 ? 18.660 0.958 10.542 1.00 11.22 351 GLU A N 1
ATOM 2526 C CA . GLU A 1 351 ? 17.708 -0.046 10.992 1.00 11.31 351 GLU A CA 1
ATOM 2527 C C . GLU A 1 351 ? 16.290 0.547 11.015 1.00 10.82 351 GLU A C 1
ATOM 2528 O O . GLU A 1 351 ? 16.037 1.660 11.502 1.00 9.75 351 GLU A O 1
ATOM 2534 N N . ASN A 1 352 ? 15.380 -0.263 10.500 1.00 10.13 352 ASN A N 1
ATOM 2535 C CA . ASN A 1 352 ? 13.960 -0.127 10.716 1.00 10.56 352 ASN A CA 1
ATOM 2536 C C . ASN A 1 352 ? 13.317 -1.496 10.515 1.00 10.56 352 ASN A C 1
ATOM 2537 O O . ASN A 1 352 ? 13.656 -2.197 9.567 1.00 10.51 352 ASN A O 1
ATOM 2542 N N . GLY A 1 353 ? 12.351 -1.852 11.371 1.00 11.28 353 GLY A N 1
ATOM 2543 C CA . GLY A 1 353 ? 11.642 -3.116 11.260 1.00 11.08 353 GLY A CA 1
ATOM 2544 C C . GLY A 1 353 ? 10.636 -3.352 12.381 1.00 10.67 353 GLY A C 1
ATOM 2545 O O . GLY A 1 353 ? 10.406 -2.478 13.204 1.00 10.49 353 GLY A O 1
ATOM 2546 N N . CYS A 1 354 ? 10.091 -4.574 12.424 1.00 10.95 354 CYS A N 1
ATOM 2547 C CA . CYS A 1 354 ? 8.960 -4.893 13.271 1.00 10.96 354 CYS A CA 1
ATOM 2548 C C . CYS A 1 354 ? 8.924 -6.375 13.614 1.00 11.19 354 CYS A C 1
ATOM 2549 O O . CYS A 1 354 ? 9.263 -7.217 12.775 1.00 9.95 354 CYS A O 1
ATOM 2552 N N . SER A 1 355 ? 8.472 -6.628 14.858 1.00 10.85 355 SER A N 1
ATOM 2553 C CA . SER A 1 355 ? 8.204 -7.938 15.425 1.00 11.65 355 SER A CA 1
ATOM 2554 C C . SER A 1 355 ? 6.776 -8.391 15.111 1.00 11.87 355 SER A C 1
ATOM 2555 O O . SER A 1 355 ? 5.814 -7.703 15.450 1.00 12.58 355 SER A O 1
ATOM 2558 N N . TYR A 1 356 ? 6.684 -9.524 14.412 1.00 12.32 356 TYR A N 1
ATOM 2559 C CA . TYR A 1 356 ? 5.452 -10.204 14.045 1.00 12.25 356 TYR A CA 1
ATOM 2560 C C . TYR A 1 356 ? 5.810 -11.690 13.965 1.00 11.88 356 TYR A C 1
ATOM 2561 O O . TYR A 1 356 ? 6.728 -12.093 13.254 1.00 13.86 356 TYR A O 1
ATOM 2570 N N . GLY A 1 357 ? 5.037 -12.527 14.634 1.00 12.07 357 GLY A N 1
ATOM 2571 C CA . GLY A 1 357 ? 5.499 -13.846 15.011 1.00 12.52 357 GLY A CA 1
ATOM 2572 C C . GLY A 1 357 ? 5.124 -14.958 14.047 1.00 13.88 357 GLY A C 1
ATOM 2573 O O . GLY A 1 357 ? 5.505 -16.089 14.325 1.00 15.15 357 GLY A O 1
ATOM 2574 N N . MET A 1 358 ? 4.496 -14.660 12.906 1.00 14.16 358 MET A N 1
ATOM 2575 C CA . MET A 1 358 ? 4.015 -15.737 12.059 1.00 16.19 358 MET A CA 1
ATOM 2576 C C . MET A 1 358 ? 5.179 -16.571 11.511 1.00 16.08 358 MET A C 1
ATOM 2577 O O . MET A 1 358 ? 6.285 -16.113 11.229 1.00 14.48 358 MET A O 1
ATOM 2582 N N . GLY A 1 359 ? 4.897 -17.862 11.409 1.00 14.94 359 GLY A N 1
ATOM 2583 C CA . GLY A 1 359 ? 5.825 -18.837 10.894 1.00 14.06 359 GLY A CA 1
ATOM 2584 C C . GLY A 1 359 ? 5.175 -19.610 9.763 1.00 15.21 359 GLY A C 1
ATOM 2585 O O . GLY A 1 359 ? 4.105 -19.246 9.301 1.00 13.77 359 GLY A O 1
ATOM 2586 N N . PRO A 1 360 ? 5.854 -20.644 9.229 1.00 15.87 360 PRO A N 1
ATOM 2587 C CA . PRO A 1 360 ? 5.390 -21.312 8.027 1.00 17.18 360 PRO A CA 1
ATOM 2588 C C . PRO A 1 360 ? 4.087 -22.043 8.344 1.00 19.73 360 PRO A C 1
ATOM 2589 O O . PRO A 1 360 ? 3.953 -22.646 9.409 1.00 19.04 360 PRO A O 1
ATOM 2593 N N . ASP A 1 361 ? 3.136 -21.951 7.416 1.00 20.21 361 ASP A N 1
ATOM 2594 C CA . ASP A 1 361 ? 1.862 -22.634 7.533 1.00 21.17 361 ASP A CA 1
ATOM 2595 C C . ASP A 1 361 ? 2.041 -24.046 6.983 1.00 22.21 361 ASP A C 1
ATOM 2596 O O . ASP A 1 361 ? 3.152 -24.453 6.598 1.00 20.74 361 ASP A O 1
ATOM 2601 N N . ALA A 1 362 ? 0.924 -24.785 6.926 1.00 23.58 362 ALA A N 1
ATOM 2602 C CA . ALA A 1 362 ? 0.935 -26.164 6.472 1.00 26.56 362 ALA A CA 1
ATOM 2603 C C . ALA A 1 362 ? 1.602 -26.292 5.110 1.00 26.12 362 ALA A C 1
ATOM 2604 O O . ALA A 1 362 ? 2.129 -27.347 4.829 1.00 27.05 362 ALA A O 1
ATOM 2606 N N . ASP A 1 363 ? 1.541 -25.259 4.250 1.00 25.39 363 ASP A N 1
ATOM 2607 C CA . ASP A 1 363 ? 2.138 -25.344 2.924 1.00 24.96 363 ASP A CA 1
ATOM 2608 C C . ASP A 1 363 ? 3.546 -24.739 2.872 1.00 22.19 363 ASP A C 1
ATOM 2609 O O . ASP A 1 363 ? 4.111 -24.645 1.781 1.00 19.58 363 ASP A O 1
ATOM 2614 N N . GLY A 1 364 ? 4.087 -24.281 4.007 1.00 20.18 364 GLY A N 1
ATOM 2615 C CA . GLY A 1 364 ? 5.453 -23.759 4.038 1.00 20.60 364 GLY A CA 1
ATOM 2616 C C . GLY A 1 364 ? 5.536 -22.265 3.709 1.00 20.30 364 GLY A C 1
ATOM 2617 O O . GLY A 1 364 ? 6.617 -21.733 3.442 1.00 19.90 364 GLY A O 1
ATOM 2618 N N . VAL A 1 365 ? 4.380 -21.585 3.713 1.00 18.73 365 VAL A N 1
ATOM 2619 C CA . VAL A 1 365 ? 4.325 -20.169 3.385 1.00 16.23 365 VAL A CA 1
ATOM 2620 C C . VAL A 1 365 ? 4.274 -19.399 4.688 1.00 14.81 365 VAL A C 1
ATOM 2621 O O . VAL A 1 365 ? 3.561 -19.801 5.616 1.00 14.31 365 VAL A O 1
ATOM 2625 N N . VAL A 1 366 ? 5.020 -18.289 4.759 1.00 13.53 366 VAL A N 1
ATOM 2626 C CA . VAL A 1 366 ? 4.905 -17.400 5.901 1.00 13.36 366 VAL A CA 1
ATOM 2627 C C . VAL A 1 366 ? 4.272 -16.096 5.429 1.00 14.45 366 VAL A C 1
ATOM 2628 O O . VAL A 1 366 ? 4.940 -15.227 4.878 1.00 13.49 366 VAL A O 1
ATOM 2632 N N . ASP A 1 367 ? 2.964 -15.966 5.662 1.00 14.90 367 ASP A N 1
ATOM 2633 C CA . ASP A 1 367 ? 2.226 -14.801 5.224 1.00 15.77 367 ASP A CA 1
ATOM 2634 C C . ASP A 1 367 ? 2.357 -13.701 6.271 1.00 15.53 367 ASP A C 1
ATOM 2635 O O . ASP A 1 367 ? 1.496 -13.584 7.114 1.00 15.53 367 ASP A O 1
ATOM 2640 N N . ASP A 1 368 ? 3.381 -12.836 6.165 1.00 13.63 368 ASP A N 1
ATOM 2641 C CA . ASP A 1 368 ? 3.603 -11.800 7.163 1.00 13.34 368 ASP A CA 1
ATOM 2642 C C . ASP A 1 368 ? 3.167 -10.416 6.645 1.00 13.15 368 ASP A C 1
ATOM 2643 O O . ASP A 1 368 ? 3.884 -9.430 6.789 1.00 10.43 368 ASP A O 1
ATOM 2648 N N . GLN A 1 369 ? 1.937 -10.315 6.118 1.00 13.08 369 GLN A N 1
ATOM 2649 C CA . GLN A 1 369 ? 1.428 -9.079 5.542 1.00 13.03 369 GLN A CA 1
ATOM 2650 C C . GLN A 1 369 ? 1.558 -7.908 6.515 1.00 12.16 369 GLN A C 1
ATOM 2651 O O . GLN A 1 369 ? 1.793 -6.784 6.082 1.00 12.19 369 GLN A O 1
ATOM 2657 N N . PRO A 1 370 ? 1.431 -8.060 7.850 1.00 11.57 370 PRO A N 1
ATOM 2658 C CA . PRO A 1 370 ? 1.649 -6.916 8.739 1.00 11.45 370 PRO A CA 1
ATOM 2659 C C . PRO A 1 370 ? 3.058 -6.317 8.652 1.00 10.88 370 PRO A C 1
ATOM 2660 O O . PRO A 1 370 ? 3.218 -5.093 8.779 1.00 11.60 370 PRO A O 1
ATOM 2664 N N . ARG A 1 371 ? 4.062 -7.174 8.433 1.00 9.49 371 ARG A N 1
ATOM 2665 C CA . ARG A 1 371 ? 5.424 -6.688 8.227 1.00 9.58 371 ARG A CA 1
ATOM 2666 C C . ARG A 1 371 ? 5.517 -5.912 6.905 1.00 9.39 371 ARG A C 1
ATOM 2667 O O . ARG A 1 371 ? 6.164 -4.855 6.874 1.00 8.20 371 ARG A O 1
ATOM 2675 N N . ILE A 1 372 ? 4.838 -6.411 5.848 1.00 9.08 372 ILE A N 1
ATOM 2676 C CA . ILE A 1 372 ? 4.828 -5.689 4.580 1.00 10.38 372 ILE A CA 1
ATOM 2677 C C . ILE A 1 372 ? 4.249 -4.295 4.789 1.00 11.00 372 ILE A C 1
ATOM 2678 O O . ILE A 1 372 ? 4.844 -3.289 4.373 1.00 11.36 372 ILE A O 1
ATOM 2683 N N . ASP A 1 373 ? 3.093 -4.240 5.453 1.00 12.07 373 ASP A N 1
ATOM 2684 C CA . ASP A 1 373 ? 2.433 -2.971 5.705 1.00 13.77 373 ASP A CA 1
ATOM 2685 C C . ASP A 1 373 ? 3.346 -1.998 6.450 1.00 11.99 373 ASP A C 1
ATOM 2686 O O . ASP A 1 373 ? 3.313 -0.799 6.170 1.00 11.52 373 ASP A O 1
ATOM 2691 N N . TYR A 1 374 ? 4.062 -2.487 7.466 1.00 12.06 374 TYR A N 1
ATOM 2692 C CA . TYR A 1 374 ? 4.950 -1.651 8.270 1.00 11.28 374 TYR A CA 1
ATOM 2693 C C . TYR A 1 374 ? 6.066 -1.097 7.374 1.00 11.93 374 TYR A C 1
ATOM 2694 O O . TYR A 1 374 ? 6.324 0.117 7.356 1.00 10.76 374 TYR A O 1
ATOM 2703 N N . LEU A 1 375 ? 6.730 -1.978 6.611 1.00 11.44 375 LEU A N 1
ATOM 2704 C CA . LEU A 1 375 ? 7.901 -1.544 5.865 1.00 12.22 375 LEU A CA 1
ATOM 2705 C C . LEU A 1 375 ? 7.464 -0.604 4.748 1.00 12.58 375 LEU A C 1
ATOM 2706 O O . LEU A 1 375 ? 8.121 0.385 4.488 1.00 11.77 375 LEU A O 1
ATOM 2711 N N . ASP A 1 376 ? 6.359 -0.934 4.072 1.00 13.56 376 ASP A N 1
ATOM 2712 C CA . ASP A 1 376 ? 5.796 -0.081 3.039 1.00 14.89 376 ASP A CA 1
ATOM 2713 C C . ASP A 1 376 ? 5.571 1.336 3.572 1.00 13.14 376 ASP A C 1
ATOM 2714 O O . ASP A 1 376 ? 5.968 2.317 2.939 1.00 11.22 376 ASP A O 1
ATOM 2719 N N . SER A 1 377 ? 4.892 1.440 4.719 1.00 12.82 377 SER A N 1
ATOM 2720 C CA . SER A 1 377 ? 4.531 2.741 5.264 1.00 12.43 377 SER A CA 1
ATOM 2721 C C . SER A 1 377 ? 5.777 3.532 5.676 1.00 12.63 377 SER A C 1
ATOM 2722 O O . SER A 1 377 ? 5.825 4.750 5.480 1.00 11.48 377 SER A O 1
ATOM 2725 N N . HIS A 1 378 ? 6.805 2.844 6.197 1.00 11.18 378 HIS A N 1
ATOM 2726 C CA . HIS A 1 378 ? 8.023 3.518 6.589 1.00 10.80 378 HIS A CA 1
ATOM 2727 C C . HIS A 1 378 ? 8.783 4.016 5.353 1.00 10.89 378 HIS A C 1
ATOM 2728 O O . HIS A 1 378 ? 9.388 5.102 5.388 1.00 10.85 378 HIS A O 1
ATOM 2735 N N . LEU A 1 379 ? 8.817 3.218 4.285 1.00 9.94 379 LEU A N 1
ATOM 2736 C CA . LEU A 1 379 ? 9.441 3.705 3.054 1.00 10.38 379 LEU A CA 1
ATOM 2737 C C . LEU A 1 379 ? 8.712 4.946 2.537 1.00 10.96 379 LEU A C 1
ATOM 2738 O O . LEU A 1 379 ? 9.334 5.918 2.095 1.00 11.27 379 LEU A O 1
ATOM 2743 N N . GLY A 1 380 ? 7.383 4.920 2.602 1.00 10.89 380 GLY A N 1
ATOM 2744 C CA . GLY A 1 380 ? 6.617 6.094 2.261 1.00 11.84 380 GLY A CA 1
ATOM 2745 C C . GLY A 1 380 ? 6.981 7.284 3.157 1.00 11.15 380 GLY A C 1
ATOM 2746 O O . GLY A 1 380 ? 7.045 8.416 2.675 1.00 10.87 380 GLY A O 1
ATOM 2747 N N . ALA A 1 381 ? 7.198 7.038 4.456 1.00 10.38 381 ALA A N 1
ATOM 2748 C CA . ALA A 1 381 ? 7.555 8.123 5.362 1.00 10.92 381 ALA A CA 1
ATOM 2749 C C . ALA A 1 381 ? 8.925 8.693 5.000 1.00 10.56 381 ALA A C 1
ATOM 2750 O O . ALA A 1 381 ? 9.141 9.887 5.147 1.00 10.51 381 ALA A O 1
ATOM 2752 N N . VAL A 1 382 ? 9.854 7.853 4.520 1.00 11.15 382 VAL A N 1
ATOM 2753 C CA . VAL A 1 382 ? 11.140 8.368 4.045 1.00 11.62 382 VAL A CA 1
ATOM 2754 C C . VAL A 1 382 ? 10.927 9.249 2.807 1.00 11.43 382 VAL A C 1
ATOM 2755 O O . VAL A 1 382 ? 11.409 10.380 2.776 1.00 11.18 382 VAL A O 1
ATOM 2759 N N . ALA A 1 383 ? 10.146 8.772 1.829 1.00 12.33 383 ALA A N 1
ATOM 2760 C CA . ALA A 1 383 ? 9.813 9.561 0.644 1.00 12.91 383 ALA A CA 1
ATOM 2761 C C . ALA A 1 383 ? 9.195 10.915 0.991 1.00 13.65 383 ALA A C 1
ATOM 2762 O O . ALA A 1 383 ? 9.537 11.898 0.342 1.00 12.48 383 ALA A O 1
ATOM 2764 N N . ASP A 1 384 ? 8.334 10.976 2.028 1.00 14.34 384 ASP A N 1
ATOM 2765 C CA . ASP A 1 384 ? 7.696 12.212 2.467 1.00 13.76 384 ASP A CA 1
ATOM 2766 C C . ASP A 1 384 ? 8.721 13.211 3.010 1.00 12.45 384 ASP A C 1
ATOM 2767 O O . ASP A 1 384 ? 8.567 14.398 2.814 1.00 11.30 384 ASP A O 1
ATOM 2772 N N . ALA A 1 385 ? 9.735 12.746 3.747 1.00 12.27 385 ALA A N 1
ATOM 2773 C CA . ALA A 1 385 ? 10.805 13.606 4.240 1.00 11.93 385 ALA A CA 1
ATOM 2774 C C . ALA A 1 385 ? 11.676 14.067 3.070 1.00 11.86 385 ALA A C 1
ATOM 2775 O O . ALA A 1 385 ? 12.099 15.230 3.022 1.00 12.05 385 ALA A O 1
ATOM 2777 N N . VAL A 1 386 ? 11.990 13.153 2.147 1.00 11.49 386 VAL A N 1
ATOM 2778 C CA . VAL A 1 386 ? 12.751 13.554 0.966 1.00 12.30 386 VAL A CA 1
ATOM 2779 C C . VAL A 1 386 ? 12.062 14.712 0.234 1.00 12.04 386 VAL A C 1
ATOM 2780 O O . VAL A 1 386 ? 12.735 15.639 -0.235 1.00 10.64 386 VAL A O 1
ATOM 2784 N N . ALA A 1 387 ? 10.724 14.623 0.145 1.00 12.15 387 ALA A N 1
ATOM 2785 C CA . ALA A 1 387 ? 9.909 15.586 -0.568 1.00 12.10 387 ALA A CA 1
ATOM 2786 C C . ALA A 1 387 ? 9.939 16.942 0.119 1.00 13.36 387 ALA A C 1
ATOM 2787 O O . ALA A 1 387 ? 9.540 17.929 -0.499 1.00 12.87 387 ALA A O 1
ATOM 2789 N N . ARG A 1 388 ? 10.403 16.984 1.372 1.00 12.90 388 ARG A N 1
ATOM 2790 C CA . ARG A 1 388 ? 10.523 18.224 2.106 1.00 13.68 388 ARG A CA 1
ATOM 2791 C C . ARG A 1 388 ? 11.966 18.691 2.191 1.00 13.56 388 ARG A C 1
ATOM 2792 O O . ARG A 1 388 ? 12.263 19.589 3.003 1.00 14.97 388 ARG A O 1
ATOM 2800 N N . GLY A 1 389 ? 12.852 18.026 1.439 1.00 12.50 389 GLY A N 1
ATOM 2801 C CA . GLY A 1 389 ? 14.239 18.462 1.337 1.00 13.50 389 GLY A CA 1
ATOM 2802 C C . GLY A 1 389 ? 15.218 17.756 2.282 1.00 13.88 389 GLY A C 1
ATOM 2803 O O . GLY A 1 389 ? 16.386 18.166 2.413 1.00 15.07 389 GLY A O 1
ATOM 2804 N N . VAL A 1 390 ? 14.770 16.673 2.932 1.00 14.49 390 VAL A N 1
ATOM 2805 C CA . VAL A 1 390 ? 15.666 15.872 3.771 1.00 13.88 390 VAL A CA 1
ATOM 2806 C C . VAL A 1 390 ? 16.503 14.973 2.887 1.00 12.87 390 VAL A C 1
ATOM 2807 O O . VAL A 1 390 ? 15.951 14.254 2.076 1.00 13.53 390 VAL A O 1
ATOM 2811 N N . ASP A 1 391 ? 17.833 15.020 3.025 1.00 12.98 391 ASP A N 1
ATOM 2812 C CA . ASP A 1 391 ? 18.709 14.216 2.189 1.00 12.94 391 ASP A CA 1
ATOM 2813 C C . ASP A 1 391 ? 18.910 12.846 2.840 1.00 13.13 391 ASP A C 1
ATOM 2814 O O . ASP A 1 391 ? 19.797 12.687 3.685 1.00 12.96 391 ASP A O 1
ATOM 2819 N N . VAL A 1 392 ? 18.075 11.888 2.440 1.00 13.05 392 VAL A N 1
ATOM 2820 C CA . VAL A 1 392 ? 18.149 10.503 2.878 1.00 13.29 392 VAL A CA 1
ATOM 2821 C C . VAL A 1 392 ? 18.580 9.646 1.694 1.00 12.67 392 VAL A C 1
ATOM 2822 O O . VAL A 1 392 ? 17.995 9.749 0.619 1.00 15.12 392 VAL A O 1
ATOM 2826 N N . ARG A 1 393 ? 19.558 8.762 1.894 1.00 12.75 393 ARG A N 1
ATOM 2827 C CA . ARG A 1 393 ? 20.225 8.075 0.796 1.00 14.46 393 ARG A CA 1
ATOM 2828 C C . ARG A 1 393 ? 20.034 6.553 0.845 1.00 11.86 393 ARG A C 1
ATOM 2829 O O . ARG A 1 393 ? 20.515 5.857 -0.045 1.00 11.14 393 ARG A O 1
ATOM 2837 N N . GLY A 1 394 ? 19.481 6.015 1.929 1.00 10.11 394 GLY A N 1
ATOM 2838 C CA . GLY A 1 394 ? 19.232 4.576 1.971 1.00 9.20 394 GLY A CA 1
ATOM 2839 C C . GLY A 1 394 ? 18.440 4.112 3.199 1.00 8.16 394 GLY A C 1
ATOM 2840 O O . GLY A 1 394 ? 18.201 4.860 4.166 1.00 7.50 394 GLY A O 1
ATOM 2841 N N . TYR A 1 395 ? 18.069 2.838 3.153 1.00 8.13 395 TYR A N 1
ATOM 2842 C CA . TYR A 1 395 ? 17.248 2.193 4.176 1.00 8.81 395 TYR A CA 1
ATOM 2843 C C . TYR A 1 395 ? 17.649 0.726 4.334 1.00 8.49 395 TYR A C 1
ATOM 2844 O O . TYR A 1 395 ? 17.660 -0.010 3.356 1.00 8.69 395 TYR A O 1
ATOM 2853 N N . TYR A 1 396 ? 17.915 0.312 5.583 1.00 9.01 396 TYR A N 1
ATOM 2854 C CA . TYR A 1 396 ? 18.340 -1.032 5.908 1.00 9.69 396 TYR A CA 1
ATOM 2855 C C . TYR A 1 396 ? 17.298 -1.637 6.852 1.00 9.93 396 TYR A C 1
ATOM 2856 O O . TYR A 1 396 ? 17.121 -1.140 7.951 1.00 9.63 396 TYR A O 1
ATOM 2865 N N . CYS A 1 397 ? 16.635 -2.709 6.376 1.00 10.01 397 CYS A N 1
ATOM 2866 C CA . CYS A 1 397 ? 15.629 -3.459 7.104 1.00 11.28 397 CYS A CA 1
ATOM 2867 C C . CYS A 1 397 ? 16.232 -4.328 8.229 1.00 9.92 397 CYS A C 1
ATOM 2868 O O . CYS A 1 397 ? 17.042 -5.229 7.964 1.00 8.77 397 CYS A O 1
ATOM 2871 N N . TRP A 1 398 ? 15.778 -4.095 9.470 1.00 9.91 398 TRP A N 1
ATOM 2872 C CA . TRP A 1 398 ? 16.045 -5.027 10.570 1.00 8.94 398 TRP A CA 1
ATOM 2873 C C . TRP A 1 398 ? 14.928 -6.064 10.574 1.00 9.43 398 TRP A C 1
ATOM 2874 O O . TRP A 1 398 ? 13.782 -5.699 10.847 1.00 10.32 398 TRP A O 1
ATOM 2885 N N . SER A 1 399 ? 15.203 -7.325 10.220 1.00 8.99 399 SER A N 1
ATOM 2886 C CA . SER A 1 399 ? 16.516 -7.910 9.963 1.00 8.65 399 SER A CA 1
ATOM 2887 C C . SER A 1 399 ? 16.363 -8.807 8.740 1.00 8.26 399 SER A C 1
ATOM 2888 O O . SER A 1 399 ? 15.242 -9.174 8.405 1.00 8.05 399 SER A O 1
ATOM 2891 N N . LEU A 1 400 ? 17.473 -9.277 8.176 1.00 7.99 400 LEU A N 1
ATOM 2892 C CA . LEU A 1 400 ? 17.425 -10.359 7.210 1.00 8.32 400 LEU A CA 1
ATOM 2893 C C . LEU A 1 400 ? 16.752 -11.577 7.828 1.00 8.18 400 LEU A C 1
ATOM 2894 O O . LEU A 1 400 ? 16.017 -12.281 7.141 1.00 7.97 400 LEU A O 1
ATOM 2899 N N . LEU A 1 401 ? 17.129 -11.901 9.072 1.00 8.17 401 LEU A N 1
ATOM 2900 C CA . LEU A 1 401 ? 16.816 -13.184 9.695 1.00 9.32 401 LEU A CA 1
ATOM 2901 C C . LEU A 1 401 ? 16.063 -12.972 10.995 1.00 8.68 401 LEU A C 1
ATOM 2902 O O . LEU A 1 401 ? 16.411 -12.069 11.777 1.00 8.07 401 LEU A O 1
ATOM 2907 N N . ASP A 1 402 ? 15.098 -13.870 11.293 1.00 8.30 402 ASP A N 1
ATOM 2908 C CA . ASP A 1 402 ? 14.697 -13.981 12.679 1.00 9.00 402 ASP A CA 1
ATOM 2909 C C . ASP A 1 402 ? 15.925 -14.285 13.523 1.00 8.79 402 ASP A C 1
ATOM 2910 O O . ASP A 1 402 ? 16.777 -15.079 13.112 1.00 9.81 402 ASP A O 1
ATOM 2915 N N . ASN A 1 403 ? 16.017 -13.700 14.730 1.00 8.48 403 ASN A N 1
ATOM 2916 C CA . ASN A 1 403 ? 17.243 -13.871 15.487 1.00 8.36 403 ASN A CA 1
ATOM 2917 C C . ASN A 1 403 ? 16.997 -13.735 16.989 1.00 8.41 403 ASN A C 1
ATOM 2918 O O . ASN A 1 403 ? 15.874 -13.623 17.441 1.00 8.68 403 ASN A O 1
ATOM 2923 N N . PHE A 1 404 ? 18.066 -13.831 17.758 1.00 8.86 404 PHE A N 1
ATOM 2924 C CA . PHE A 1 404 ? 18.000 -13.694 19.211 1.00 9.09 404 PHE A CA 1
ATOM 2925 C C . PHE A 1 404 ? 17.813 -12.218 19.607 1.00 8.86 404 PHE A C 1
ATOM 2926 O O . PHE A 1 404 ? 18.706 -11.404 19.454 1.00 8.76 404 PHE A O 1
ATOM 2934 N N . GLU A 1 405 ? 16.643 -11.867 20.121 1.00 9.15 405 GLU A N 1
ATOM 2935 C CA . GLU A 1 405 ? 16.294 -10.500 20.466 1.00 10.32 405 GLU A CA 1
ATOM 2936 C C . GLU A 1 405 ? 16.620 -10.257 21.945 1.00 11.92 405 GLU A C 1
ATOM 2937 O O . GLU A 1 405 ? 15.725 -10.052 22.764 1.00 13.24 405 GLU A O 1
ATOM 2943 N N . TRP A 1 406 ? 17.906 -10.356 22.276 1.00 11.44 406 TRP A N 1
ATOM 2944 C CA . TRP A 1 406 ? 18.434 -9.869 23.532 1.00 11.53 406 TRP A CA 1
ATOM 2945 C C . TRP A 1 406 ? 17.622 -10.479 24.685 1.00 13.47 406 TRP A C 1
ATOM 2946 O O . TRP A 1 406 ? 17.399 -11.702 24.702 1.00 13.63 406 TRP A O 1
ATOM 2957 N N . ALA A 1 407 ? 17.151 -9.658 25.639 1.00 14.00 407 ALA A N 1
ATOM 2958 C CA . ALA A 1 407 ? 16.488 -10.199 26.827 1.00 15.58 407 ALA A CA 1
ATOM 2959 C C . ALA A 1 407 ? 15.140 -10.833 26.511 1.00 15.51 407 ALA A C 1
ATOM 2960 O O . ALA A 1 407 ? 14.591 -11.487 27.403 1.00 14.70 407 ALA A O 1
ATOM 2962 N N . ASP A 1 408 ? 14.637 -10.702 25.261 1.00 13.96 408 ASP A N 1
ATOM 2963 C CA . ASP A 1 408 ? 13.366 -11.316 24.866 1.00 14.78 408 ASP A CA 1
ATOM 2964 C C . ASP A 1 408 ? 13.601 -12.626 24.113 1.00 13.82 408 ASP A C 1
ATOM 2965 O O . ASP A 1 408 ? 12.655 -13.310 23.689 1.00 12.51 408 ASP A O 1
ATOM 2970 N N . GLY A 1 409 ? 14.877 -13.012 23.989 1.00 12.83 409 GLY A N 1
ATOM 2971 C CA . GLY A 1 409 ? 15.148 -14.343 23.480 1.00 13.58 409 GLY A CA 1
ATOM 2972 C C . GLY A 1 409 ? 14.585 -14.538 22.087 1.00 12.80 409 GLY A C 1
ATOM 2973 O O . GLY A 1 409 ? 14.746 -13.657 21.240 1.00 13.98 409 GLY A O 1
ATOM 2974 N N . PHE A 1 410 ? 13.957 -15.702 21.848 1.00 12.94 410 PHE A N 1
ATOM 2975 C CA . PHE A 1 410 ? 13.451 -16.062 20.536 1.00 13.64 410 PHE A CA 1
ATOM 2976 C C . PHE A 1 410 ? 11.958 -15.730 20.429 1.00 15.42 410 PHE A C 1
ATOM 2977 O O . PHE A 1 410 ? 11.320 -16.107 19.463 1.00 18.71 410 PHE A O 1
ATOM 2985 N N . THR A 1 411 ? 11.429 -14.887 21.307 1.00 14.18 411 THR A N 1
ATOM 2986 C CA . THR A 1 411 ? 9.983 -14.658 21.338 1.00 14.23 411 THR A CA 1
ATOM 2987 C C . THR A 1 411 ? 9.574 -13.530 20.374 1.00 14.50 411 THR A C 1
ATOM 2988 O O . THR A 1 411 ? 8.375 -13.277 20.187 1.00 12.41 411 THR A O 1
ATOM 2992 N N . GLN A 1 412 ? 10.549 -12.774 19.823 1.00 13.62 412 GLN A N 1
ATOM 2993 C CA . GLN A 1 412 ? 10.195 -11.647 18.951 1.00 14.41 412 GLN A CA 1
ATOM 2994 C C . GLN A 1 412 ? 10.900 -11.833 17.606 1.00 14.80 412 GLN A C 1
ATOM 2995 O O . GLN A 1 412 ? 12.137 -11.808 17.556 1.00 18.55 412 GLN A O 1
ATOM 3001 N N . ARG A 1 413 ? 10.129 -12.057 16.531 1.00 12.22 413 ARG A N 1
ATOM 3002 C CA . ARG A 1 413 ? 10.684 -12.315 15.213 1.00 11.95 413 ARG A CA 1
ATOM 3003 C C . ARG A 1 413 ? 10.650 -11.049 14.349 1.00 12.16 413 ARG A C 1
ATOM 3004 O O . ARG A 1 413 ? 9.564 -10.546 14.064 1.00 12.86 413 ARG A O 1
ATOM 3012 N N . PHE A 1 414 ? 11.831 -10.601 13.891 1.00 10.92 414 PHE A N 1
ATOM 3013 C CA . PHE A 1 414 ? 11.986 -9.409 13.066 1.00 10.19 414 PHE A CA 1
ATOM 3014 C C . PHE A 1 414 ? 12.364 -9.704 11.614 1.00 9.76 414 PHE A C 1
ATOM 3015 O O . PHE A 1 414 ? 12.465 -8.774 10.813 1.00 9.44 414 PHE A O 1
ATOM 3023 N N . GLY A 1 415 ? 12.469 -10.984 11.236 1.00 10.18 415 GLY A N 1
ATOM 3024 C CA . GLY A 1 415 ? 13.103 -11.354 9.980 1.00 9.95 415 GLY A CA 1
ATOM 3025 C C . GLY A 1 415 ? 12.245 -11.133 8.726 1.00 10.72 415 GLY A C 1
ATOM 3026 O O . GLY A 1 415 ? 11.008 -11.261 8.765 1.00 10.04 415 GLY A O 1
ATOM 3027 N N . LEU A 1 416 ? 12.954 -10.859 7.595 1.00 9.77 416 LEU A N 1
ATOM 3028 C CA . LEU A 1 416 ? 12.428 -11.101 6.265 1.00 9.31 416 LEU A CA 1
ATOM 3029 C C . LEU A 1 416 ? 12.422 -12.595 5.942 1.00 8.88 416 LEU A C 1
ATOM 3030 O O . LEU A 1 416 ? 11.660 -13.045 5.072 1.00 8.36 416 LEU A O 1
ATOM 3035 N N . VAL A 1 417 ? 13.244 -13.331 6.690 1.00 8.40 417 VAL A N 1
ATOM 3036 C CA . VAL A 1 417 ? 13.472 -14.746 6.488 1.00 8.20 417 VAL A CA 1
ATOM 3037 C C . VAL A 1 417 ? 13.201 -15.444 7.816 1.00 8.20 417 VAL A C 1
ATOM 3038 O O . VAL A 1 417 ? 13.788 -15.094 8.830 1.00 7.63 417 VAL A O 1
ATOM 3042 N N . HIS A 1 418 ? 12.297 -16.425 7.799 1.00 8.67 418 HIS A N 1
ATOM 3043 C CA . HIS A 1 418 ? 11.954 -17.182 8.977 1.00 9.52 418 HIS A CA 1
ATOM 3044 C C . HIS A 1 418 ? 13.076 -18.160 9.262 1.00 9.30 418 HIS A C 1
ATOM 3045 O O . HIS A 1 418 ? 13.545 -18.846 8.350 1.00 9.07 418 HIS A O 1
ATOM 3052 N N . VAL A 1 419 ? 13.410 -18.285 10.553 1.00 10.02 419 VAL A N 1
ATOM 3053 C CA . VAL A 1 419 ? 14.378 -19.284 10.990 1.00 11.08 419 VAL A CA 1
ATOM 3054 C C . VAL A 1 419 ? 13.711 -20.178 12.041 1.00 11.36 419 VAL A C 1
ATOM 3055 O O . VAL A 1 419 ? 13.205 -19.700 13.053 1.00 11.35 419 VAL A O 1
ATOM 3059 N N . ASP A 1 420 ? 13.705 -21.482 11.771 1.00 12.75 420 ASP A N 1
ATOM 3060 C CA . ASP A 1 420 ? 13.328 -22.488 12.748 1.00 14.08 420 ASP A CA 1
ATOM 3061 C C . ASP A 1 420 ? 14.561 -22.812 13.583 1.00 13.97 420 ASP A C 1
ATOM 3062 O O . ASP A 1 420 ? 15.528 -23.339 13.049 1.00 15.38 420 ASP A O 1
ATOM 3067 N N . TYR A 1 421 ? 14.511 -22.553 14.892 1.00 15.25 421 TYR A N 1
ATOM 3068 C CA . TYR A 1 421 ? 15.708 -22.650 15.712 1.00 16.59 421 TYR A CA 1
ATOM 3069 C C . TYR A 1 421 ? 16.068 -24.102 16.013 1.00 17.69 421 TYR A C 1
ATOM 3070 O O . TYR A 1 421 ? 17.206 -24.352 16.412 1.00 16.43 421 TYR A O 1
ATOM 3079 N N . ASP A 1 422 ? 15.155 -25.050 15.747 1.00 18.58 422 ASP A N 1
ATOM 3080 C CA . ASP A 1 422 ? 15.491 -26.455 15.933 1.00 21.69 422 ASP A CA 1
ATOM 3081 C C . ASP A 1 422 ? 16.142 -27.031 14.681 1.00 19.59 422 ASP A C 1
ATOM 3082 O O . ASP A 1 422 ? 17.155 -27.683 14.791 1.00 19.46 422 ASP A O 1
ATOM 3087 N N . THR A 1 423 ? 15.581 -26.803 13.486 1.00 16.87 423 THR A N 1
ATOM 3088 C CA . THR A 1 423 ? 16.146 -27.387 12.275 1.00 15.97 423 THR A CA 1
ATOM 3089 C C . THR A 1 423 ? 17.134 -26.445 11.572 1.00 15.03 423 THR A C 1
ATOM 3090 O O . THR A 1 423 ? 17.877 -26.882 10.700 1.00 13.89 423 THR A O 1
ATOM 3094 N N . LEU A 1 424 ? 17.072 -25.146 11.890 1.00 14.60 424 LEU A N 1
ATOM 3095 C CA . LEU A 1 424 ? 17.906 -24.091 11.308 1.00 14.67 424 LEU A CA 1
ATOM 3096 C C . LEU A 1 424 ? 17.562 -23.812 9.848 1.00 13.24 424 LEU A C 1
ATOM 3097 O O . LEU A 1 424 ? 18.292 -23.072 9.166 1.00 11.95 424 LEU A O 1
ATOM 3102 N N . VAL A 1 425 ? 16.403 -24.333 9.395 1.00 12.35 425 VAL A N 1
ATOM 3103 C CA . VAL A 1 425 ? 15.885 -24.038 8.064 1.00 12.42 425 VAL A CA 1
ATOM 3104 C C . VAL A 1 425 ? 15.492 -22.554 7.964 1.00 10.94 425 VAL A C 1
ATOM 3105 O O . VAL A 1 425 ? 14.798 -22.006 8.830 1.00 9.31 425 VAL A O 1
ATOM 3109 N N . ARG A 1 426 ? 15.916 -21.936 6.860 1.00 11.13 426 ARG A N 1
ATOM 3110 C CA . ARG A 1 426 ? 15.502 -20.602 6.453 1.00 10.69 426 ARG A CA 1
ATOM 3111 C C . ARG A 1 426 ? 14.333 -20.704 5.479 1.00 11.14 426 ARG A C 1
ATOM 3112 O O . ARG A 1 426 ? 14.421 -21.416 4.475 1.00 10.83 426 ARG A O 1
ATOM 3120 N N . THR A 1 427 ? 13.282 -19.910 5.743 1.00 10.98 427 THR A N 1
ATOM 3121 C CA . THR A 1 427 ? 12.161 -19.767 4.838 1.00 11.10 427 THR A CA 1
ATOM 3122 C C . THR A 1 427 ? 11.922 -18.286 4.586 1.00 10.87 427 THR A C 1
ATOM 3123 O O . THR A 1 427 ? 11.491 -17.567 5.482 1.00 11.11 427 THR A O 1
ATOM 3127 N N . PRO A 1 428 ? 12.184 -17.772 3.365 1.00 11.13 428 PRO A N 1
ATOM 3128 C CA . PRO A 1 428 ? 11.837 -16.398 3.028 1.00 11.32 428 PRO A CA 1
ATOM 3129 C C . PRO A 1 428 ? 10.337 -16.158 3.197 1.00 11.51 428 PRO A C 1
ATOM 3130 O O . PRO A 1 428 ? 9.518 -16.976 2.765 1.00 11.25 428 PRO A O 1
ATOM 3134 N N . LYS A 1 429 ? 9.998 -15.073 3.900 1.00 10.98 429 LYS A N 1
ATOM 3135 C CA . LYS A 1 429 ? 8.608 -14.750 4.165 1.00 10.29 429 LYS A CA 1
ATOM 3136 C C . LYS A 1 429 ? 8.060 -13.968 2.971 1.00 10.20 429 LYS A C 1
ATOM 3137 O O . LYS A 1 429 ? 8.809 -13.565 2.077 1.00 10.64 429 LYS A O 1
ATOM 3143 N N . ARG A 1 430 ? 6.763 -13.667 2.997 1.00 9.52 430 ARG A N 1
ATOM 3144 C CA . ARG A 1 430 ? 6.171 -12.887 1.924 1.00 9.52 430 ARG A CA 1
ATOM 3145 C C . ARG A 1 430 ? 6.890 -11.540 1.781 1.00 9.04 430 ARG A C 1
ATOM 3146 O O . ARG A 1 430 ? 7.075 -11.064 0.669 1.00 9.47 430 ARG A O 1
ATOM 3154 N N . SER A 1 431 ? 7.244 -10.938 2.898 1.00 8.46 431 SER A N 1
ATOM 3155 C CA . SER A 1 431 ? 7.943 -9.668 2.972 1.00 9.35 431 SER A CA 1
ATOM 3156 C C . SER A 1 431 ? 9.268 -9.688 2.205 1.00 9.68 431 SER A C 1
ATOM 3157 O O . SER A 1 431 ? 9.673 -8.677 1.652 1.00 10.45 431 SER A O 1
ATOM 3160 N N . PHE A 1 432 ? 9.977 -10.821 2.233 1.00 10.55 432 PHE A N 1
ATOM 3161 C CA . PHE A 1 432 ? 11.196 -11.007 1.462 1.00 10.44 432 PHE A CA 1
ATOM 3162 C C . PHE A 1 432 ? 10.905 -10.777 -0.020 1.00 11.31 432 PHE A C 1
ATOM 3163 O O . PHE A 1 432 ? 11.628 -10.012 -0.672 1.00 11.16 432 PHE A O 1
ATOM 3171 N N . ASP A 1 433 ? 9.841 -11.429 -0.521 1.00 11.29 433 ASP A N 1
ATOM 3172 C CA . ASP A 1 433 ? 9.461 -11.357 -1.933 1.00 13.02 433 ASP A CA 1
ATOM 3173 C C . ASP A 1 433 ? 8.969 -9.953 -2.305 1.00 11.48 433 ASP A C 1
ATOM 3174 O O . ASP A 1 433 ? 9.311 -9.436 -3.369 1.00 10.71 433 ASP A O 1
ATOM 3179 N N . TRP A 1 434 ? 8.224 -9.324 -1.384 1.00 10.75 434 TRP A N 1
ATOM 3180 C CA . TRP A 1 434 ? 7.778 -7.945 -1.515 1.00 11.49 434 TRP A CA 1
ATOM 3181 C C . TRP A 1 434 ? 8.979 -6.984 -1.637 1.00 10.30 434 TRP A C 1
ATOM 3182 O O . TRP A 1 434 ? 9.006 -6.106 -2.496 1.00 9.42 434 TRP A O 1
ATOM 3193 N N . TYR A 1 435 ? 9.948 -7.141 -0.755 1.00 10.10 435 TYR A N 1
ATOM 3194 C CA . TYR A 1 435 ? 11.094 -6.233 -0.674 1.00 10.42 435 TYR A CA 1
ATOM 3195 C C . TYR A 1 435 ? 11.922 -6.378 -1.945 1.00 10.52 435 TYR A C 1
ATOM 3196 O O . TYR A 1 435 ? 12.313 -5.381 -2.569 1.00 9.74 435 TYR A O 1
ATOM 3205 N N . ALA A 1 436 ? 12.129 -7.620 -2.379 1.00 11.41 436 ALA A N 1
ATOM 3206 C CA . ALA A 1 436 ? 12.885 -7.875 -3.605 1.00 11.72 436 ALA A CA 1
ATOM 3207 C C . ALA A 1 436 ? 12.227 -7.179 -4.801 1.00 12.04 436 ALA A C 1
ATOM 3208 O O . ALA A 1 436 ? 12.913 -6.560 -5.624 1.00 10.99 436 ALA A O 1
ATOM 3210 N N . ASP A 1 437 ? 10.891 -7.189 -4.838 1.00 12.60 437 ASP A N 1
ATOM 3211 C CA . ASP A 1 437 ? 10.153 -6.518 -5.902 1.00 14.65 437 ASP A CA 1
ATOM 3212 C C . ASP A 1 437 ? 10.274 -4.997 -5.855 1.00 12.55 437 ASP A C 1
ATOM 3213 O O . ASP A 1 437 ? 10.351 -4.343 -6.898 1.00 12.05 437 ASP A O 1
ATOM 3218 N N . VAL A 1 438 ? 10.210 -4.417 -4.658 1.00 11.54 438 VAL A N 1
ATOM 3219 C CA . VAL A 1 438 ? 10.380 -2.982 -4.493 1.00 11.79 438 VAL A CA 1
ATOM 3220 C C . VAL A 1 438 ? 11.765 -2.568 -5.005 1.00 11.53 438 VAL A C 1
ATOM 3221 O O . VAL A 1 438 ? 11.926 -1.524 -5.639 1.00 9.77 438 VAL A O 1
ATOM 3225 N N . ILE A 1 439 ? 12.781 -3.369 -4.670 1.00 11.33 439 ILE A N 1
ATOM 3226 C CA . ILE A 1 439 ? 14.143 -3.004 -4.979 1.00 12.22 439 ILE A CA 1
ATOM 3227 C C . ILE A 1 439 ? 14.310 -3.039 -6.494 1.00 13.49 439 ILE A C 1
ATOM 3228 O O . ILE A 1 439 ? 14.761 -2.079 -7.084 1.00 13.01 439 ILE A O 1
ATOM 3233 N N . ARG A 1 440 ? 13.801 -4.100 -7.110 1.00 15.50 440 ARG A N 1
ATOM 3234 C CA . ARG A 1 440 ? 13.804 -4.235 -8.561 1.00 19.45 440 ARG A CA 1
ATOM 3235 C C . ARG A 1 440 ? 13.078 -3.077 -9.237 1.00 19.48 440 ARG A C 1
ATOM 3236 O O . ARG A 1 440 ? 13.619 -2.513 -10.184 1.00 19.71 440 ARG A O 1
ATOM 3244 N N . ALA A 1 441 ? 11.861 -2.745 -8.771 1.00 17.67 441 ALA A N 1
ATOM 3245 C CA . ALA A 1 441 ? 11.065 -1.686 -9.373 1.00 19.00 441 ALA A CA 1
ATOM 3246 C C . ALA A 1 441 ? 11.811 -0.359 -9.344 1.00 20.89 441 ALA A C 1
ATOM 3247 O O . ALA A 1 441 ? 11.663 0.458 -10.246 1.00 18.02 441 ALA A O 1
ATOM 3249 N N . HIS A 1 442 ? 12.546 -0.106 -8.265 1.00 21.42 442 HIS A N 1
ATOM 3250 C CA . HIS A 1 442 ? 13.192 1.188 -8.072 1.00 22.86 442 HIS A CA 1
ATOM 3251 C C . HIS A 1 442 ? 14.402 1.313 -8.995 1.00 24.96 442 HIS A C 1
ATOM 3252 O O . HIS A 1 442 ? 14.759 2.419 -9.364 1.00 32.60 442 HIS A O 1
ATOM 3259 N N . ARG A 1 443 ? 15.074 0.209 -9.328 0.82 28.09 443 ARG A N 1
ATOM 3260 C CA . ARG A 1 443 ? 16.229 0.279 -10.204 0.82 30.54 443 ARG A CA 1
ATOM 3261 C C . ARG A 1 443 ? 15.788 0.702 -11.606 0.82 36.18 443 ARG A C 1
ATOM 3262 O O . ARG A 1 443 ? 14.701 0.233 -12.031 0.82 39.55 443 ARG A O 1
#

InterPro domains:
  IPR001360 Glycoside hydrolase family 1 [PF00232] (9-442)
  IPR001360 Glycoside hydrolase family 1 [PR00131] (283-297)
  IPR001360 Glycoside hydrolase family 1 [PR00131] (347-355)
  IPR001360 Glycoside hydrolase family 1 [PR00131] (368-379)
  IPR001360 Glycoside hydrolase family 1 [PR00131] (389-406)
  IPR001360 Glycoside hydrolase family 1 [PR00131] (413-425)
  IPR001360 Glycoside hydrolase family 1 [PTHR10353] (14-443)
  IPR017736 Glycoside hydrolase, family 1, beta-glucosidase [TIGR03356] (10-435)
  IPR017853 Glycoside hydrolase superfamily [SSF51445] (9-442)
  IPR033132 Glycosyl hydrolases family 1, N-terminal conserved site [PS00653] (13-27)

Radius of gyration: 20.13 Å; Cα contacts (8 Å, |Δi|>4): 952; chains: 1; bounding box: 51×50×48 Å